Protein AF-A0A6A5XRQ9-F1 (afdb_monomer_lite)

pLDDT: mean 77.77, std 22.12, range [27.17, 98.38]

Foldseek 3Di:
DDDDDDDDDDDDDDDDDDDDDPDDDDDDADDDPPVPQQDFDDLVQLVSHDQCLPPQLLLCQLLVHFWSLLLLLQLLFLLQLVLLLLLLVLVDPQPRSLLSVCCSVPVVLQPDPDQLCVSQPDDPVCPCSSVSSNNSLSNSLVCLVVLDDDPVSRVVSQVSSCVRLVDRADDHDSVPRDRTPLDPPVVLVHDPSSSSSSSSSSSSNVVVCSDPVNVCCCRNPVHSNDTDGRDLVSNRPSRHDPVVVVVVVCVVVPPPPPPPPVVPPPPDQAWAKAKEFEPCVDPDPQSVVLVVVLCVVDVPDDFQDRIDIDIDDLPDDLVNVLVSVCVNRVCVVSQKDFPWKWKWFAPDPDDIDIDTSVPDDPVVVSVVRVVLVVVVVVDPSNDHRPGIYMYTDMGHNPPDPPVVVVVVVVVVVVVVVVVVVVVVVVVVVVVVVVVPVDDDDDDDDDDDDDDDDDDDDDPPVVVVVVPPDDDPDDD

Secondary structure (DSSP, 8-state):
--PPPPPPPPP----PPP---------------------PPPTT-GGGS---TT-HHHHHHHTT-SBHHHHHHHHTSHHHHHHHHHHHHTTS---HHHHHHHHHH-GGGG---S-HHHHS---TT-TTHHHHHHHHHHHHHHHHHHT---HHHHHHHHHHHHHHHS--PPP--TTS-PPP-----GGGT--THHHHHHHHHHHHHHHHHTSTTTHHHHHSTTTTT---BPPGGGS-GGGS-HHHHHHHHHHHH------TTGGGTSTT---EEEEEEE-TT-SSHHHHHHHHHHHHH-TT--PPPSEEEEEE-TT--HHHHHHHHHHHTTTTTTTEEEEEEEEEE--SSS--EEEETTTS-HHHHHHHHHHHHHTTTTS-TTSPPTTEEEEEEEEE--TTS-HHHHHHHHHHHHHHHHHHHHHHHHHHHHHHHTTSSS------------------SSSSTTTTTTTSS------

Radius of gyration: 33.44 Å; chains: 1; bounding box: 84×93×95 Å

Organism: NCBI:txid1450172

Structure (mmCIF, N/CA/C/O backbone):
data_AF-A0A6A5XRQ9-F1
#
_entry.id   AF-A0A6A5XRQ9-F1
#
loop_
_atom_site.group_PDB
_atom_site.id
_atom_site.type_symbol
_atom_site.label_atom_id
_atom_site.label_alt_id
_atom_site.label_comp_id
_atom_site.label_asym_id
_atom_site.label_entity_id
_atom_site.label_seq_id
_atom_site.pdbx_PDB_ins_code
_atom_site.Cartn_x
_atom_site.Cartn_y
_atom_site.Cartn_z
_atom_site.occupancy
_atom_site.B_iso_or_equiv
_atom_site.auth_seq_id
_atom_site.auth_comp_id
_atom_site.auth_asym_id
_atom_site.auth_atom_id
_atom_site.pdbx_PDB_model_num
ATOM 1 N N . MET A 1 1 ? 46.506 67.596 14.618 1.00 42.47 1 MET A N 1
ATOM 2 C CA . MET A 1 1 ? 45.574 67.681 13.477 1.00 42.47 1 MET A CA 1
ATOM 3 C C . MET A 1 1 ? 45.526 66.289 12.892 1.00 42.47 1 MET A C 1
ATOM 5 O O . MET A 1 1 ? 46.523 65.845 12.345 1.00 42.47 1 MET A O 1
ATOM 9 N N . SER A 1 2 ? 44.463 65.559 13.210 1.00 35.94 2 SER A N 1
ATOM 10 C CA . SER A 1 2 ? 44.377 64.108 13.050 1.00 35.94 2 SER A CA 1
ATOM 11 C C . SER A 1 2 ? 43.435 63.807 11.891 1.00 35.94 2 SER A C 1
ATOM 13 O O . SER A 1 2 ? 42.276 64.221 11.928 1.00 35.94 2 SER A O 1
ATOM 15 N N . ASP A 1 3 ? 43.950 63.127 10.872 1.00 43.59 3 ASP A N 1
ATOM 16 C CA . ASP A 1 3 ? 43.214 62.737 9.673 1.00 43.59 3 ASP A CA 1
ATOM 17 C C . ASP A 1 3 ? 42.146 61.680 9.980 1.00 43.59 3 ASP A C 1
ATOM 19 O O . ASP A 1 3 ? 42.419 60.639 10.579 1.00 43.59 3 ASP A O 1
ATOM 23 N N . VAL A 1 4 ? 40.918 61.949 9.535 1.00 41.81 4 VAL A N 1
ATOM 24 C CA . VAL A 1 4 ? 39.781 61.021 9.583 1.00 41.81 4 VAL A CA 1
ATOM 25 C C . VAL A 1 4 ? 39.607 60.395 8.194 1.00 41.81 4 VAL A C 1
ATOM 27 O O . VAL A 1 4 ? 39.404 61.136 7.227 1.00 41.81 4 VAL A O 1
ATOM 30 N N . PRO A 1 5 ? 39.628 59.058 8.045 1.00 46.72 5 PRO A N 1
ATOM 31 C CA . PRO A 1 5 ? 39.372 58.429 6.759 1.00 46.72 5 PRO A CA 1
ATOM 32 C C . PRO A 1 5 ? 37.865 58.295 6.493 1.00 46.72 5 PRO A C 1
ATOM 34 O O . PRO A 1 5 ? 37.084 57.863 7.341 1.00 46.72 5 PRO A O 1
ATOM 37 N N . LYS A 1 6 ? 37.464 58.669 5.272 1.00 48.53 6 LYS A N 1
ATOM 38 C CA . LYS A 1 6 ? 36.098 58.560 4.738 1.00 48.53 6 LYS A CA 1
ATOM 39 C C . LYS A 1 6 ? 35.690 57.093 4.563 1.00 48.53 6 LYS A C 1
ATOM 41 O O . LYS A 1 6 ? 36.365 56.332 3.875 1.00 48.53 6 LYS A O 1
ATOM 46 N N . ILE A 1 7 ? 34.538 56.739 5.127 1.00 43.59 7 ILE A N 1
ATOM 47 C CA . ILE A 1 7 ? 33.865 55.450 4.941 1.00 43.59 7 ILE A CA 1
ATOM 48 C C . ILE A 1 7 ? 33.249 55.405 3.535 1.00 43.59 7 ILE A C 1
ATOM 50 O O . ILE A 1 7 ? 32.460 56.274 3.161 1.00 43.59 7 ILE A O 1
ATOM 54 N N . GLY A 1 8 ? 33.636 54.391 2.758 1.00 39.22 8 GLY A N 1
ATOM 55 C CA . GLY A 1 8 ? 33.107 54.103 1.428 1.00 39.22 8 GLY A CA 1
ATOM 56 C C . GLY A 1 8 ? 31.692 53.524 1.473 1.00 39.22 8 GLY A C 1
ATOM 57 O O . GLY A 1 8 ? 31.364 52.676 2.301 1.00 39.22 8 GLY A O 1
ATOM 58 N N . SER A 1 9 ? 30.854 53.996 0.559 1.00 39.06 9 SER A N 1
ATOM 59 C CA . SER A 1 9 ? 29.478 53.567 0.328 1.00 39.06 9 SER A CA 1
ATOM 60 C C . SER A 1 9 ? 29.414 52.188 -0.343 1.00 39.06 9 SER A C 1
ATOM 62 O O . SER A 1 9 ? 30.026 51.950 -1.382 1.00 39.06 9 SER A O 1
ATOM 64 N N . ALA A 1 10 ? 28.633 51.278 0.245 1.00 41.25 10 ALA A N 1
ATOM 65 C CA . ALA A 1 10 ? 28.360 49.947 -0.295 1.00 41.25 10 ALA A CA 1
ATOM 66 C C . ALA A 1 10 ? 27.362 49.984 -1.479 1.00 41.25 10 ALA A C 1
ATOM 68 O O . ALA A 1 10 ? 26.458 50.828 -1.502 1.00 41.25 10 ALA A O 1
ATOM 69 N N . PRO A 1 11 ? 27.477 49.061 -2.456 1.00 43.91 11 PRO A N 1
ATOM 70 C CA . PRO A 1 11 ? 26.611 49.021 -3.629 1.00 43.91 11 PRO A CA 1
ATOM 71 C C . PRO A 1 11 ? 25.235 48.415 -3.308 1.00 43.91 11 PRO A C 1
ATOM 73 O O . PRO A 1 11 ? 25.117 47.384 -2.647 1.00 43.91 11 PRO A O 1
ATOM 76 N N . LYS A 1 12 ? 24.180 49.053 -3.828 1.00 40.50 12 LYS A N 1
ATOM 77 C CA . LYS A 1 12 ? 22.786 48.597 -3.737 1.00 40.50 12 LYS A CA 1
ATOM 78 C C . LYS A 1 12 ? 22.589 47.317 -4.555 1.00 40.50 12 LYS A C 1
ATOM 80 O O . LYS A 1 12 ? 22.586 47.357 -5.783 1.00 40.50 12 LYS A O 1
ATOM 85 N N . THR A 1 13 ? 22.375 46.193 -3.880 1.00 36.72 13 THR A N 1
ATOM 86 C CA . THR A 1 13 ? 21.915 44.943 -4.491 1.00 36.72 13 THR A CA 1
ATOM 87 C C . THR A 1 13 ? 20.394 44.976 -4.657 1.00 36.72 13 THR A C 1
ATOM 89 O O . THR A 1 13 ? 19.628 45.109 -3.705 1.00 36.72 13 THR A O 1
ATOM 92 N N . SER A 1 14 ? 19.936 44.887 -5.904 1.00 39.47 14 SER A N 1
ATOM 93 C CA . SER A 1 14 ? 18.520 44.796 -6.260 1.00 39.47 14 SER A CA 1
ATOM 94 C C . SER A 1 14 ? 17.961 43.415 -5.895 1.00 39.47 14 SER A C 1
ATOM 96 O O . SER A 1 14 ? 18.248 42.422 -6.567 1.00 39.47 14 SER A O 1
ATOM 98 N N . LEU A 1 15 ? 17.144 43.357 -4.843 1.00 36.16 15 LEU A N 1
ATOM 99 C CA . LEU A 1 15 ? 16.343 42.193 -4.460 1.00 36.16 15 LEU A CA 1
ATOM 100 C C . LEU A 1 15 ? 15.283 41.891 -5.536 1.00 36.16 15 LEU A C 1
ATOM 102 O O . LEU A 1 15 ? 14.291 42.608 -5.673 1.00 36.16 15 LEU A O 1
ATOM 106 N N . LYS A 1 16 ? 15.472 40.800 -6.289 1.00 41.97 16 LYS A N 1
ATOM 107 C CA . LYS A 1 16 ? 14.403 40.177 -7.084 1.00 41.97 16 LYS A CA 1
ATOM 108 C C . LYS A 1 16 ? 13.450 39.445 -6.136 1.00 41.97 16 LYS A C 1
ATOM 110 O O . LYS A 1 16 ? 13.867 38.542 -5.415 1.00 41.97 16 LYS A O 1
ATOM 115 N N . LYS A 1 17 ? 12.173 39.836 -6.150 1.00 40.28 17 LYS A N 1
ATOM 116 C CA . LYS A 1 17 ? 11.088 39.168 -5.416 1.00 40.28 17 LYS A CA 1
ATOM 117 C C . LYS A 1 17 ? 10.942 37.706 -5.877 1.00 40.28 17 LYS A C 1
ATOM 119 O O . LYS A 1 17 ? 10.917 37.470 -7.087 1.00 40.28 17 LYS A O 1
ATOM 124 N N . PRO A 1 18 ? 10.796 36.735 -4.960 1.00 37.00 18 PRO A N 1
ATOM 125 C CA . PRO A 1 18 ? 10.461 35.367 -5.326 1.00 37.00 18 PRO A CA 1
ATOM 126 C C . PRO A 1 18 ? 8.989 35.278 -5.755 1.00 37.00 18 PRO A C 1
ATOM 128 O O . PRO A 1 18 ? 8.082 35.692 -5.036 1.00 37.00 18 PRO A O 1
ATOM 131 N N . SER A 1 19 ? 8.768 34.733 -6.950 1.00 38.75 19 SER A N 1
ATOM 132 C CA . SER A 1 19 ? 7.456 34.362 -7.484 1.00 38.75 19 SER A CA 1
ATOM 133 C C . SER A 1 19 ? 6.917 33.155 -6.711 1.00 38.75 19 SER A C 1
ATOM 135 O O . SER A 1 19 ? 7.352 32.025 -6.940 1.00 38.75 19 SER A O 1
ATOM 137 N N . SER A 1 20 ? 5.959 33.378 -5.814 1.00 35.69 20 SER A N 1
ATOM 138 C CA . SER A 1 20 ? 5.212 32.330 -5.117 1.00 35.69 20 SER A CA 1
ATOM 139 C C . SER A 1 20 ? 4.281 31.593 -6.089 1.00 35.69 20 SER A C 1
ATOM 141 O O . SER A 1 20 ? 3.151 32.001 -6.346 1.00 35.69 20 SER A O 1
ATOM 143 N N . ARG A 1 21 ? 4.744 30.464 -6.637 1.00 35.47 21 ARG A N 1
ATOM 144 C CA . ARG A 1 21 ? 3.846 29.467 -7.236 1.00 35.47 21 ARG A CA 1
ATOM 145 C C . ARG A 1 21 ? 3.102 28.762 -6.105 1.00 35.47 21 ARG A C 1
ATOM 147 O O . ARG A 1 21 ? 3.669 27.917 -5.419 1.00 35.47 21 ARG A O 1
ATOM 154 N N . VAL A 1 22 ? 1.836 29.128 -5.926 1.00 38.59 22 VAL A N 1
ATOM 155 C CA . VAL A 1 22 ? 0.862 28.398 -5.110 1.00 38.59 22 VAL A CA 1
ATOM 156 C C . VAL A 1 22 ? 0.732 26.988 -5.691 1.00 38.59 22 VAL A C 1
ATOM 158 O O . VAL A 1 22 ? 0.231 26.797 -6.800 1.00 38.59 22 VAL A O 1
ATOM 161 N N . GLY A 1 23 ? 1.275 26.004 -4.978 1.00 34.31 23 GLY A N 1
ATOM 162 C CA . GLY A 1 23 ? 1.161 24.596 -5.333 1.00 34.31 23 GLY A CA 1
ATOM 163 C C . GLY A 1 23 ? -0.264 24.117 -5.090 1.00 34.31 23 GLY A C 1
ATOM 164 O O . GLY A 1 23 ? -0.748 24.171 -3.963 1.00 34.31 23 GLY A O 1
ATOM 165 N N . LYS A 1 24 ? -0.930 23.640 -6.147 1.00 35.22 24 LYS A N 1
ATOM 166 C CA . LYS A 1 24 ? -2.190 22.898 -6.042 1.00 35.22 24 LYS A CA 1
ATOM 167 C C . LYS A 1 24 ? -1.938 21.641 -5.207 1.00 35.22 24 LYS A C 1
ATOM 169 O O . LYS A 1 24 ? -1.249 20.723 -5.656 1.00 35.22 24 LYS A O 1
ATOM 174 N N . SER A 1 25 ? -2.453 21.643 -3.982 1.00 32.06 25 SER A N 1
ATOM 175 C CA . SER A 1 25 ? -2.486 20.472 -3.111 1.00 32.06 25 SER A CA 1
ATOM 176 C C . SER A 1 25 ? -3.339 19.405 -3.795 1.00 32.06 25 SER A C 1
ATOM 178 O O . SER A 1 25 ? -4.489 19.660 -4.137 1.00 32.06 25 SER A O 1
ATOM 180 N N . ARG A 1 26 ? -2.751 18.242 -4.087 1.00 32.84 26 ARG A N 1
ATOM 181 C CA . ARG A 1 26 ? -3.475 17.107 -4.668 1.00 32.84 26 ARG A CA 1
ATOM 182 C C . ARG A 1 26 ? -4.362 16.503 -3.586 1.00 32.84 26 ARG A C 1
ATOM 184 O O . ARG A 1 26 ? -3.850 15.975 -2.601 1.00 32.84 26 ARG A O 1
ATOM 191 N N . GLU A 1 27 ? -5.667 16.599 -3.792 1.00 35.06 27 GLU A N 1
ATOM 192 C CA . GLU A 1 27 ? -6.693 15.993 -2.953 1.00 35.06 27 GLU A CA 1
ATOM 193 C C . GLU A 1 27 ? -6.503 14.476 -2.875 1.00 35.06 27 GLU A C 1
ATOM 195 O O . GLU A 1 27 ? -6.320 13.777 -3.874 1.00 35.06 27 GLU A O 1
ATOM 200 N N . ALA A 1 28 ? -6.496 13.970 -1.645 1.00 33.81 28 ALA A N 1
ATOM 201 C CA . ALA A 1 28 ? -6.431 12.551 -1.361 1.00 33.81 28 ALA A CA 1
ATOM 202 C C . ALA A 1 28 ? -7.822 11.939 -1.582 1.00 33.81 28 ALA A C 1
ATOM 204 O O . ALA A 1 28 ? -8.757 12.226 -0.839 1.00 33.81 28 ALA A O 1
ATOM 205 N N . HIS A 1 29 ? -7.948 11.092 -2.605 1.00 33.28 29 HIS A N 1
ATOM 206 C CA . HIS A 1 29 ? -9.162 10.330 -2.894 1.00 33.28 29 HIS A CA 1
ATOM 207 C C . HIS A 1 29 ? -9.636 9.521 -1.672 1.00 33.28 29 HIS A C 1
ATOM 209 O O . HIS A 1 29 ? -8.905 8.679 -1.141 1.00 33.28 29 HIS A O 1
ATOM 215 N N . LYS A 1 30 ? -10.877 9.772 -1.244 1.00 37.03 30 LYS A N 1
ATOM 216 C CA . LYS A 1 30 ? -11.530 9.171 -0.076 1.00 37.03 30 LYS A CA 1
ATOM 217 C C . LYS A 1 30 ? -12.263 7.894 -0.507 1.00 37.03 30 LYS A C 1
ATOM 219 O O . LYS A 1 30 ? -13.379 7.927 -0.999 1.00 37.03 30 LYS A O 1
ATOM 224 N N . VAL A 1 31 ? -11.598 6.750 -0.367 1.00 36.81 31 VAL A N 1
ATOM 225 C CA . VAL A 1 31 ? -12.152 5.420 -0.682 1.00 36.81 31 VAL A CA 1
ATOM 226 C C . VAL A 1 31 ? -13.135 4.991 0.420 1.00 36.81 31 VAL A C 1
ATOM 228 O O . VAL A 1 31 ? -12.818 5.102 1.603 1.00 36.81 31 VAL A O 1
ATOM 231 N N . SER A 1 32 ? -14.326 4.500 0.053 1.00 34.88 32 SER A N 1
ATOM 232 C CA . SER A 1 32 ? -15.322 3.965 0.995 1.00 34.88 32 SER A CA 1
ATOM 233 C C . SER A 1 32 ? -14.763 2.769 1.780 1.00 34.88 32 SER A C 1
ATOM 235 O O . SER A 1 32 ? -14.381 1.768 1.173 1.00 34.88 32 SER A O 1
ATOM 237 N N . ASN A 1 33 ? -14.783 2.817 3.114 1.00 40.09 33 ASN A N 1
ATOM 238 C CA . ASN A 1 33 ? -14.380 1.700 3.976 1.00 40.09 33 ASN A CA 1
ATOM 239 C C . ASN A 1 33 ? -15.551 0.737 4.255 1.00 40.09 33 ASN A C 1
ATOM 241 O O . ASN A 1 33 ? -15.779 0.344 5.396 1.00 40.09 33 ASN A O 1
ATOM 245 N N . LYS A 1 34 ? -16.232 0.223 3.215 1.00 46.59 34 LYS A N 1
ATOM 246 C CA . LYS A 1 34 ? -16.588 -1.201 3.335 1.00 46.59 34 LYS A CA 1
ATOM 247 C C . LYS A 1 34 ? -15.242 -1.886 3.505 1.00 46.59 34 LYS A C 1
ATOM 249 O O . LYS A 1 34 ? -14.364 -1.665 2.673 1.00 46.59 34 LYS A O 1
ATOM 254 N N . LYS A 1 35 ? -15.029 -2.627 4.596 1.00 56.34 35 LYS A N 1
ATOM 255 C CA . LYS A 1 35 ? -13.823 -3.446 4.747 1.00 56.34 35 LYS A CA 1
ATOM 256 C C . LYS A 1 35 ? -13.911 -4.508 3.656 1.00 56.34 35 LYS A C 1
ATOM 258 O O . LYS A 1 35 ? -14.476 -5.573 3.878 1.00 56.34 35 LYS A O 1
ATOM 263 N N . ILE A 1 36 ? -13.485 -4.140 2.443 1.00 67.44 36 ILE A N 1
ATOM 264 C CA . ILE A 1 36 ? -13.487 -4.997 1.268 1.00 67.44 36 ILE A CA 1
ATOM 265 C C . ILE A 1 36 ? -12.700 -6.203 1.728 1.00 67.44 36 ILE A C 1
ATOM 267 O O . ILE A 1 36 ? -11.517 -6.082 2.057 1.00 67.44 36 ILE A O 1
ATOM 271 N N . GLN A 1 37 ? -13.395 -7.332 1.863 1.00 78.88 37 GLN A N 1
ATOM 272 C CA . GLN A 1 37 ? -12.727 -8.568 2.201 1.00 78.88 37 GLN A CA 1
ATOM 273 C C . GLN A 1 37 ? -11.665 -8.757 1.133 1.00 78.88 37 GLN A C 1
ATOM 275 O O . GLN A 1 37 ? -11.972 -8.812 -0.058 1.00 78.88 37 GLN A O 1
ATOM 280 N N . LEU A 1 38 ? -10.406 -8.747 1.558 1.00 87.62 38 LEU A N 1
ATOM 281 C CA . LEU A 1 38 ? -9.310 -8.984 0.647 1.00 87.62 38 LEU A CA 1
ATOM 282 C C . LEU A 1 38 ? -9.538 -10.394 0.096 1.00 87.62 38 LEU A C 1
ATOM 284 O O . LEU A 1 38 ? -9.545 -11.363 0.861 1.00 87.62 38 LEU A O 1
ATOM 288 N N . THR A 1 39 ? -9.699 -10.497 -1.219 1.00 92.56 39 THR A N 1
ATOM 289 C CA . THR A 1 39 ? -9.723 -11.756 -1.964 1.00 92.56 39 THR A CA 1
ATOM 290 C C . THR A 1 39 ? -8.470 -11.864 -2.824 1.00 92.56 39 THR A C 1
ATOM 292 O O . THR A 1 39 ? -7.862 -10.850 -3.178 1.00 92.56 39 THR A O 1
ATOM 295 N N . LYS A 1 40 ? -8.099 -13.093 -3.194 1.00 94.44 40 LYS A N 1
ATOM 296 C CA . LYS A 1 40 ? -7.085 -13.311 -4.229 1.00 94.44 40 LYS A CA 1
ATOM 297 C C . LYS A 1 40 ? -7.510 -12.641 -5.538 1.00 94.44 40 LYS A C 1
ATOM 299 O O . LYS A 1 40 ? -8.707 -12.496 -5.804 1.00 94.44 40 LYS A O 1
ATOM 304 N N . GLY A 1 41 ? -6.534 -12.221 -6.330 1.00 95.31 41 GLY A N 1
ATOM 305 C CA . GLY A 1 41 ? -6.756 -11.619 -7.633 1.00 95.31 41 GLY A CA 1
ATOM 306 C C . GLY A 1 41 ? -7.311 -12.624 -8.641 1.00 95.31 41 GLY A C 1
ATOM 307 O O . GLY A 1 41 ? -6.894 -13.779 -8.696 1.00 95.31 41 GLY A O 1
ATOM 308 N N . ASP A 1 42 ? -8.243 -12.159 -9.462 1.00 96.50 42 ASP A N 1
ATOM 309 C CA . ASP A 1 42 ? -8.679 -12.824 -10.684 1.00 96.50 42 ASP A CA 1
ATOM 310 C C . ASP A 1 42 ? -7.661 -12.517 -11.803 1.00 96.50 42 ASP A C 1
ATOM 312 O O . ASP A 1 42 ? -7.516 -11.347 -12.184 1.00 96.50 42 ASP A O 1
ATOM 316 N N . PRO A 1 43 ? -6.962 -13.525 -12.361 1.00 96.31 43 PRO A N 1
ATOM 317 C CA . PRO A 1 43 ? -5.972 -13.310 -13.415 1.00 96.31 43 PRO A CA 1
ATOM 318 C C . PRO A 1 43 ? -6.573 -12.703 -14.692 1.00 96.31 43 PRO A C 1
ATOM 320 O O . PRO A 1 43 ? -5.886 -11.985 -15.420 1.00 96.31 43 PRO A O 1
ATOM 323 N N . GLN A 1 44 ? -7.869 -12.891 -14.957 1.00 97.06 44 GLN A N 1
ATOM 324 C CA . GLN A 1 44 ? -8.538 -12.257 -16.098 1.00 97.06 44 GLN A CA 1
ATOM 325 C C . GLN A 1 44 ? -8.800 -10.764 -15.857 1.00 97.06 44 GLN A C 1
ATOM 327 O O . GLN A 1 44 ? -8.869 -9.976 -16.803 1.00 97.06 44 GLN A O 1
ATOM 332 N N . LYS A 1 45 ? -8.861 -10.340 -14.590 1.00 96.31 45 LYS A N 1
ATOM 333 C CA . LYS A 1 45 ? -9.130 -8.961 -14.173 1.00 96.31 45 LYS A CA 1
ATOM 334 C C . LYS A 1 45 ? -7.997 -8.451 -13.289 1.00 96.31 45 LYS A C 1
ATOM 336 O O . LYS A 1 45 ? -8.137 -8.377 -12.072 1.00 96.31 45 LYS A O 1
ATOM 341 N N . THR A 1 46 ? -6.898 -7.994 -13.889 1.00 96.12 46 THR A N 1
ATOM 342 C CA . THR A 1 46 ? -5.699 -7.479 -13.181 1.00 96.12 46 THR A CA 1
ATOM 343 C C . THR A 1 46 ? -5.992 -6.379 -12.150 1.00 96.12 46 THR A C 1
ATOM 345 O O . THR A 1 46 ? -5.240 -6.191 -11.189 1.00 96.12 46 THR A O 1
ATOM 348 N N . ARG A 1 47 ? -7.115 -5.666 -12.300 1.00 95.44 47 ARG A N 1
ATOM 349 C CA . ARG A 1 47 ? -7.596 -4.662 -11.343 1.00 95.44 47 ARG A CA 1
ATOM 350 C C . ARG A 1 47 ? -8.073 -5.226 -10.003 1.00 95.44 47 ARG A C 1
ATOM 352 O O . ARG A 1 47 ? -8.044 -4.483 -9.024 1.00 95.44 47 ARG A O 1
ATOM 359 N N . SER A 1 48 ? -8.453 -6.502 -9.959 1.00 95.56 48 SER A N 1
ATOM 360 C CA . SER A 1 48 ? -8.916 -7.206 -8.753 1.00 95.56 48 SER A CA 1
ATOM 361 C C . SER A 1 48 ? -7.800 -7.485 -7.738 1.00 95.56 48 SER A C 1
ATOM 363 O O . SER A 1 48 ? -8.079 -7.700 -6.564 1.00 95.56 48 SER A O 1
ATOM 365 N N . PHE A 1 49 ? -6.530 -7.445 -8.156 1.00 96.38 49 PHE A N 1
ATOM 366 C CA . PHE A 1 49 ? -5.401 -7.733 -7.274 1.00 96.38 49 PHE A CA 1
ATOM 367 C C . PHE A 1 49 ? -5.244 -6.676 -6.172 1.00 96.38 49 PHE A C 1
ATOM 369 O O . PHE A 1 49 ? -5.175 -5.467 -6.439 1.00 96.38 49 PHE A O 1
ATOM 376 N N . VAL A 1 50 ? -5.042 -7.142 -4.938 1.00 95.38 50 VAL A N 1
ATOM 377 C CA . VAL A 1 50 ? -4.953 -6.316 -3.721 1.00 95.38 50 VAL A CA 1
ATOM 378 C C . VAL A 1 50 ? -3.814 -5.291 -3.744 1.00 95.38 50 VAL A C 1
ATOM 380 O O . VAL A 1 50 ? -2.715 -5.554 -4.249 1.00 95.38 50 VAL A O 1
ATOM 383 N N . LYS A 1 51 ? -4.072 -4.097 -3.198 1.00 95.19 51 LYS A N 1
ATOM 384 C CA . LYS A 1 51 ? -3.098 -3.005 -3.022 1.00 95.19 51 LYS A CA 1
ATOM 385 C C . LYS A 1 51 ? -2.827 -2.813 -1.533 1.00 95.19 51 LYS A C 1
ATOM 387 O O . LYS A 1 51 ? -3.682 -2.286 -0.835 1.00 95.19 51 LYS A O 1
ATOM 392 N N . LEU A 1 52 ? -1.654 -3.230 -1.073 1.00 95.38 52 LEU A N 1
ATOM 393 C CA . LEU A 1 52 ? -1.291 -3.255 0.347 1.00 95.38 52 LEU A CA 1
ATOM 394 C C . LEU A 1 52 ? -0.067 -2.377 0.655 1.00 95.38 52 LEU A C 1
ATOM 396 O O . LEU A 1 52 ? 0.456 -2.403 1.761 1.00 95.38 52 LEU A O 1
ATOM 400 N N . ASP A 1 53 ? 0.395 -1.560 -0.296 1.00 92.44 53 ASP A N 1
ATOM 401 C CA . ASP A 1 53 ? 1.627 -0.766 -0.180 1.00 92.44 53 ASP A CA 1
ATOM 402 C C . ASP A 1 53 ? 1.631 0.265 0.967 1.00 92.44 53 ASP A C 1
ATOM 404 O O . ASP A 1 53 ? 2.694 0.639 1.474 1.00 92.44 53 ASP A O 1
ATOM 408 N N . CYS A 1 54 ? 0.449 0.686 1.422 1.00 90.88 54 CYS A N 1
ATOM 409 C CA . CYS A 1 54 ? 0.290 1.617 2.540 1.00 90.88 54 CYS A CA 1
ATOM 410 C C . CYS A 1 54 ? 0.099 0.926 3.904 1.00 90.88 54 CYS A C 1
ATOM 412 O O . CYS A 1 54 ? 0.276 1.581 4.930 1.00 90.88 54 CYS A O 1
ATOM 414 N N . SER A 1 55 ? -0.222 -0.371 3.931 1.00 94.06 55 SER A N 1
ATOM 415 C CA . SER A 1 55 ? -0.605 -1.120 5.134 1.00 94.06 55 SER A CA 1
ATOM 416 C C . SER A 1 55 ? 0.486 -2.122 5.510 1.00 94.06 55 SER A C 1
ATOM 418 O O . SER A 1 55 ? 0.540 -3.233 4.986 1.00 94.06 55 SER A O 1
ATOM 420 N N . GLU A 1 56 ? 1.395 -1.727 6.409 1.00 95.75 56 GLU A N 1
ATOM 421 C CA . GLU A 1 56 ? 2.548 -2.563 6.788 1.00 95.75 56 GLU A CA 1
ATOM 422 C C . GLU A 1 56 ? 2.126 -3.922 7.340 1.00 95.75 56 GLU A C 1
ATOM 424 O O . GLU A 1 56 ? 2.696 -4.934 6.945 1.00 95.75 56 GLU A O 1
ATOM 429 N N . GLY A 1 57 ? 1.109 -3.964 8.203 1.00 96.50 57 GLY A N 1
ATOM 430 C CA . GLY A 1 57 ? 0.629 -5.212 8.792 1.00 96.50 57 GLY A CA 1
ATOM 431 C C . GLY A 1 57 ? 0.078 -6.190 7.751 1.00 96.50 57 GLY A C 1
ATOM 432 O O . GLY A 1 57 ? 0.440 -7.364 7.772 1.00 96.50 57 GLY A O 1
ATOM 433 N N . GLU A 1 58 ? -0.755 -5.711 6.822 1.00 96.44 58 GLU A N 1
ATOM 434 C CA . GLU A 1 58 ? -1.358 -6.546 5.774 1.00 96.44 58 GLU A CA 1
ATOM 435 C C . GLU A 1 58 ? -0.331 -6.975 4.725 1.00 96.44 58 GLU A C 1
ATOM 437 O O . GLU A 1 58 ? -0.325 -8.134 4.322 1.00 96.44 58 GLU A O 1
ATOM 442 N N . LEU A 1 59 ? 0.583 -6.087 4.312 1.00 97.75 59 LEU A N 1
ATOM 443 C CA . LEU A 1 59 ? 1.655 -6.450 3.381 1.00 97.75 59 LEU A CA 1
ATOM 444 C C . LEU A 1 59 ? 2.623 -7.467 3.998 1.00 97.75 59 LEU A C 1
ATOM 446 O O . LEU A 1 59 ? 3.033 -8.407 3.321 1.00 97.75 59 LEU A O 1
ATOM 450 N N . THR A 1 60 ? 2.958 -7.305 5.281 1.00 97.75 60 THR A N 1
ATOM 451 C CA . THR A 1 60 ? 3.783 -8.264 6.034 1.00 97.75 60 THR A CA 1
ATOM 452 C C . THR A 1 60 ? 3.124 -9.644 6.030 1.00 97.75 60 THR A C 1
ATOM 454 O O . THR A 1 60 ? 3.754 -10.627 5.640 1.00 97.75 60 THR A O 1
ATOM 457 N N . ALA A 1 61 ? 1.830 -9.704 6.365 1.00 96.75 61 ALA A N 1
ATOM 458 C CA . ALA A 1 61 ? 1.054 -10.940 6.353 1.00 96.75 61 ALA A CA 1
ATOM 459 C C . ALA A 1 61 ? 0.982 -11.571 4.953 1.00 96.75 61 ALA A C 1
ATOM 461 O O . ALA A 1 61 ? 1.168 -12.774 4.785 1.00 96.75 61 ALA A O 1
ATOM 462 N N . TYR A 1 62 ? 0.746 -10.746 3.933 1.00 97.12 62 TYR A N 1
ATOM 463 C CA . TYR A 1 62 ? 0.607 -11.170 2.542 1.00 97.12 62 TYR A CA 1
ATOM 464 C C . TYR A 1 62 ? 1.903 -11.751 1.949 1.00 97.12 62 TYR A C 1
ATOM 466 O O . TYR A 1 62 ? 1.848 -12.557 1.019 1.00 97.12 62 TYR A O 1
ATOM 474 N N . LEU A 1 63 ? 3.062 -11.387 2.506 1.00 97.38 63 LEU A N 1
ATOM 475 C CA . LEU A 1 63 ? 4.374 -11.961 2.176 1.00 97.38 63 LEU A CA 1
ATOM 476 C C . LEU A 1 63 ? 4.738 -13.196 3.020 1.00 97.38 63 LEU A C 1
ATOM 478 O O . LEU A 1 63 ? 5.777 -13.813 2.778 1.00 97.38 63 LEU A O 1
ATOM 482 N N . GLY A 1 64 ? 3.886 -13.574 3.979 1.00 96.38 64 GLY A N 1
ATOM 483 C CA . GLY A 1 64 ? 4.079 -14.731 4.855 1.00 96.38 64 GLY A CA 1
ATOM 484 C C . GLY A 1 64 ? 4.954 -14.466 6.082 1.00 96.38 64 GLY A C 1
ATOM 485 O O . GLY A 1 64 ? 5.421 -15.417 6.705 1.00 96.38 64 GLY A O 1
ATOM 486 N N . TYR A 1 65 ? 5.195 -13.201 6.430 1.00 97.31 65 TYR A N 1
ATOM 487 C CA . TYR A 1 65 ? 5.947 -12.831 7.627 1.00 97.31 65 TYR A CA 1
ATOM 488 C C . TYR A 1 65 ? 5.050 -12.731 8.861 1.00 97.31 65 TYR A C 1
ATOM 490 O O . TYR A 1 65 ? 3.848 -12.473 8.772 1.00 97.31 65 TYR A O 1
ATOM 498 N N . THR A 1 66 ? 5.663 -12.904 10.031 1.00 96.69 66 THR A N 1
ATOM 499 C CA . THR A 1 66 ? 4.987 -12.832 11.337 1.00 96.69 66 THR A CA 1
ATOM 500 C C . THR A 1 66 ? 5.131 -11.475 12.012 1.00 96.69 66 THR A C 1
ATOM 502 O O . THR A 1 66 ? 4.351 -11.149 12.905 1.00 96.69 66 THR A O 1
ATOM 505 N N . ASP A 1 67 ? 6.114 -10.678 11.594 1.00 97.00 67 ASP A N 1
ATOM 506 C CA . ASP A 1 67 ? 6.425 -9.379 12.180 1.00 97.00 67 ASP A CA 1
ATOM 507 C C . ASP A 1 67 ? 6.837 -8.353 11.118 1.00 97.00 67 ASP A C 1
ATOM 509 O O . ASP A 1 67 ? 7.386 -8.685 10.066 1.00 97.00 67 ASP A O 1
ATOM 513 N N . VAL A 1 68 ? 6.544 -7.082 11.392 1.00 97.06 68 VAL A N 1
ATOM 514 C CA . VAL A 1 68 ? 6.805 -5.974 10.459 1.00 97.06 68 VAL A CA 1
ATOM 515 C C . VAL A 1 68 ? 8.307 -5.701 10.279 1.00 97.06 68 VAL A C 1
ATOM 517 O O . VAL A 1 68 ? 8.711 -5.199 9.228 1.00 97.06 68 VAL A O 1
ATOM 520 N N . ALA A 1 69 ? 9.156 -6.052 11.249 1.00 96.75 69 ALA A N 1
ATOM 521 C CA . ALA A 1 69 ? 10.603 -5.865 11.130 1.00 96.75 69 ALA A CA 1
ATOM 522 C C . ALA A 1 69 ? 11.188 -6.745 10.007 1.00 96.75 69 ALA A C 1
ATOM 524 O O . ALA A 1 69 ? 12.004 -6.268 9.217 1.00 96.75 69 ALA A O 1
ATOM 525 N N . GLN A 1 70 ? 10.697 -7.980 9.839 1.00 97.25 70 GLN A N 1
ATOM 526 C CA . GLN A 1 70 ? 11.035 -8.847 8.702 1.00 97.25 70 GLN A CA 1
ATOM 527 C C . GLN A 1 70 ? 10.706 -8.185 7.358 1.00 97.25 70 GLN A C 1
ATOM 529 O O . GLN A 1 70 ? 11.557 -8.169 6.466 1.00 97.25 70 GLN A O 1
ATOM 534 N N . LEU A 1 71 ? 9.517 -7.579 7.220 1.00 97.62 71 LEU A N 1
ATOM 535 C CA . LEU A 1 71 ? 9.155 -6.819 6.018 1.00 97.62 71 LEU A CA 1
ATOM 536 C C . LEU A 1 71 ? 10.139 -5.671 5.778 1.00 97.62 71 LEU A C 1
ATOM 538 O O . LEU A 1 71 ? 10.613 -5.505 4.658 1.00 97.62 71 LEU A O 1
ATOM 542 N N . ARG A 1 72 ? 10.446 -4.868 6.802 1.00 97.50 72 ARG A N 1
ATOM 543 C CA . ARG A 1 72 ? 11.341 -3.704 6.679 1.00 97.50 72 ARG A CA 1
ATOM 544 C C . ARG A 1 72 ? 12.746 -4.112 6.242 1.00 97.50 72 ARG A C 1
ATOM 546 O O . ARG A 1 72 ? 13.266 -3.537 5.284 1.00 97.50 72 ARG A O 1
ATOM 553 N N . ASN A 1 73 ? 13.302 -5.139 6.880 1.00 96.25 73 ASN A N 1
ATOM 554 C CA . ASN A 1 73 ? 14.606 -5.706 6.542 1.00 96.25 73 ASN A CA 1
ATOM 555 C C . ASN A 1 73 ? 14.623 -6.259 5.118 1.00 96.25 73 ASN A C 1
ATOM 557 O O . ASN A 1 73 ? 15.531 -5.963 4.345 1.00 96.25 73 ASN A O 1
ATOM 561 N N . PHE A 1 74 ? 13.591 -7.006 4.729 1.00 97.50 74 PHE A N 1
ATOM 562 C CA . PHE A 1 74 ? 13.506 -7.544 3.379 1.00 97.50 74 PHE A CA 1
ATOM 563 C C . PHE A 1 74 ? 13.318 -6.464 2.314 1.00 97.50 74 PHE A C 1
ATOM 565 O O . PHE A 1 74 ? 13.988 -6.491 1.282 1.00 97.50 74 PHE A O 1
ATOM 572 N N . ALA A 1 75 ? 12.461 -5.479 2.566 1.00 97.56 75 ALA A N 1
ATOM 573 C CA . ALA A 1 75 ? 12.165 -4.410 1.623 1.00 97.56 75 ALA A CA 1
ATOM 574 C C . ALA A 1 75 ? 13.381 -3.511 1.342 1.00 97.56 75 ALA A C 1
ATOM 576 O O . ALA A 1 75 ? 13.519 -3.005 0.230 1.00 97.56 75 ALA A O 1
ATOM 577 N N . LEU A 1 76 ? 14.271 -3.329 2.323 1.00 97.06 76 LEU A N 1
ATOM 578 C CA . LEU A 1 76 ? 15.534 -2.608 2.145 1.00 97.06 76 LEU A CA 1
ATOM 579 C C . LEU A 1 76 ? 16.701 -3.513 1.741 1.00 97.06 76 LEU A C 1
ATOM 581 O O . LEU A 1 76 ? 17.813 -3.027 1.560 1.00 97.06 76 LEU A O 1
ATOM 585 N N . SER A 1 77 ? 16.464 -4.810 1.554 1.00 96.38 77 SER A N 1
ATOM 586 C CA . SER A 1 77 ? 17.499 -5.711 1.069 1.00 96.38 77 SER A CA 1
ATOM 587 C C . SER A 1 77 ? 17.799 -5.472 -0.418 1.00 96.38 77 SER A C 1
ATOM 589 O O . SER A 1 77 ? 16.958 -4.970 -1.181 1.00 96.38 77 SER A O 1
ATOM 591 N N . PRO A 1 78 ? 18.970 -5.910 -0.898 1.00 95.75 78 PRO A N 1
ATOM 592 C CA . PRO A 1 78 ? 19.331 -5.774 -2.306 1.00 95.75 78 PRO A CA 1
ATOM 593 C C . PRO A 1 78 ? 18.407 -6.520 -3.277 1.00 95.75 78 PRO A C 1
ATOM 595 O O . PRO A 1 78 ? 18.306 -6.125 -4.441 1.00 95.75 78 PRO A O 1
ATOM 598 N N . TYR A 1 79 ? 17.681 -7.539 -2.799 1.00 96.06 79 TYR A N 1
ATOM 599 C CA . TYR A 1 79 ? 16.656 -8.246 -3.572 1.00 96.06 79 TYR A CA 1
ATOM 600 C C . TYR A 1 79 ? 15.522 -7.337 -4.039 1.00 96.06 79 TYR A C 1
ATOM 602 O O . TYR A 1 79 ? 14.886 -7.635 -5.045 1.00 96.06 79 TYR A O 1
ATOM 610 N N . VAL A 1 80 ? 15.265 -6.241 -3.323 1.00 97.50 80 VAL A N 1
ATOM 611 C CA . VAL A 1 80 ? 14.214 -5.273 -3.646 1.00 97.50 80 VAL A CA 1
ATOM 612 C C . VAL A 1 80 ? 14.835 -3.988 -4.185 1.00 97.50 80 VAL A C 1
ATOM 614 O O . VAL A 1 80 ? 14.441 -3.506 -5.250 1.00 97.50 80 VAL A O 1
ATOM 617 N N . LEU A 1 81 ? 15.856 -3.458 -3.500 1.00 97.44 81 LEU A N 1
ATOM 618 C CA . LEU A 1 81 ? 16.446 -2.162 -3.835 1.00 97.44 81 LEU A CA 1
ATOM 619 C C . LEU A 1 81 ? 17.087 -2.126 -5.226 1.00 97.44 81 LEU A C 1
ATOM 621 O O . LEU A 1 81 ? 16.989 -1.104 -5.903 1.00 97.44 81 LEU A O 1
ATOM 625 N N . LYS A 1 82 ? 17.677 -3.232 -5.705 1.00 96.00 82 LYS A N 1
ATOM 626 C CA . LYS A 1 82 ? 18.258 -3.299 -7.058 1.00 96.00 82 LYS A CA 1
ATOM 627 C C . LYS A 1 82 ? 17.216 -2.960 -8.124 1.00 96.00 82 LYS A C 1
ATOM 629 O O . LYS A 1 82 ? 17.477 -2.170 -9.027 1.00 96.00 82 LYS A O 1
ATOM 634 N N . PHE A 1 83 ? 16.027 -3.539 -7.999 1.00 96.44 83 PHE A N 1
ATOM 635 C CA . PHE A 1 83 ? 14.941 -3.347 -8.957 1.00 96.44 83 PHE A CA 1
ATOM 636 C C . PHE A 1 83 ? 14.220 -2.024 -8.731 1.00 96.44 83 PHE A C 1
ATOM 638 O O . PHE A 1 83 ? 13.838 -1.368 -9.695 1.00 96.44 83 PHE A O 1
ATOM 645 N N . TYR A 1 84 ? 14.105 -1.578 -7.479 1.00 97.19 84 TYR A N 1
ATOM 646 C CA . TYR A 1 84 ? 13.590 -0.247 -7.179 1.00 97.19 84 TYR A CA 1
ATOM 647 C C . TYR A 1 84 ? 14.463 0.867 -7.782 1.00 97.19 84 TYR A C 1
ATOM 649 O O . TYR A 1 84 ? 13.928 1.818 -8.347 1.00 97.19 84 TYR A O 1
ATOM 657 N N . ASN A 1 85 ? 15.792 0.722 -7.760 1.00 96.44 85 ASN A N 1
ATOM 658 C CA . ASN A 1 85 ? 16.705 1.666 -8.408 1.00 96.44 85 ASN A CA 1
ATOM 659 C C . ASN A 1 85 ? 16.453 1.762 -9.922 1.00 96.44 85 ASN A C 1
ATOM 661 O O . ASN A 1 85 ? 16.463 2.865 -10.458 1.00 96.44 85 ASN A O 1
ATOM 665 N N . HIS A 1 86 ? 16.153 0.648 -10.606 1.00 93.38 86 HIS A N 1
ATOM 666 C CA . HIS A 1 86 ? 15.754 0.692 -12.021 1.00 93.38 86 HIS A CA 1
ATOM 667 C C . HIS A 1 86 ? 14.459 1.489 -12.233 1.00 93.38 86 HIS A C 1
ATOM 669 O O . HIS A 1 86 ? 14.356 2.232 -13.203 1.00 93.38 86 HIS A O 1
ATOM 675 N N . LEU A 1 87 ? 13.485 1.371 -11.323 1.00 92.19 87 LEU A N 1
ATOM 676 C CA . LEU A 1 87 ? 12.235 2.135 -11.408 1.00 92.19 87 LEU A CA 1
ATOM 677 C C . LEU A 1 87 ? 12.441 3.637 -11.193 1.00 92.19 87 LEU A C 1
ATOM 679 O O . LEU A 1 87 ? 11.734 4.438 -11.799 1.00 92.19 87 LEU A O 1
ATOM 683 N N . LEU A 1 88 ? 13.377 4.022 -10.322 1.00 93.06 88 LEU A N 1
ATOM 684 C CA . LEU A 1 88 ? 13.715 5.428 -10.097 1.00 93.06 88 LEU A CA 1
ATOM 685 C C . LEU A 1 88 ? 14.358 6.071 -11.329 1.00 93.06 88 LEU A C 1
ATOM 687 O O . LEU A 1 88 ? 14.105 7.242 -11.588 1.00 93.06 88 LEU A O 1
ATOM 691 N N . GLU A 1 89 ? 15.143 5.314 -12.102 1.00 89.69 89 GLU A N 1
ATOM 692 C CA . GLU A 1 89 ? 15.748 5.802 -13.353 1.00 89.69 89 GLU A CA 1
ATOM 693 C C . GLU A 1 89 ? 14.696 6.184 -14.411 1.00 89.69 89 GLU A C 1
ATOM 695 O O . GLU A 1 89 ? 14.969 7.031 -15.258 1.00 89.69 89 GLU A O 1
ATOM 700 N N . ASP A 1 90 ? 13.492 5.604 -14.350 1.00 87.12 90 ASP A N 1
ATOM 701 C CA . ASP A 1 90 ? 12.397 5.893 -15.284 1.00 87.12 90 ASP A CA 1
ATOM 702 C C . ASP A 1 90 ? 11.580 7.154 -14.929 1.00 87.12 90 ASP A C 1
ATOM 704 O O . ASP A 1 90 ? 10.829 7.638 -15.777 1.00 87.12 90 ASP A O 1
ATOM 708 N N . ASP A 1 91 ? 11.693 7.664 -13.694 1.00 87.69 91 ASP A N 1
ATOM 709 C CA . ASP A 1 91 ? 10.922 8.801 -13.148 1.00 87.69 91 ASP A CA 1
ATOM 710 C C . ASP A 1 91 ? 9.394 8.725 -13.405 1.00 87.69 91 ASP A C 1
ATOM 712 O O . ASP A 1 91 ? 8.702 9.724 -13.606 1.00 87.69 91 ASP A O 1
ATOM 716 N N . ASP A 1 92 ? 8.827 7.512 -13.416 1.00 90.38 92 ASP A N 1
ATOM 717 C CA . ASP A 1 92 ? 7.402 7.273 -13.698 1.00 90.38 92 ASP A CA 1
ATOM 718 C C . ASP A 1 92 ? 6.739 6.504 -12.541 1.00 90.38 92 ASP A C 1
ATOM 720 O O . ASP A 1 92 ? 7.385 5.694 -11.861 1.00 90.38 92 ASP A O 1
ATOM 724 N N . PRO A 1 93 ? 5.456 6.763 -12.224 1.00 90.44 93 PRO A N 1
ATOM 725 C CA . PRO A 1 93 ? 4.689 5.925 -11.304 1.00 90.44 93 PRO A CA 1
ATOM 726 C C . PRO A 1 93 ? 4.684 4.450 -11.729 1.00 90.44 93 PRO A C 1
ATOM 728 O O . PRO A 1 93 ? 4.626 4.116 -12.909 1.00 90.44 93 PRO A O 1
ATOM 731 N N . LEU A 1 94 ? 4.713 3.537 -10.753 1.00 91.56 94 LEU A N 1
ATOM 732 C CA . LEU A 1 94 ? 4.598 2.109 -11.049 1.00 91.56 94 LEU A CA 1
ATOM 733 C C . LEU A 1 94 ? 3.180 1.798 -11.545 1.00 91.56 94 LEU A C 1
ATOM 735 O O . LEU A 1 94 ? 2.209 1.899 -10.788 1.00 91.56 94 LEU A O 1
ATOM 739 N N . ARG A 1 95 ? 3.056 1.382 -12.806 1.00 94.19 95 ARG A N 1
ATOM 740 C CA . ARG A 1 95 ? 1.773 1.147 -13.481 1.00 94.19 95 ARG A CA 1
ATOM 741 C C . ARG A 1 95 ? 1.269 -0.267 -13.216 1.00 94.19 95 ARG A C 1
ATOM 743 O O . ARG A 1 95 ? 1.147 -1.072 -14.132 1.00 94.19 95 ARG A O 1
ATOM 750 N N . LYS A 1 96 ? 0.979 -0.565 -11.943 1.00 95.81 96 LYS A N 1
ATOM 751 C CA . LYS A 1 96 ? 0.631 -1.907 -11.430 1.00 95.81 96 LYS A CA 1
ATOM 752 C C . LYS A 1 96 ? -0.204 -2.751 -12.405 1.00 95.81 96 LYS A C 1
ATOM 754 O O . LYS A 1 96 ? 0.175 -3.874 -12.705 1.00 95.81 96 LYS A O 1
ATOM 759 N N . TYR A 1 97 ? -1.342 -2.230 -12.859 1.00 96.38 97 TYR A N 1
ATOM 760 C CA . TYR A 1 97 ? -2.291 -3.013 -13.652 1.00 96.38 97 TYR A CA 1
ATOM 761 C C . TYR A 1 97 ? -1.770 -3.317 -15.057 1.00 96.38 97 TYR A C 1
ATOM 763 O O . TYR A 1 97 ? -1.812 -4.468 -15.465 1.00 96.38 97 TYR A O 1
ATOM 771 N N . GLN A 1 98 ? -1.171 -2.328 -15.725 1.00 97.12 98 GLN A N 1
ATOM 772 C CA . GLN A 1 98 ? -0.528 -2.516 -17.031 1.00 97.12 98 GLN A CA 1
ATOM 773 C C . GLN A 1 98 ? 0.647 -3.495 -16.943 1.00 97.12 98 GLN A C 1
ATOM 775 O O . GLN A 1 98 ? 0.847 -4.316 -17.830 1.00 97.12 98 GLN A O 1
ATOM 780 N N . VAL A 1 99 ? 1.419 -3.438 -15.854 1.00 98.00 99 VAL A N 1
ATOM 781 C CA . VAL A 1 99 ? 2.510 -4.386 -15.604 1.00 98.00 99 VAL A CA 1
ATOM 782 C C . VAL A 1 99 ? 1.978 -5.815 -15.468 1.00 98.00 99 VAL A C 1
ATOM 784 O O . VAL A 1 99 ? 2.526 -6.726 -16.082 1.00 98.00 99 VAL A O 1
ATOM 787 N N . LEU A 1 100 ? 0.906 -6.017 -14.695 1.00 98.25 100 LEU A N 1
ATOM 788 C CA . LEU A 1 100 ? 0.277 -7.331 -14.540 1.00 98.25 100 LEU A CA 1
ATOM 789 C C . LEU A 1 100 ? -0.338 -7.839 -15.854 1.00 98.25 100 LEU A C 1
ATOM 791 O O . LEU A 1 100 ? -0.193 -9.017 -16.161 1.00 98.25 100 LEU A O 1
ATOM 795 N N . GLU A 1 101 ? -0.966 -6.963 -16.644 1.00 98.12 101 GLU A N 1
ATOM 796 C CA . GLU A 1 101 ? -1.506 -7.296 -17.974 1.00 98.12 101 GLU A CA 1
ATOM 797 C C . GLU A 1 101 ? -0.395 -7.773 -18.910 1.00 98.12 101 GLU A C 1
ATOM 799 O O . GLU A 1 101 ? -0.506 -8.839 -19.505 1.00 98.12 101 GLU A O 1
ATOM 804 N N . LEU A 1 102 ? 0.728 -7.051 -18.968 1.00 98.19 102 LEU A N 1
ATOM 805 C CA . LEU A 1 102 ? 1.879 -7.454 -19.774 1.00 98.19 102 LEU A CA 1
ATOM 806 C C . LEU A 1 102 ? 2.439 -8.813 -19.340 1.00 98.19 102 LEU A C 1
ATOM 808 O O . LEU A 1 102 ? 2.712 -9.658 -20.191 1.00 98.19 102 LEU A O 1
ATOM 812 N N . LEU A 1 103 ? 2.597 -9.038 -18.034 1.00 98.06 103 LEU A N 1
ATOM 813 C CA . LEU A 1 103 ? 3.118 -10.301 -17.501 1.00 98.06 103 LEU A CA 1
ATOM 814 C C . LEU A 1 103 ? 2.182 -11.483 -17.779 1.00 98.06 103 LEU A C 1
ATOM 816 O O . LEU A 1 103 ? 2.669 -12.583 -18.026 1.00 98.06 103 LEU A O 1
ATOM 820 N N . ARG A 1 104 ? 0.865 -11.250 -17.783 1.00 97.81 104 ARG A N 1
ATOM 821 C CA . ARG A 1 104 ? -0.153 -12.244 -18.144 1.00 97.81 104 ARG A CA 1
ATOM 822 C C . ARG A 1 104 ? -0.157 -12.548 -19.639 1.00 97.81 104 ARG A C 1
ATOM 824 O O . ARG A 1 104 ? -0.120 -13.707 -20.032 1.00 97.81 104 ARG A O 1
ATOM 831 N N . ASP A 1 105 ? -0.216 -11.503 -20.459 1.00 98.00 105 ASP A N 1
ATOM 832 C CA . ASP A 1 105 ? -0.479 -11.624 -21.894 1.00 98.00 105 ASP A CA 1
ATOM 833 C C . ASP A 1 105 ? 0.791 -11.983 -22.676 1.00 98.00 105 ASP A C 1
ATOM 835 O O . ASP A 1 105 ? 0.719 -12.523 -23.780 1.00 98.00 105 ASP A O 1
ATOM 839 N N . ARG A 1 106 ? 1.974 -11.655 -22.134 1.00 97.50 106 ARG A N 1
ATOM 840 C CA . ARG A 1 106 ? 3.269 -11.812 -22.817 1.00 97.50 106 ARG A CA 1
ATOM 841 C C . ARG A 1 106 ? 4.396 -12.310 -21.894 1.00 97.50 106 ARG A C 1
ATOM 843 O O . ARG A 1 106 ? 5.486 -11.732 -21.916 1.00 97.50 106 ARG A O 1
ATOM 850 N N . PRO A 1 107 ? 4.214 -13.397 -21.121 1.00 96.31 107 PRO A N 1
ATOM 851 C CA . PRO A 1 107 ? 5.204 -13.858 -20.140 1.00 96.31 107 PRO A CA 1
ATOM 852 C C . PRO A 1 107 ? 6.581 -14.155 -20.759 1.00 96.31 107 PRO A C 1
ATOM 854 O O . PRO A 1 107 ? 7.611 -13.872 -20.147 1.00 96.31 107 PRO A O 1
ATOM 857 N N . GLY A 1 108 ? 6.616 -14.651 -22.004 1.00 96.81 108 GLY A N 1
ATOM 858 C CA . GLY A 1 108 ? 7.854 -14.979 -22.721 1.00 96.81 108 GLY A CA 1
ATOM 859 C C . GLY A 1 108 ? 8.792 -13.788 -22.958 1.00 96.81 108 GLY A C 1
ATOM 860 O O . GLY A 1 108 ? 10.006 -13.979 -22.997 1.00 96.81 108 GLY A O 1
ATOM 861 N N . LEU A 1 109 ? 8.261 -12.559 -23.037 1.00 96.75 109 LEU A N 1
ATOM 862 C CA . LEU A 1 109 ? 9.064 -11.342 -23.232 1.00 96.75 109 LEU A CA 1
ATOM 863 C C . LEU A 1 109 ? 9.884 -10.956 -21.994 1.00 96.75 109 LEU A C 1
ATOM 865 O O . LEU A 1 109 ? 10.835 -10.184 -22.101 1.00 96.75 109 LEU A O 1
ATOM 869 N N . PHE A 1 110 ? 9.521 -11.473 -20.818 1.00 97.38 110 PHE A N 1
ATOM 870 C CA . PHE A 1 110 ? 10.071 -11.031 -19.536 1.00 97.38 110 PHE A CA 1
ATOM 871 C C . PHE A 1 110 ? 11.018 -12.053 -18.896 1.00 97.38 110 PHE A C 1
ATOM 873 O O . PHE A 1 110 ? 11.248 -12.026 -17.686 1.00 97.38 110 PHE A O 1
ATOM 880 N N . THR A 1 111 ? 11.578 -12.958 -19.700 1.00 96.88 111 THR A N 1
ATOM 881 C CA . THR A 1 111 ? 12.445 -14.064 -19.257 1.00 96.88 111 THR A CA 1
ATOM 882 C C . THR A 1 111 ? 13.934 -13.711 -19.219 1.00 96.88 111 THR A C 1
ATOM 884 O O . THR A 1 111 ? 14.678 -14.351 -18.484 1.00 96.88 111 THR A O 1
ATOM 887 N N . THR A 1 112 ? 14.364 -12.672 -19.942 1.00 96.50 112 THR A N 1
ATOM 888 C CA . THR A 1 112 ? 15.773 -12.243 -20.004 1.00 96.50 112 THR A CA 1
ATOM 889 C C . THR A 1 112 ? 16.285 -11.634 -18.692 1.00 96.50 112 THR A C 1
ATOM 891 O O . THR A 1 112 ? 15.533 -11.001 -17.941 1.00 96.50 112 THR A O 1
ATOM 894 N N . ASP A 1 113 ? 17.586 -11.787 -18.438 1.00 94.50 113 ASP A N 1
ATOM 895 C CA . ASP A 1 113 ? 18.315 -11.172 -17.321 1.00 94.50 113 ASP A CA 1
ATOM 896 C C . ASP A 1 113 ? 19.062 -9.882 -17.723 1.00 94.50 113 ASP A C 1
ATOM 898 O O . ASP A 1 113 ? 19.715 -9.251 -16.889 1.00 94.50 113 ASP A O 1
ATOM 902 N N . ASP A 1 114 ? 18.935 -9.448 -18.983 1.00 95.44 114 ASP A N 1
ATOM 903 C CA . ASP A 1 114 ? 19.462 -8.163 -19.450 1.00 95.44 114 ASP A CA 1
ATOM 904 C C . ASP A 1 114 ? 18.840 -6.970 -18.707 1.00 95.44 114 ASP A C 1
ATOM 906 O O . ASP A 1 114 ? 17.691 -7.002 -18.254 1.00 95.44 114 ASP A O 1
ATOM 910 N N . LYS A 1 115 ? 19.584 -5.856 -18.628 1.00 93.81 115 LYS A N 1
ATOM 911 C CA . LYS A 1 115 ? 19.078 -4.621 -18.009 1.00 93.81 115 LYS A CA 1
ATOM 912 C C . LYS A 1 115 ? 17.787 -4.164 -18.722 1.00 93.81 115 LYS A C 1
ATOM 914 O O . LYS A 1 115 ? 17.804 -4.030 -19.949 1.00 93.81 115 LYS A O 1
ATOM 919 N N . PRO A 1 116 ? 16.704 -3.818 -17.996 1.00 95.19 116 PRO A N 1
ATOM 920 C CA . PRO A 1 116 ? 15.441 -3.396 -18.606 1.00 95.19 116 PRO A CA 1
ATOM 921 C C . PRO A 1 116 ? 15.568 -2.247 -19.610 1.00 95.19 116 PRO A C 1
ATOM 923 O O . PRO A 1 116 ? 14.940 -2.275 -20.664 1.00 95.19 116 PRO A O 1
ATOM 926 N N . SER A 1 117 ? 16.438 -1.274 -19.330 1.00 94.19 117 SER A N 1
ATOM 927 C CA . SER A 1 117 ? 16.719 -0.144 -20.225 1.00 94.19 117 SER A CA 1
ATOM 928 C C . SER A 1 117 ? 17.435 -0.530 -21.523 1.00 94.19 117 SER A C 1
ATOM 930 O O . SER A 1 117 ? 17.440 0.259 -22.459 1.00 94.19 117 SER A O 1
ATOM 932 N N . ARG A 1 118 ? 18.068 -1.708 -21.582 1.00 94.56 118 ARG A N 1
ATOM 933 C CA . ARG A 1 118 ? 18.710 -2.239 -22.792 1.00 94.56 118 ARG A CA 1
ATOM 934 C C . ARG A 1 118 ? 17.701 -2.980 -23.666 1.00 94.56 118 ARG A C 1
ATOM 936 O O . ARG A 1 118 ? 17.696 -2.782 -24.873 1.00 94.56 118 ARG A O 1
ATOM 943 N N . VAL A 1 119 ? 16.857 -3.809 -23.049 1.00 95.94 119 VAL A N 1
ATOM 944 C CA . VAL A 1 119 ? 15.831 -4.606 -23.747 1.00 95.94 119 VAL A CA 1
ATOM 945 C C . VAL A 1 119 ? 14.720 -3.709 -24.287 1.00 95.94 119 VAL A C 1
ATOM 947 O O . VAL A 1 119 ? 14.290 -3.858 -25.426 1.00 95.94 119 VAL A O 1
ATOM 950 N N . PHE A 1 120 ? 14.283 -2.747 -23.475 1.00 94.94 120 PHE A N 1
ATOM 951 C CA . PHE A 1 120 ? 13.221 -1.806 -23.808 1.00 94.94 120 PHE A CA 1
ATOM 952 C C . PHE A 1 120 ? 13.759 -0.370 -23.693 1.00 94.94 120 PHE A C 1
ATOM 954 O O . PHE A 1 120 ? 13.539 0.297 -22.671 1.00 94.94 120 PHE A O 1
ATOM 961 N N . PRO A 1 121 ? 14.515 0.108 -24.701 1.00 92.44 121 PRO A N 1
ATOM 962 C CA . PRO A 1 121 ? 15.191 1.400 -24.653 1.00 92.44 121 PRO A CA 1
ATOM 963 C C . PRO A 1 121 ? 14.220 2.567 -24.476 1.00 92.44 121 PRO A C 1
ATOM 965 O O . PRO A 1 121 ? 13.030 2.487 -24.793 1.00 92.44 121 PRO A O 1
ATOM 968 N N . PHE A 1 122 ? 14.729 3.668 -23.920 1.00 84.88 122 PHE A N 1
ATOM 969 C CA . PHE A 1 122 ? 13.939 4.881 -23.751 1.00 84.88 122 PHE A CA 1
ATOM 970 C C . PHE A 1 122 ? 13.529 5.437 -25.119 1.00 84.88 122 PHE A C 1
ATOM 972 O O . PHE A 1 122 ? 14.357 5.592 -26.012 1.00 84.88 122 PHE A O 1
ATOM 979 N N . GLN A 1 123 ? 12.240 5.728 -25.261 1.00 84.06 123 GLN A N 1
ATOM 980 C CA . GLN A 1 123 ? 11.651 6.416 -26.404 1.00 84.06 123 GLN A CA 1
ATOM 981 C C . GLN A 1 123 ? 10.914 7.642 -25.859 1.00 84.06 123 GLN A C 1
ATOM 983 O O . GLN A 1 123 ? 10.380 7.585 -24.747 1.00 84.06 123 GLN A O 1
ATOM 988 N N . GLU A 1 124 ? 10.900 8.746 -26.612 1.00 78.00 124 GLU A N 1
ATOM 989 C CA . GLU A 1 124 ? 10.287 10.018 -26.181 1.00 78.00 124 GLU A CA 1
ATOM 990 C C . GLU A 1 124 ? 8.815 9.856 -25.773 1.00 78.00 124 GLU A C 1
ATOM 992 O O . GLU A 1 124 ? 8.339 10.511 -24.849 1.00 78.00 124 GLU A O 1
ATOM 997 N N . ASP A 1 125 ? 8.115 8.916 -26.404 1.00 78.06 125 ASP A N 1
ATOM 998 C CA . ASP A 1 125 ? 6.705 8.609 -26.167 1.00 78.06 125 ASP A CA 1
ATOM 999 C C . ASP A 1 125 ? 6.432 7.753 -24.918 1.00 78.06 125 ASP A C 1
ATOM 1001 O O . ASP A 1 125 ? 5.278 7.427 -24.633 1.00 78.06 125 ASP A O 1
ATOM 1005 N N . LYS A 1 126 ? 7.471 7.371 -24.160 1.00 84.19 126 LYS A N 1
ATOM 1006 C CA . LYS A 1 126 ? 7.363 6.572 -22.928 1.00 84.19 126 LYS A CA 1
ATOM 1007 C C . LYS A 1 126 ? 6.630 5.226 -23.099 1.00 84.19 126 LYS A C 1
ATOM 1009 O O . LYS A 1 126 ? 6.258 4.608 -22.096 1.00 84.19 126 LYS A O 1
ATOM 1014 N N . LYS A 1 127 ? 6.464 4.709 -24.326 1.00 84.88 127 LYS A N 1
ATOM 1015 C CA . LYS A 1 127 ? 5.706 3.465 -24.598 1.00 84.88 127 LYS A CA 1
ATOM 1016 C C . LYS A 1 127 ? 6.262 2.239 -23.871 1.00 84.88 127 LYS A C 1
ATOM 1018 O O . LYS A 1 127 ? 5.526 1.324 -23.501 1.00 84.88 127 LYS A O 1
ATOM 1023 N N . HIS A 1 128 ? 7.566 2.240 -23.620 1.00 92.81 128 HIS A N 1
ATOM 1024 C CA . HIS A 1 128 ? 8.290 1.112 -23.038 1.00 92.81 128 HIS A CA 1
ATOM 1025 C C . HIS A 1 128 ? 8.384 1.112 -21.514 1.00 92.81 128 HIS A C 1
ATOM 1027 O O . HIS A 1 128 ? 8.910 0.155 -20.950 1.00 92.81 128 HIS A O 1
ATOM 1033 N N . ILE A 1 129 ? 7.852 2.126 -20.823 1.00 94.38 129 ILE A N 1
ATOM 1034 C CA . ILE A 1 129 ? 7.949 2.200 -19.356 1.00 94.38 129 ILE A CA 1
ATOM 1035 C C . ILE A 1 129 ? 7.293 0.980 -18.702 1.00 94.38 129 ILE A C 1
ATOM 1037 O O . ILE A 1 129 ? 7.933 0.291 -17.914 1.00 94.38 129 ILE A O 1
ATOM 1041 N N . ALA A 1 130 ? 6.054 0.642 -19.071 1.00 95.50 130 ALA A N 1
ATOM 1042 C CA . ALA A 1 130 ? 5.369 -0.518 -18.495 1.00 95.50 130 ALA A CA 1
ATOM 1043 C C . ALA A 1 130 ? 6.113 -1.842 -18.778 1.00 95.50 130 ALA A C 1
ATOM 1045 O O . ALA A 1 130 ? 6.173 -2.705 -17.905 1.00 95.50 130 ALA A O 1
ATOM 1046 N N . HIS A 1 131 ? 6.752 -1.975 -19.948 1.00 96.88 131 HIS A N 1
ATOM 1047 C CA . HIS A 1 131 ? 7.571 -3.142 -20.298 1.00 96.88 131 HIS A CA 1
ATOM 1048 C C . HIS A 1 131 ? 8.836 -3.239 -19.435 1.00 96.88 131 HIS A C 1
ATOM 1050 O O . HIS A 1 131 ? 9.159 -4.318 -18.938 1.00 96.88 131 HIS A O 1
ATOM 1056 N N . ARG A 1 132 ? 9.525 -2.117 -19.181 1.00 96.56 132 ARG A N 1
ATOM 1057 C CA . ARG A 1 132 ? 10.673 -2.075 -18.258 1.00 96.56 132 ARG A CA 1
ATOM 1058 C C . ARG A 1 132 ? 10.279 -2.412 -16.827 1.00 96.56 132 ARG A C 1
ATOM 1060 O O . ARG A 1 132 ? 10.985 -3.172 -16.159 1.00 96.56 132 ARG A O 1
ATOM 1067 N N . GLN A 1 133 ? 9.144 -1.886 -16.369 1.00 96.94 133 GLN A N 1
ATOM 1068 C CA . GLN A 1 133 ? 8.590 -2.175 -15.047 1.00 96.94 133 GLN A CA 1
ATOM 1069 C C . GLN A 1 133 ? 8.203 -3.659 -14.915 1.00 96.94 133 GLN A C 1
ATOM 1071 O O . GLN A 1 133 ? 8.521 -4.287 -13.903 1.00 96.94 133 GLN A O 1
ATOM 1076 N N . ALA A 1 134 ? 7.593 -4.247 -15.950 1.00 97.88 134 ALA A N 1
ATOM 1077 C CA . ALA A 1 134 ? 7.268 -5.671 -16.010 1.00 97.88 134 ALA A CA 1
ATOM 1078 C C . ALA A 1 134 ? 8.515 -6.559 -16.004 1.00 97.88 134 ALA A C 1
ATOM 1080 O O . ALA A 1 134 ? 8.606 -7.463 -15.173 1.00 97.88 134 ALA A O 1
ATOM 1081 N N . LEU A 1 135 ? 9.516 -6.253 -16.833 1.00 97.94 135 LEU A N 1
ATOM 1082 C CA . LEU A 1 135 ? 10.779 -6.990 -16.849 1.00 97.94 135 LEU A CA 1
ATOM 1083 C C . LEU A 1 135 ? 11.498 -6.915 -15.495 1.00 97.94 135 LEU A C 1
ATOM 1085 O O . LEU A 1 135 ? 11.908 -7.944 -14.965 1.00 97.94 135 LEU A O 1
ATOM 1089 N N . SER A 1 136 ? 11.581 -5.722 -14.896 1.00 97.44 136 SER A N 1
ATOM 1090 C CA . SER A 1 136 ? 12.183 -5.529 -13.567 1.00 97.44 136 SER A CA 1
ATOM 1091 C C . SER A 1 136 ? 11.462 -6.345 -12.494 1.00 97.44 136 SER A C 1
ATOM 1093 O O . SER A 1 136 ? 12.104 -6.991 -11.670 1.00 97.44 136 SER A O 1
ATOM 1095 N N . THR A 1 137 ? 10.127 -6.354 -12.522 1.00 97.94 137 THR A N 1
ATOM 1096 C CA . THR A 1 137 ? 9.303 -7.135 -11.587 1.00 97.94 137 THR A CA 1
ATOM 1097 C C . THR A 1 137 ? 9.530 -8.637 -11.778 1.00 97.94 137 THR A C 1
ATOM 1099 O O . THR A 1 137 ? 9.698 -9.366 -10.801 1.00 97.94 137 THR A O 1
ATOM 1102 N N . ALA A 1 138 ? 9.592 -9.115 -13.024 1.00 98.12 138 ALA A N 1
ATOM 1103 C CA . ALA A 1 138 ? 9.838 -10.523 -13.317 1.00 98.12 138 ALA A CA 1
ATOM 1104 C C . ALA A 1 138 ? 11.233 -10.977 -12.864 1.00 98.12 138 ALA A C 1
ATOM 1106 O O . ALA A 1 138 ? 11.369 -12.029 -12.236 1.00 98.12 138 ALA A O 1
ATOM 1107 N N . GLN A 1 139 ? 12.256 -10.160 -13.125 1.00 97.31 139 GLN A N 1
ATOM 1108 C CA . GLN A 1 139 ? 13.622 -10.400 -12.661 1.00 97.31 139 GLN A CA 1
ATOM 1109 C C . GLN A 1 139 ? 13.710 -10.404 -11.130 1.00 97.31 139 GLN A C 1
ATOM 1111 O O . GLN A 1 139 ? 14.386 -11.262 -10.566 1.00 97.31 139 GLN A O 1
ATOM 1116 N N . MET A 1 140 ? 12.988 -9.505 -10.453 1.00 97.50 140 MET A N 1
ATOM 1117 C CA . MET A 1 140 ? 12.903 -9.469 -8.991 1.00 97.50 140 MET A CA 1
ATOM 1118 C C . MET A 1 140 ? 12.340 -10.772 -8.424 1.00 97.50 140 MET A C 1
ATOM 1120 O O . MET A 1 140 ? 12.952 -11.374 -7.543 1.00 97.50 140 MET A O 1
ATOM 1124 N N . VAL A 1 141 ? 11.215 -11.254 -8.962 1.00 97.75 141 VAL A N 1
ATOM 1125 C CA . VAL A 1 141 ? 10.614 -12.526 -8.530 1.00 97.75 141 VAL A CA 1
ATOM 1126 C C . VAL A 1 141 ? 11.587 -13.693 -8.724 1.00 97.75 141 VAL A C 1
ATOM 1128 O O . VAL A 1 141 ? 11.735 -14.515 -7.819 1.00 97.75 141 VAL A O 1
ATOM 1131 N N . ARG A 1 142 ? 12.287 -13.766 -9.867 1.00 96.69 142 ARG A N 1
ATOM 1132 C CA . ARG A 1 142 ? 13.295 -14.814 -10.112 1.00 96.69 142 ARG A CA 1
ATOM 1133 C C . ARG A 1 142 ? 14.473 -14.724 -9.144 1.00 96.69 142 ARG A C 1
ATOM 1135 O O . ARG A 1 142 ? 14.868 -15.747 -8.593 1.00 96.69 142 ARG A O 1
ATOM 1142 N N . ALA A 1 143 ? 15.001 -13.524 -8.907 1.00 95.31 143 ALA A N 1
ATOM 1143 C CA . ALA A 1 143 ? 16.116 -13.308 -7.989 1.00 95.31 143 ALA A CA 1
ATOM 1144 C C . ALA A 1 143 ? 15.763 -13.732 -6.555 1.00 95.31 143 ALA A C 1
ATOM 1146 O O . ALA A 1 143 ? 16.544 -14.429 -5.914 1.00 95.31 143 ALA A O 1
ATOM 1147 N N . ILE A 1 144 ? 14.563 -13.379 -6.081 1.00 96.19 144 ILE A N 1
ATOM 1148 C CA . ILE A 1 144 ? 14.078 -13.760 -4.747 1.00 96.19 144 ILE A CA 1
ATOM 1149 C C . ILE A 1 144 ? 13.904 -15.276 -4.637 1.00 96.19 144 ILE A C 1
ATOM 1151 O O . ILE A 1 144 ? 14.327 -15.863 -3.649 1.00 96.19 144 ILE A O 1
ATOM 1155 N N . ARG A 1 145 ? 13.328 -15.923 -5.659 1.00 96.06 145 ARG A N 1
ATOM 1156 C CA . ARG A 1 145 ? 13.165 -17.388 -5.686 1.00 96.06 145 ARG A CA 1
ATOM 1157 C C . ARG A 1 145 ? 14.498 -18.131 -5.715 1.00 96.06 145 ARG A C 1
ATOM 1159 O O . ARG A 1 145 ? 14.596 -19.201 -5.128 1.00 96.06 145 ARG A O 1
ATOM 1166 N N . LYS A 1 146 ? 15.497 -17.583 -6.410 1.00 94.81 146 LYS A N 1
ATOM 1167 C CA . LYS A 1 146 ? 16.840 -18.163 -6.476 1.00 94.81 146 LYS A CA 1
ATOM 1168 C C . LYS A 1 146 ? 17.569 -18.051 -5.135 1.00 94.81 146 LYS A C 1
ATOM 1170 O O . LYS A 1 146 ? 18.327 -18.945 -4.800 1.00 94.81 146 LYS A O 1
ATOM 1175 N N . GLY A 1 147 ? 17.330 -16.975 -4.381 1.00 92.12 147 GLY A N 1
ATOM 1176 C CA . GLY A 1 147 ? 17.943 -16.763 -3.068 1.00 92.12 147 GLY A CA 1
ATOM 1177 C C . GLY A 1 147 ? 19.450 -16.493 -3.107 1.00 92.12 147 GLY A C 1
ATOM 1178 O O . GLY A 1 147 ? 20.099 -16.524 -2.065 1.00 92.12 147 GLY A O 1
ATOM 1179 N N . ASP A 1 148 ? 19.993 -16.191 -4.289 1.00 80.12 148 ASP A N 1
ATOM 1180 C CA . ASP A 1 148 ? 21.411 -15.906 -4.472 1.00 80.12 148 ASP A CA 1
ATOM 1181 C C . ASP A 1 148 ? 21.637 -14.403 -4.640 1.00 80.12 148 ASP A C 1
ATOM 1183 O O . ASP A 1 148 ? 21.149 -13.780 -5.591 1.00 80.12 148 ASP A O 1
ATOM 1187 N N . PHE A 1 149 ? 22.442 -13.825 -3.750 1.00 78.94 149 PHE A N 1
ATOM 1188 C CA . PHE A 1 149 ? 22.904 -12.447 -3.871 1.00 78.94 149 PHE A CA 1
ATOM 1189 C C . PHE A 1 149 ? 24.342 -12.314 -3.381 1.00 78.94 149 PHE A C 1
ATOM 1191 O O . PHE A 1 149 ? 24.682 -12.775 -2.294 1.00 78.94 149 PHE A O 1
ATOM 1198 N N . SER A 1 150 ? 25.204 -11.668 -4.168 1.00 79.38 150 SER A N 1
ATOM 1199 C CA . SER A 1 150 ? 26.594 -11.456 -3.762 1.00 79.38 150 SER A CA 1
ATOM 1200 C C . SER A 1 150 ? 26.743 -10.192 -2.910 1.00 79.38 150 SER A C 1
ATOM 1202 O O . SER A 1 150 ? 26.075 -9.181 -3.144 1.00 79.38 150 SER A O 1
ATOM 1204 N N . GLN A 1 151 ? 27.669 -10.226 -1.946 1.00 76.88 151 GLN A N 1
ATOM 1205 C CA . GLN A 1 151 ? 27.971 -9.091 -1.060 1.00 76.88 151 GLN A CA 1
ATOM 1206 C C . GLN A 1 151 ? 28.384 -7.824 -1.829 1.00 76.88 151 GLN A C 1
ATOM 1208 O O . GLN A 1 151 ? 27.992 -6.717 -1.471 1.00 76.88 151 GLN A O 1
ATOM 1213 N N . ALA A 1 152 ? 29.095 -7.974 -2.951 1.00 80.94 152 ALA A N 1
ATOM 1214 C CA . ALA A 1 152 ? 29.462 -6.847 -3.811 1.00 80.94 152 ALA A CA 1
ATOM 1215 C C . ALA A 1 152 ? 28.233 -6.100 -4.371 1.00 80.94 152 ALA A C 1
ATOM 1217 O O . ALA A 1 152 ? 28.252 -4.874 -4.526 1.00 80.94 152 ALA A O 1
ATOM 1218 N N . ILE A 1 153 ? 27.136 -6.816 -4.642 1.00 85.06 153 ILE A N 1
ATOM 1219 C CA . ILE A 1 153 ? 25.901 -6.197 -5.136 1.00 85.06 153 ILE A CA 1
ATOM 1220 C C . ILE A 1 153 ? 25.164 -5.482 -3.991 1.00 85.06 153 ILE A C 1
ATOM 1222 O O . ILE A 1 153 ? 24.496 -4.482 -4.245 1.00 85.06 153 ILE A O 1
ATOM 1226 N N . VAL A 1 154 ? 25.321 -5.915 -2.731 1.00 86.56 154 VAL A N 1
ATOM 1227 C CA . VAL A 1 154 ? 24.710 -5.255 -1.559 1.00 86.56 154 VAL A CA 1
ATOM 1228 C C . VAL A 1 154 ? 25.164 -3.798 -1.473 1.00 86.56 154 VAL A C 1
ATOM 1230 O O . VAL A 1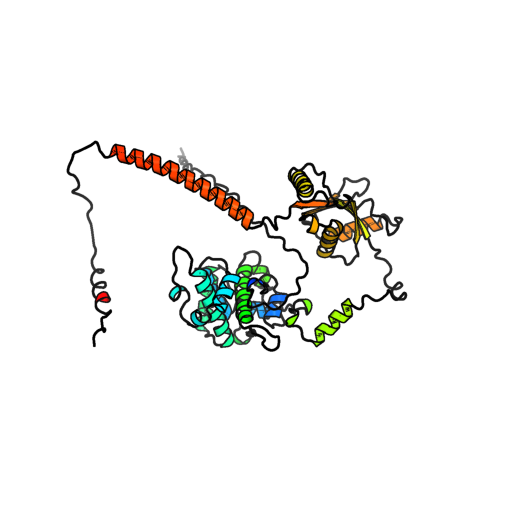 154 ? 24.340 -2.883 -1.547 1.00 86.56 154 VAL A O 1
ATOM 1233 N N . GLN A 1 155 ? 26.480 -3.581 -1.394 1.00 88.50 155 GLN A N 1
ATOM 1234 C CA . GLN A 1 155 ? 27.047 -2.249 -1.193 1.00 88.50 155 GLN A CA 1
ATOM 1235 C C . GLN A 1 155 ? 26.730 -1.317 -2.366 1.00 88.50 155 GLN A C 1
ATOM 1237 O O . GLN A 1 155 ? 26.277 -0.193 -2.164 1.00 88.50 155 GLN A O 1
ATOM 1242 N N . THR A 1 156 ? 26.908 -1.800 -3.598 1.00 94.12 156 THR A N 1
ATOM 1243 C CA . THR A 1 156 ? 26.622 -1.012 -4.808 1.00 94.12 156 THR A CA 1
ATOM 1244 C C . THR A 1 156 ? 25.142 -0.638 -4.909 1.00 94.12 156 THR A C 1
ATOM 1246 O O . THR A 1 156 ? 24.817 0.500 -5.248 1.00 94.12 156 THR A O 1
ATOM 1249 N N . THR A 1 157 ? 24.238 -1.552 -4.547 1.00 94.88 157 THR A N 1
ATOM 1250 C CA . THR A 1 157 ? 22.791 -1.300 -4.550 1.00 94.88 157 THR A CA 1
ATOM 1251 C C . THR A 1 157 ? 22.390 -0.260 -3.506 1.00 94.88 157 THR A C 1
ATOM 1253 O O . THR A 1 157 ? 21.615 0.645 -3.823 1.00 94.88 157 THR A O 1
ATOM 1256 N N . HIS A 1 158 ? 22.924 -0.356 -2.284 1.00 95.25 158 HIS A N 1
ATOM 1257 C CA . HIS A 1 158 ? 22.635 0.594 -1.206 1.00 95.25 158 HIS A CA 1
ATOM 1258 C C . HIS A 1 158 ? 23.184 1.987 -1.521 1.00 95.25 158 HIS A C 1
ATOM 1260 O O . HIS A 1 158 ? 22.452 2.966 -1.396 1.00 95.25 158 HIS A O 1
ATOM 1266 N N . SER A 1 159 ? 24.431 2.084 -1.997 1.00 95.81 159 SER A N 1
ATOM 1267 C CA . SER A 1 159 ? 25.024 3.365 -2.400 1.00 95.81 159 SER A CA 1
ATOM 1268 C C . SER A 1 159 ? 24.230 4.027 -3.523 1.00 95.81 159 SER A C 1
ATOM 1270 O O . SER A 1 159 ? 23.952 5.222 -3.455 1.00 95.81 159 SER A O 1
ATOM 1272 N N . ARG A 1 160 ? 23.792 3.251 -4.524 1.00 96.69 160 ARG A N 1
ATOM 1273 C CA . ARG A 1 160 ? 22.949 3.771 -5.606 1.00 96.69 160 ARG A CA 1
ATOM 1274 C C . ARG A 1 160 ? 21.583 4.238 -5.100 1.00 96.69 160 ARG A C 1
ATOM 1276 O O . ARG A 1 160 ? 21.098 5.280 -5.529 1.00 96.69 160 ARG A O 1
ATOM 1283 N N . PHE A 1 161 ? 20.972 3.502 -4.173 1.00 97.31 161 PHE A N 1
ATOM 1284 C CA . PHE A 1 161 ? 19.709 3.909 -3.557 1.00 97.31 161 PHE A CA 1
ATOM 1285 C C . PHE A 1 161 ? 19.854 5.226 -2.782 1.00 97.31 161 PHE A C 1
ATOM 1287 O O . PHE A 1 161 ? 19.022 6.123 -2.932 1.00 97.31 161 PHE A O 1
ATOM 1294 N N . GLU A 1 162 ? 20.917 5.370 -1.989 1.00 97.56 162 GLU A N 1
ATOM 1295 C CA . GLU A 1 162 ? 21.204 6.591 -1.232 1.00 97.56 162 GLU A CA 1
ATOM 1296 C C . GLU A 1 162 ? 21.473 7.783 -2.156 1.00 97.56 162 GLU A C 1
ATOM 1298 O O . GLU A 1 162 ? 20.953 8.876 -1.926 1.00 97.56 162 GLU A O 1
ATOM 1303 N N . GLU A 1 163 ? 22.199 7.570 -3.254 1.00 97.25 163 GLU A N 1
ATOM 1304 C CA . GLU A 1 163 ? 22.431 8.589 -4.277 1.00 97.25 163 GLU A CA 1
ATOM 1305 C C . GLU A 1 163 ? 21.112 9.115 -4.867 1.00 97.25 163 GLU A C 1
ATOM 1307 O O . GLU A 1 163 ? 20.923 10.335 -4.948 1.00 97.25 163 GLU A O 1
ATOM 1312 N N . LEU A 1 164 ? 20.202 8.209 -5.243 1.00 96.19 164 LEU A N 1
ATOM 1313 C CA . LEU A 1 164 ? 18.942 8.542 -5.912 1.00 96.19 164 LEU A CA 1
ATOM 1314 C C . LEU A 1 164 ? 17.894 9.131 -4.958 1.00 96.19 164 LEU A C 1
ATOM 1316 O O . LEU A 1 164 ? 17.162 10.042 -5.335 1.00 96.19 164 LEU A O 1
ATOM 1320 N N . THR A 1 165 ? 17.812 8.632 -3.723 1.00 96.56 165 THR A N 1
ATOM 1321 C CA . THR A 1 165 ? 16.733 8.989 -2.780 1.00 96.56 165 THR A CA 1
ATOM 1322 C C . THR A 1 165 ? 17.160 9.958 -1.683 1.00 96.56 165 THR A C 1
ATOM 1324 O O . THR A 1 165 ? 16.307 10.507 -0.985 1.00 96.56 165 THR A O 1
ATOM 1327 N N . LYS A 1 166 ? 18.471 10.160 -1.498 1.00 97.44 166 LYS A N 1
ATOM 1328 C CA . LYS A 1 166 ? 19.066 10.864 -0.347 1.00 97.44 166 LYS A CA 1
ATOM 1329 C C . LYS A 1 166 ? 18.692 10.227 0.998 1.00 97.44 166 LYS A C 1
ATOM 1331 O O . LYS A 1 166 ? 18.658 10.899 2.029 1.00 97.44 166 LYS A O 1
ATOM 1336 N N . ARG A 1 167 ? 18.382 8.926 0.990 1.00 96.88 167 ARG A N 1
ATOM 1337 C CA . ARG A 1 167 ? 18.065 8.122 2.172 1.00 96.88 167 ARG A CA 1
ATOM 1338 C C . ARG A 1 167 ? 19.117 7.045 2.349 1.00 96.88 167 ARG A C 1
ATOM 1340 O O . ARG A 1 167 ? 19.341 6.255 1.441 1.00 96.88 167 ARG A O 1
ATOM 1347 N N . ARG A 1 168 ? 19.718 6.986 3.533 1.00 96.06 168 ARG A N 1
ATOM 1348 C CA . ARG A 1 168 ? 20.664 5.933 3.895 1.00 96.06 168 ARG A CA 1
ATOM 1349 C C . ARG A 1 168 ? 19.903 4.743 4.486 1.00 96.06 168 ARG A C 1
ATOM 1351 O O . ARG A 1 168 ? 19.313 4.917 5.555 1.00 96.06 168 ARG A O 1
ATOM 1358 N N . PRO A 1 169 ? 19.882 3.565 3.833 1.00 95.12 169 PRO A N 1
ATOM 1359 C CA . PRO A 1 169 ? 19.289 2.371 4.426 1.00 95.12 169 PRO A CA 1
ATOM 1360 C C . PRO A 1 169 ? 19.998 2.015 5.746 1.00 95.12 169 PRO A C 1
ATOM 1362 O O . PRO A 1 169 ? 21.221 2.180 5.829 1.00 95.12 169 PRO A O 1
ATOM 1365 N N . PRO A 1 170 ? 19.274 1.522 6.768 1.00 93.69 170 PRO A N 1
ATOM 1366 C CA . PRO A 1 170 ? 19.898 0.945 7.947 1.00 93.69 170 PRO A CA 1
ATOM 1367 C C . PRO A 1 170 ? 20.735 -0.284 7.546 1.00 93.69 170 PRO A C 1
ATOM 1369 O O . PRO A 1 170 ? 20.493 -0.888 6.494 1.00 93.69 170 PRO A O 1
ATOM 1372 N N . PRO A 1 171 ? 21.752 -0.646 8.343 1.00 90.62 171 PRO A N 1
ATOM 1373 C CA . PRO A 1 171 ? 22.544 -1.841 8.085 1.00 90.62 171 PRO A CA 1
ATOM 1374 C C . PRO A 1 171 ? 21.663 -3.090 8.214 1.00 90.62 171 PRO A C 1
ATOM 1376 O O . PRO A 1 171 ? 20.951 -3.252 9.199 1.00 90.62 171 PRO A O 1
ATOM 1379 N N . ILE A 1 172 ? 21.727 -3.979 7.222 1.00 90.38 172 ILE A N 1
ATOM 1380 C CA . ILE A 1 172 ? 20.956 -5.228 7.197 1.00 90.38 172 ILE A CA 1
ATOM 1381 C C . ILE A 1 172 ? 21.931 -6.389 7.314 1.00 90.38 172 ILE A C 1
ATOM 1383 O O . ILE A 1 172 ? 22.865 -6.499 6.515 1.00 90.38 172 ILE A O 1
ATOM 1387 N N . ASN A 1 173 ? 21.696 -7.278 8.278 1.00 90.69 173 ASN A N 1
ATOM 1388 C CA . ASN A 1 173 ? 22.415 -8.541 8.332 1.00 90.69 173 ASN A CA 1
ATOM 1389 C C . ASN A 1 173 ? 21.823 -9.513 7.303 1.00 90.69 173 ASN A C 1
ATOM 1391 O O . ASN A 1 173 ? 20.725 -10.037 7.483 1.00 90.69 173 ASN A O 1
ATOM 1395 N N . MET A 1 174 ? 22.560 -9.765 6.221 1.00 89.88 174 MET A N 1
ATOM 1396 C CA . MET A 1 174 ? 22.121 -10.679 5.163 1.00 89.88 174 MET A CA 1
ATOM 1397 C C . MET A 1 174 ? 21.993 -12.132 5.642 1.00 89.88 174 MET A C 1
ATOM 1399 O O . MET A 1 174 ? 21.239 -12.884 5.035 1.00 89.88 174 MET A O 1
ATOM 1403 N N . ALA A 1 175 ? 22.694 -12.523 6.714 1.00 90.69 175 ALA A N 1
ATOM 1404 C CA . ALA A 1 175 ? 22.599 -13.871 7.278 1.00 90.69 175 ALA A CA 1
ATOM 1405 C C . ALA A 1 175 ? 21.257 -14.114 7.992 1.00 90.69 175 ALA A C 1
ATOM 1407 O O . ALA A 1 175 ? 20.740 -15.228 7.969 1.00 90.69 175 ALA A O 1
ATOM 1408 N N . ASP A 1 176 ? 20.667 -13.058 8.559 1.00 90.69 176 ASP A N 1
ATOM 1409 C CA . ASP A 1 176 ? 19.385 -13.117 9.275 1.00 90.69 176 ASP A CA 1
ATOM 1410 C C . ASP A 1 176 ? 18.189 -12.846 8.346 1.00 90.69 176 ASP A C 1
ATOM 1412 O O . ASP A 1 176 ? 17.026 -12.880 8.764 1.00 90.69 176 ASP A O 1
ATOM 1416 N N . LEU A 1 177 ? 18.459 -12.546 7.072 1.00 94.19 177 LEU A N 1
ATOM 1417 C CA . LEU A 1 177 ? 17.442 -12.143 6.119 1.00 94.19 177 LEU A CA 1
ATOM 1418 C C . LEU A 1 177 ? 16.564 -13.333 5.721 1.00 94.19 177 LEU A C 1
ATOM 1420 O O . LEU A 1 177 ? 16.969 -14.218 4.970 1.00 94.19 177 LEU A O 1
ATOM 1424 N N . ARG A 1 178 ? 15.306 -13.311 6.161 1.00 95.56 178 ARG A N 1
ATOM 1425 C CA . ARG A 1 178 ? 14.300 -14.290 5.739 1.00 95.56 178 ARG A CA 1
ATOM 1426 C C . ARG A 1 178 ? 13.684 -13.880 4.409 1.00 95.56 178 ARG A C 1
ATOM 1428 O O . ARG A 1 178 ? 13.042 -12.834 4.322 1.00 95.56 178 ARG A O 1
ATOM 1435 N N . LEU A 1 179 ? 13.834 -14.711 3.382 1.00 96.56 179 LEU A N 1
ATOM 1436 C CA . LEU A 1 179 ? 13.181 -14.495 2.089 1.00 96.56 179 LEU A CA 1
ATOM 1437 C C . LEU A 1 179 ? 11.681 -14.829 2.185 1.00 96.56 179 LEU A C 1
ATOM 1439 O O . LEU A 1 179 ? 11.324 -15.826 2.817 1.00 96.56 179 LEU A O 1
ATOM 1443 N N . PRO A 1 180 ? 10.790 -14.029 1.575 1.00 96.06 180 PRO A N 1
ATOM 1444 C CA . PRO A 1 180 ? 9.359 -14.281 1.626 1.00 96.06 180 PRO A CA 1
ATOM 1445 C C . PRO A 1 180 ? 8.967 -15.380 0.643 1.00 96.06 180 PRO A C 1
ATOM 1447 O O . PRO A 1 180 ? 9.608 -15.592 -0.391 1.00 96.06 180 PRO A O 1
ATOM 1450 N N . THR A 1 181 ? 7.819 -16.004 0.894 1.00 90.75 181 THR A N 1
ATOM 1451 C CA . THR A 1 181 ? 7.185 -16.858 -0.113 1.00 90.75 181 THR A CA 1
ATOM 1452 C C . THR A 1 181 ? 6.327 -15.987 -1.022 1.00 90.75 181 THR A C 1
ATOM 1454 O O . THR A 1 181 ? 5.184 -15.672 -0.705 1.00 90.75 181 THR A O 1
ATOM 1457 N N . LEU A 1 182 ? 6.862 -15.596 -2.181 1.00 94.19 182 LEU A N 1
ATOM 1458 C CA . LEU A 1 182 ? 6.095 -14.804 -3.155 1.00 94.19 182 LEU A CA 1
ATOM 1459 C C . LEU A 1 182 ? 4.954 -15.601 -3.811 1.00 94.19 182 LEU A C 1
ATOM 1461 O O . LEU A 1 182 ? 4.080 -15.025 -4.445 1.00 94.19 182 LEU A O 1
ATOM 1465 N N . GLY A 1 183 ? 4.927 -16.923 -3.664 1.00 90.62 183 GLY A N 1
ATOM 1466 C CA . GLY A 1 183 ? 3.925 -17.767 -4.302 1.00 90.62 183 GLY A CA 1
ATOM 1467 C C . GLY A 1 183 ? 4.208 -18.022 -5.796 1.00 90.62 183 GLY A C 1
ATOM 1468 O O . GLY A 1 183 ? 5.356 -17.871 -6.237 1.00 90.62 183 GLY A O 1
ATOM 1469 N N . PRO A 1 184 ? 3.193 -18.439 -6.573 1.00 94.31 184 PRO A N 1
ATOM 1470 C CA . PRO A 1 184 ? 1.810 -18.595 -6.125 1.00 94.31 184 PRO A CA 1
ATOM 1471 C C . PRO A 1 184 ? 1.660 -19.671 -5.053 1.00 94.31 184 PRO A C 1
ATOM 1473 O O . PRO A 1 184 ? 2.312 -20.719 -5.090 1.00 94.31 184 PRO A O 1
ATOM 1476 N N . LEU A 1 185 ? 0.771 -19.431 -4.099 1.00 95.50 185 LEU A N 1
ATOM 1477 C CA . LEU A 1 185 ? 0.359 -20.433 -3.127 1.00 95.50 185 LEU A CA 1
ATOM 1478 C C . LEU A 1 185 ? -0.676 -21.354 -3.786 1.00 95.50 185 LEU A C 1
ATOM 1480 O O . LEU A 1 185 ? -1.875 -21.233 -3.552 1.00 95.50 185 LEU A O 1
ATOM 1484 N N . LYS A 1 186 ? -0.211 -22.287 -4.632 1.00 95.62 186 LYS A N 1
ATOM 1485 C CA . LYS A 1 186 ? -1.083 -23.178 -5.428 1.00 95.62 186 LYS A CA 1
ATOM 1486 C C . LYS A 1 186 ? -2.105 -23.944 -4.580 1.00 95.62 186 LYS A C 1
ATOM 1488 O O . LYS A 1 186 ? -3.234 -24.134 -5.013 1.00 95.62 186 LYS A O 1
ATOM 1493 N N . LYS A 1 187 ? -1.739 -24.319 -3.347 1.00 95.56 187 LYS A N 1
ATOM 1494 C CA . LYS A 1 187 ? -2.645 -24.977 -2.385 1.00 95.56 187 LYS A CA 1
ATOM 1495 C C . LYS A 1 187 ? -3.845 -24.107 -1.978 1.00 95.56 187 LYS A C 1
ATOM 1497 O O . LYS A 1 187 ? -4.867 -24.649 -1.592 1.00 95.56 187 LYS A O 1
ATOM 1502 N N . LEU A 1 188 ? -3.728 -22.783 -2.090 1.00 95.25 188 LEU A N 1
ATOM 1503 C CA . LEU A 1 188 ? -4.792 -21.802 -1.833 1.00 95.25 188 LEU A CA 1
ATOM 1504 C C . LEU A 1 188 ? -5.489 -21.347 -3.136 1.00 95.25 188 LEU A C 1
ATOM 1506 O O . LEU A 1 188 ? -6.300 -20.415 -3.157 1.00 95.25 188 LEU A O 1
ATOM 1510 N N . GLY A 1 189 ? -5.157 -21.993 -4.259 1.00 96.00 189 GLY A N 1
ATOM 1511 C CA . GLY A 1 189 ? -5.673 -21.677 -5.586 1.00 96.00 189 GLY A CA 1
ATOM 1512 C C . GLY A 1 189 ? -5.245 -20.301 -6.100 1.00 96.00 189 GLY A C 1
ATOM 1513 O O . GLY A 1 189 ? -6.049 -19.640 -6.755 1.00 96.00 189 GLY A O 1
ATOM 1514 N N . GLU A 1 190 ? -4.049 -19.832 -5.744 1.00 96.88 190 GLU A N 1
ATOM 1515 C CA . GLU A 1 190 ? -3.458 -18.628 -6.337 1.00 96.88 190 GLU A CA 1
ATOM 1516 C C . GLU A 1 190 ? -2.928 -18.889 -7.752 1.00 96.88 190 GLU A C 1
ATOM 1518 O O . GLU A 1 190 ? -2.383 -19.959 -8.029 1.00 96.88 190 GLU A O 1
ATOM 1523 N N . ASP A 1 191 ? -3.040 -17.875 -8.610 1.00 97.31 191 ASP A N 1
ATOM 1524 C CA . ASP A 1 191 ? -2.435 -17.829 -9.944 1.00 97.31 191 ASP A CA 1
ATOM 1525 C C . ASP A 1 191 ? -0.998 -17.277 -9.895 1.00 97.31 191 ASP A C 1
ATOM 1527 O O . ASP A 1 191 ? -0.652 -16.525 -8.979 1.00 97.31 191 ASP A O 1
ATOM 1531 N N . ASP A 1 192 ? -0.162 -17.602 -10.890 1.00 96.69 192 ASP A N 1
ATOM 1532 C CA . ASP A 1 192 ? 1.229 -17.130 -10.998 1.00 96.69 192 ASP A CA 1
ATOM 1533 C C . ASP A 1 192 ? 1.364 -15.597 -10.894 1.00 96.69 192 ASP A C 1
ATOM 1535 O O . ASP A 1 192 ? 2.369 -15.100 -10.367 1.00 96.69 192 ASP A O 1
ATOM 1539 N N . LEU A 1 193 ? 0.341 -14.838 -11.313 1.00 97.94 193 LEU A N 1
ATOM 1540 C CA . LEU A 1 193 ? 0.308 -13.378 -11.190 1.00 97.94 193 LEU A CA 1
ATOM 1541 C C . LEU A 1 193 ? 0.385 -12.858 -9.748 1.00 97.94 193 LEU A C 1
ATOM 1543 O O . LEU A 1 193 ? 0.850 -11.734 -9.534 1.00 97.94 193 LEU A O 1
ATOM 1547 N N . GLU A 1 194 ? 0.005 -13.655 -8.748 1.00 97.94 194 GLU A N 1
ATOM 1548 C CA . GLU A 1 194 ? 0.099 -13.262 -7.336 1.00 97.94 194 GLU A CA 1
ATOM 1549 C C . GLU A 1 194 ? 1.550 -13.015 -6.898 1.00 97.94 194 GLU A C 1
ATOM 1551 O O . GLU A 1 194 ? 1.826 -12.091 -6.126 1.00 97.94 194 GLU A O 1
ATOM 1556 N N . ALA A 1 195 ? 2.512 -13.760 -7.456 1.00 98.19 195 ALA A N 1
ATOM 1557 C CA . ALA A 1 195 ? 3.929 -13.541 -7.169 1.00 98.19 195 ALA A CA 1
ATOM 1558 C C . ALA A 1 195 ? 4.419 -12.180 -7.662 1.00 98.19 195 ALA A C 1
ATOM 1560 O O . ALA A 1 195 ? 5.140 -11.472 -6.949 1.00 98.19 195 ALA A O 1
ATOM 1561 N N . TYR A 1 196 ? 3.976 -11.777 -8.851 1.00 98.38 196 TYR A N 1
ATOM 1562 C CA . TYR A 1 196 ? 4.274 -10.454 -9.381 1.00 98.38 196 TYR A CA 1
ATOM 1563 C C . TYR A 1 196 ? 3.526 -9.365 -8.605 1.00 98.38 196 TYR A C 1
ATOM 1565 O O . TYR A 1 196 ? 4.112 -8.324 -8.313 1.00 98.38 196 TYR A O 1
ATOM 1573 N N . ASN A 1 197 ? 2.277 -9.601 -8.186 1.00 98.31 197 ASN A N 1
ATOM 1574 C CA . ASN A 1 197 ? 1.529 -8.645 -7.369 1.00 98.31 197 ASN A CA 1
ATOM 1575 C C . ASN A 1 197 ? 2.207 -8.378 -6.013 1.00 98.31 197 ASN A C 1
ATOM 1577 O O . ASN A 1 197 ? 2.314 -7.218 -5.602 1.00 98.31 197 ASN A O 1
ATOM 1581 N N . ARG A 1 198 ? 2.721 -9.411 -5.333 1.00 98.19 198 ARG A N 1
ATOM 1582 C CA . ARG A 1 198 ? 3.521 -9.254 -4.103 1.00 98.19 198 ARG A CA 1
ATOM 1583 C C . ARG A 1 198 ? 4.779 -8.417 -4.340 1.00 98.19 198 ARG A C 1
ATOM 1585 O O . ARG A 1 198 ? 5.022 -7.464 -3.599 1.00 98.19 198 ARG A O 1
ATOM 1592 N N . ALA A 1 199 ? 5.531 -8.704 -5.404 1.00 98.38 199 ALA A N 1
ATOM 1593 C CA . ALA A 1 199 ? 6.723 -7.933 -5.771 1.00 98.38 199 ALA A CA 1
ATOM 1594 C C . ALA A 1 199 ? 6.401 -6.457 -6.087 1.00 98.38 199 ALA A C 1
ATOM 1596 O O . ALA A 1 199 ? 7.082 -5.550 -5.612 1.00 98.38 199 ALA A O 1
ATOM 1597 N N . ILE A 1 200 ? 5.313 -6.189 -6.813 1.00 98.38 200 ILE A N 1
ATOM 1598 C CA . ILE A 1 200 ? 4.837 -4.828 -7.108 1.00 98.38 200 ILE A CA 1
ATOM 1599 C C . ILE A 1 200 ? 4.460 -4.080 -5.824 1.00 98.38 200 ILE A C 1
ATOM 1601 O O . ILE A 1 200 ? 4.805 -2.906 -5.678 1.00 98.38 200 ILE A O 1
ATOM 1605 N N . ASN A 1 201 ? 3.759 -4.728 -4.886 1.00 98.19 201 ASN A N 1
ATOM 1606 C CA . ASN A 1 201 ? 3.413 -4.105 -3.607 1.00 98.19 201 ASN A CA 1
ATOM 1607 C C . ASN A 1 201 ? 4.665 -3.772 -2.778 1.00 98.19 201 ASN A C 1
ATOM 1609 O O . ASN A 1 201 ? 4.706 -2.695 -2.191 1.00 98.19 201 ASN A O 1
ATOM 1613 N N . LEU A 1 202 ? 5.708 -4.611 -2.802 1.00 98.06 202 LEU A N 1
ATOM 1614 C CA . LEU A 1 202 ? 7.012 -4.299 -2.194 1.00 98.06 202 LEU A CA 1
ATOM 1615 C C . LEU A 1 202 ? 7.675 -3.062 -2.822 1.00 98.06 202 LEU A C 1
ATOM 1617 O O . LEU A 1 202 ? 8.131 -2.167 -2.110 1.00 98.06 202 LEU A O 1
ATOM 1621 N N . LEU A 1 203 ? 7.689 -2.969 -4.153 1.00 98.19 203 LEU A N 1
ATOM 1622 C CA . LEU A 1 203 ? 8.267 -1.823 -4.867 1.00 98.19 203 LEU A CA 1
ATOM 1623 C C . LEU A 1 203 ? 7.511 -0.520 -4.554 1.00 98.19 203 LEU A C 1
ATOM 1625 O O . LEU A 1 203 ? 8.121 0.528 -4.328 1.00 98.19 203 LEU A O 1
ATOM 1629 N N . ARG A 1 204 ? 6.174 -0.576 -4.480 1.00 97.50 204 ARG A N 1
ATOM 1630 C CA . ARG A 1 204 ? 5.341 0.569 -4.070 1.00 97.50 204 ARG A CA 1
ATOM 1631 C C . ARG A 1 204 ? 5.514 0.916 -2.599 1.00 97.50 204 ARG A C 1
ATOM 1633 O O . ARG A 1 204 ? 5.551 2.098 -2.271 1.00 97.50 204 ARG A O 1
ATOM 1640 N N . TYR A 1 205 ? 5.663 -0.087 -1.740 1.00 98.00 205 TYR A N 1
ATOM 1641 C CA . TYR A 1 205 ? 5.938 0.098 -0.322 1.00 98.00 205 TYR A CA 1
ATOM 1642 C C . TYR A 1 205 ? 7.231 0.893 -0.116 1.00 98.00 205 TYR A C 1
ATOM 1644 O O . TYR A 1 205 ? 7.220 1.881 0.620 1.00 98.00 205 TYR A O 1
ATOM 1652 N N . ILE A 1 206 ? 8.316 0.548 -0.820 1.00 97.88 206 ILE A N 1
ATOM 1653 C CA . ILE A 1 206 ? 9.554 1.337 -0.780 1.00 97.88 206 ILE A CA 1
ATOM 1654 C C . ILE A 1 206 ? 9.326 2.746 -1.321 1.00 97.88 206 ILE A C 1
ATOM 1656 O O . ILE A 1 206 ? 9.674 3.708 -0.635 1.00 97.88 206 ILE A O 1
ATOM 1660 N N . ARG A 1 207 ? 8.652 2.896 -2.469 1.00 96.38 207 ARG A N 1
ATOM 1661 C CA . ARG A 1 207 ? 8.318 4.220 -3.019 1.00 96.38 207 ARG A CA 1
ATOM 1662 C C . ARG A 1 207 ? 7.621 5.115 -2.005 1.00 96.38 207 ARG A C 1
ATOM 1664 O O . ARG A 1 207 ? 8.081 6.223 -1.743 1.00 96.38 207 ARG A O 1
ATOM 1671 N N . TYR A 1 208 ? 6.548 4.622 -1.400 1.00 95.75 208 TYR A N 1
ATOM 1672 C CA . TYR A 1 208 ? 5.802 5.357 -0.386 1.00 95.75 208 TYR A CA 1
ATOM 1673 C C . TYR A 1 208 ? 6.657 5.653 0.855 1.00 95.75 208 TYR A C 1
ATOM 1675 O O . TYR A 1 208 ? 6.568 6.740 1.426 1.00 95.75 208 TYR A O 1
ATOM 1683 N N . SER A 1 209 ? 7.530 4.723 1.244 1.00 96.88 209 SER A N 1
ATOM 1684 C CA . SER A 1 209 ? 8.385 4.877 2.424 1.00 96.88 209 SER A CA 1
ATOM 1685 C C . SER A 1 209 ? 9.523 5.881 2.238 1.00 96.88 209 SER A C 1
ATOM 1687 O O . SER A 1 209 ? 10.012 6.409 3.231 1.00 96.88 209 SER A O 1
ATOM 1689 N N . THR A 1 210 ? 9.934 6.185 1.002 1.00 96.25 210 THR A N 1
ATOM 1690 C CA . THR A 1 210 ? 10.974 7.202 0.738 1.00 96.25 210 THR A CA 1
ATOM 1691 C C . THR A 1 210 ? 10.515 8.643 0.991 1.00 96.25 210 THR A C 1
ATOM 1693 O O . THR A 1 210 ? 11.350 9.546 1.075 1.00 96.25 210 THR A O 1
ATOM 1696 N N . ASN A 1 211 ? 9.210 8.867 1.184 1.00 95.00 211 ASN A N 1
ATOM 1697 C CA . ASN A 1 211 ? 8.659 10.171 1.547 1.00 95.00 211 ASN A CA 1
ATOM 1698 C C . ASN A 1 211 ? 9.255 10.710 2.858 1.00 95.00 211 ASN A C 1
ATOM 1700 O O . ASN A 1 211 ? 9.401 9.979 3.838 1.00 95.00 211 ASN A O 1
ATOM 1704 N N . ASN A 1 212 ? 9.511 12.024 2.914 1.00 94.44 212 ASN A N 1
ATOM 1705 C CA . ASN A 1 212 ? 10.200 12.672 4.039 1.00 94.44 212 ASN A CA 1
ATOM 1706 C C . ASN A 1 212 ? 9.534 12.456 5.402 1.00 94.44 212 ASN A C 1
ATOM 1708 O O . ASN A 1 212 ? 10.228 12.324 6.405 1.00 94.44 212 ASN A O 1
ATOM 1712 N N . SER A 1 213 ? 8.204 12.415 5.440 1.00 95.00 213 SER A N 1
ATOM 1713 C CA . SER A 1 213 ? 7.424 12.210 6.663 1.00 95.00 213 SER A CA 1
ATOM 1714 C C . SER A 1 213 ? 7.248 10.736 7.041 1.00 95.00 213 SER A C 1
ATOM 1716 O O . SER A 1 213 ? 6.923 10.440 8.190 1.00 95.00 213 SER A O 1
ATOM 1718 N N . VAL A 1 214 ? 7.438 9.814 6.091 1.00 95.44 214 VAL A N 1
ATOM 1719 C CA . VAL A 1 214 ? 7.216 8.371 6.279 1.00 95.44 214 VAL A CA 1
ATOM 1720 C C . VAL A 1 214 ? 8.522 7.665 6.624 1.00 95.44 214 VAL A C 1
ATOM 1722 O O . VAL A 1 214 ? 8.530 6.805 7.503 1.00 95.44 214 VAL A O 1
ATOM 1725 N N . TRP A 1 215 ? 9.632 8.067 5.997 1.00 97.19 215 TRP A N 1
ATOM 1726 C CA . TRP A 1 215 ? 10.940 7.448 6.203 1.00 97.19 215 TRP A CA 1
ATOM 1727 C C . TRP A 1 215 ? 11.334 7.367 7.687 1.00 97.19 215 TRP A C 1
ATOM 1729 O O . TRP A 1 215 ? 11.605 6.261 8.146 1.00 97.19 215 TRP A O 1
ATOM 1739 N N . PRO A 1 216 ? 11.294 8.452 8.493 1.00 96.06 216 PRO A N 1
ATOM 1740 C CA . PRO A 1 216 ? 11.666 8.370 9.910 1.00 96.06 216 PRO A CA 1
ATOM 1741 C C . PRO A 1 216 ? 10.717 7.492 10.741 1.00 96.06 216 PRO A C 1
ATOM 1743 O O . PRO A 1 216 ? 11.135 6.886 11.726 1.00 96.06 216 PRO A O 1
ATOM 1746 N N . LYS A 1 217 ? 9.442 7.387 10.340 1.00 95.06 217 LYS A N 1
ATOM 1747 C CA . LYS A 1 217 ? 8.440 6.566 11.038 1.00 95.06 217 LYS A CA 1
ATOM 1748 C C . LYS A 1 217 ? 8.672 5.070 10.832 1.00 95.06 217 LYS A C 1
ATOM 1750 O O . LYS A 1 217 ? 8.431 4.294 11.746 1.00 95.06 217 LYS A O 1
ATOM 1755 N N . ARG A 1 218 ? 9.134 4.669 9.643 1.00 95.12 218 ARG A N 1
ATOM 1756 C CA . ARG A 1 218 ? 9.370 3.255 9.297 1.00 95.12 218 ARG A CA 1
ATOM 1757 C C . ARG A 1 218 ? 10.809 2.817 9.513 1.00 95.12 218 ARG A C 1
ATOM 1759 O O . ARG A 1 218 ? 11.039 1.736 10.032 1.00 95.12 218 ARG A O 1
ATOM 1766 N N . PHE A 1 219 ? 11.757 3.658 9.115 1.00 96.06 219 PHE A N 1
ATOM 1767 C CA . PHE A 1 219 ? 13.183 3.341 9.038 1.00 96.06 219 PHE A CA 1
ATOM 1768 C C . PHE A 1 219 ? 14.059 4.272 9.890 1.00 96.06 219 PHE A C 1
ATOM 1770 O O . PHE A 1 219 ? 15.275 4.314 9.720 1.00 96.06 219 PHE A O 1
ATOM 1777 N N . GLY A 1 220 ? 13.456 5.056 10.791 1.00 93.19 220 GLY A N 1
ATOM 1778 C CA . GLY A 1 220 ? 14.204 5.782 11.816 1.00 93.19 220 GLY A CA 1
ATOM 1779 C C . GLY A 1 220 ? 14.911 4.817 12.769 1.00 93.19 220 GLY A C 1
ATOM 1780 O O . GLY A 1 220 ? 14.483 3.674 12.929 1.00 93.19 220 GLY A O 1
ATOM 1781 N N . SER A 1 221 ? 15.971 5.291 13.426 1.00 89.44 221 SER A N 1
ATOM 1782 C CA . SER A 1 221 ? 16.836 4.483 14.301 1.00 89.44 221 SER A CA 1
ATOM 1783 C C . SER A 1 221 ? 16.097 3.737 15.414 1.00 89.44 221 SER A C 1
ATOM 1785 O O . SER A 1 221 ? 16.565 2.689 15.826 1.00 89.44 221 SER A O 1
ATOM 1787 N N . GLN A 1 222 ? 14.956 4.258 15.873 1.00 88.19 222 GLN A N 1
ATOM 1788 C CA . GLN A 1 222 ? 14.131 3.659 16.930 1.00 88.19 222 GLN A CA 1
ATOM 1789 C C . GLN A 1 222 ? 12.995 2.767 16.413 1.00 88.19 222 GLN A C 1
ATOM 1791 O O . GLN A 1 222 ? 12.232 2.249 17.218 1.00 88.19 222 GLN A O 1
ATOM 1796 N N . ASN A 1 223 ? 12.794 2.687 15.094 1.00 89.62 223 ASN A N 1
ATOM 1797 C CA . ASN A 1 223 ? 11.596 2.078 14.517 1.00 89.62 223 ASN A CA 1
ATOM 1798 C C . ASN A 1 223 ? 11.884 0.890 13.608 1.00 89.62 223 ASN A C 1
ATOM 1800 O O . ASN A 1 223 ? 11.063 -0.018 13.542 1.00 89.62 223 ASN A O 1
ATOM 1804 N N . TRP A 1 224 ? 12.992 0.898 12.869 1.00 90.56 224 TRP A N 1
ATOM 1805 C CA . TRP A 1 224 ? 13.204 -0.041 11.763 1.00 90.56 224 TRP A CA 1
ATOM 1806 C C . TRP A 1 224 ? 13.214 -1.520 12.185 1.00 90.56 224 TRP A C 1
ATOM 1808 O O . TRP A 1 224 ? 12.721 -2.360 11.435 1.00 90.56 224 TRP A O 1
ATOM 1818 N N . ASP A 1 225 ? 13.690 -1.805 13.394 1.00 90.62 225 ASP A N 1
ATOM 1819 C CA . ASP A 1 225 ? 13.810 -3.120 14.023 1.00 90.62 225 ASP A CA 1
ATOM 1820 C C . ASP A 1 225 ? 12.674 -3.441 15.013 1.00 90.62 225 ASP A C 1
ATOM 1822 O O . ASP A 1 225 ? 12.642 -4.533 15.581 1.00 90.62 225 ASP A O 1
ATOM 1826 N N . ASN A 1 226 ? 11.697 -2.541 15.185 1.00 91.62 226 ASN A N 1
ATOM 1827 C CA . ASN A 1 226 ? 10.562 -2.780 16.075 1.00 91.62 226 ASN A CA 1
ATOM 1828 C C . ASN A 1 226 ? 9.720 -3.964 15.586 1.00 91.62 226 ASN A C 1
ATOM 1830 O O . ASN A 1 226 ? 9.006 -3.880 14.579 1.00 91.62 226 ASN A O 1
ATOM 1834 N N . ALA A 1 227 ? 9.760 -5.056 16.350 1.00 92.12 227 ALA A N 1
ATOM 1835 C CA . ALA A 1 227 ? 8.988 -6.264 16.102 1.00 92.12 227 ALA A CA 1
ATOM 1836 C C . ALA A 1 227 ? 7.501 -6.037 16.422 1.00 92.12 227 ALA A C 1
ATOM 1838 O O . ALA A 1 227 ? 7.019 -6.308 17.519 1.00 92.12 227 ALA A O 1
ATOM 1839 N N . ILE A 1 228 ? 6.755 -5.516 15.446 1.00 95.12 228 ILE A N 1
ATOM 1840 C CA . ILE A 1 228 ? 5.294 -5.424 15.523 1.00 95.12 228 ILE A CA 1
ATOM 1841 C C . ILE A 1 228 ? 4.709 -6.720 14.964 1.00 95.12 228 ILE A C 1
ATOM 1843 O O . ILE A 1 228 ? 4.771 -6.954 13.755 1.00 95.12 228 ILE A O 1
ATOM 1847 N N . THR A 1 229 ? 4.127 -7.547 15.831 1.00 97.19 229 THR A N 1
ATOM 1848 C CA . THR A 1 229 ? 3.487 -8.808 15.438 1.00 97.19 229 THR A CA 1
ATOM 1849 C C . THR A 1 229 ? 2.282 -8.565 14.530 1.00 97.19 229 THR A C 1
ATOM 1851 O O . THR A 1 229 ? 1.430 -7.707 14.787 1.00 97.19 229 THR A O 1
ATOM 1854 N N . VAL A 1 230 ? 2.184 -9.354 13.463 1.00 95.69 230 VAL A N 1
ATOM 1855 C CA . VAL A 1 230 ? 1.044 -9.353 12.546 1.00 95.69 230 VAL A CA 1
ATOM 1856 C C . VAL A 1 230 ? -0.196 -9.889 13.261 1.00 95.69 230 VAL A C 1
ATOM 1858 O O . VAL A 1 230 ? -0.224 -11.023 13.732 1.00 95.69 230 VAL A O 1
ATOM 1861 N N . LYS A 1 231 ? -1.254 -9.075 13.318 1.00 93.75 231 LYS A N 1
ATOM 1862 C CA . LYS A 1 231 ? -2.558 -9.490 13.847 1.00 93.75 231 LYS A CA 1
ATOM 1863 C C . LYS A 1 231 ? -3.256 -10.457 12.878 1.00 93.75 231 LYS A C 1
ATOM 1865 O O . LYS A 1 231 ? -3.157 -10.242 11.668 1.00 93.75 231 LYS A O 1
ATOM 1870 N N . PRO A 1 232 ? -4.057 -11.426 13.363 1.00 93.31 232 PRO A N 1
ATOM 1871 C CA . PRO A 1 232 ? -4.846 -12.313 12.499 1.00 93.31 232 PRO A CA 1
ATOM 1872 C C . PRO A 1 232 ? -5.726 -11.559 11.492 1.00 93.31 232 PRO A C 1
ATOM 1874 O O . PRO A 1 232 ? -5.835 -11.948 10.332 1.00 93.31 232 PRO A O 1
ATOM 1877 N N . SER A 1 233 ? -6.265 -10.404 11.899 1.00 91.00 233 SER A N 1
ATOM 1878 C CA . SER A 1 233 ? -7.085 -9.537 11.050 1.00 91.00 233 SER A CA 1
ATOM 1879 C C . SER A 1 233 ? -6.353 -8.956 9.836 1.00 91.00 233 SER A C 1
ATOM 1881 O O . SER A 1 233 ? -7.021 -8.513 8.905 1.00 91.00 233 SER A O 1
ATOM 1883 N N . HIS A 1 234 ? -5.016 -8.912 9.851 1.00 94.00 234 HIS A N 1
ATOM 1884 C CA . HIS A 1 234 ? -4.196 -8.455 8.724 1.00 94.00 234 HIS A CA 1
ATOM 1885 C C . HIS A 1 234 ? -3.950 -9.558 7.688 1.00 94.00 234 HIS A C 1
ATOM 1887 O O . HIS A 1 234 ? -3.560 -9.260 6.561 1.00 94.00 234 HIS A O 1
ATOM 1893 N N . ILE A 1 235 ? -4.141 -10.828 8.060 1.00 94.62 235 ILE A N 1
ATOM 1894 C CA . ILE A 1 235 ? -3.939 -11.953 7.151 1.00 94.62 235 ILE A CA 1
ATOM 1895 C C . ILE A 1 235 ? -5.094 -11.946 6.142 1.00 94.62 235 ILE A C 1
ATOM 1897 O O . ILE A 1 235 ? -6.260 -11.963 6.567 1.00 94.62 235 ILE A O 1
ATOM 1901 N N . PRO A 1 236 ? -4.814 -11.911 4.824 1.00 93.88 236 PRO A N 1
ATOM 1902 C CA . PRO A 1 236 ? -5.868 -11.938 3.821 1.00 93.88 236 PRO A CA 1
ATOM 1903 C C . PRO A 1 236 ? -6.726 -13.199 3.952 1.00 93.88 236 PRO A C 1
ATOM 1905 O O . PRO A 1 236 ? -6.204 -14.264 4.278 1.00 93.88 236 PRO A O 1
ATOM 1908 N N . VAL A 1 237 ? -8.038 -13.090 3.713 1.00 92.44 237 VAL A N 1
ATOM 1909 C CA . VAL A 1 237 ? -9.017 -14.133 4.086 1.00 92.44 237 VAL A CA 1
ATOM 1910 C C . VAL A 1 237 ? -8.658 -15.500 3.497 1.00 92.44 237 VAL A C 1
ATOM 1912 O O . VAL A 1 237 ? -8.676 -16.495 4.211 1.00 92.44 237 VAL A O 1
ATOM 1915 N N . TRP A 1 238 ? -8.236 -15.547 2.230 1.00 94.50 238 TRP A N 1
ATOM 1916 C CA . TRP A 1 238 ? -7.862 -16.793 1.545 1.00 94.50 238 TRP A CA 1
ATOM 1917 C C . TRP A 1 238 ? -6.521 -17.393 2.001 1.00 94.50 238 TRP A C 1
ATOM 1919 O O . TRP A 1 238 ? -6.207 -18.520 1.630 1.00 94.50 238 TRP A O 1
ATOM 1929 N N . MET A 1 239 ? -5.716 -16.645 2.764 1.00 95.06 239 MET A N 1
ATOM 1930 C CA . MET A 1 239 ? -4.444 -17.097 3.341 1.00 95.06 239 MET A CA 1
ATOM 1931 C C . MET A 1 239 ? -4.571 -17.517 4.808 1.00 95.06 239 MET A C 1
ATOM 1933 O O . MET A 1 239 ? -3.595 -17.990 5.391 1.00 95.06 239 MET A O 1
ATOM 1937 N N . ARG A 1 240 ? -5.744 -17.337 5.428 1.00 93.19 240 ARG A N 1
ATOM 1938 C CA . ARG A 1 240 ? -5.959 -17.732 6.821 1.00 93.19 240 ARG A CA 1
ATOM 1939 C C . ARG A 1 240 ? -5.989 -19.260 6.934 1.00 93.19 240 ARG A C 1
ATOM 1941 O O . ARG A 1 240 ? -6.610 -19.915 6.098 1.00 93.19 240 ARG A O 1
ATOM 1948 N N . PRO A 1 241 ? -5.368 -19.848 7.970 1.00 88.75 241 PRO A N 1
ATOM 1949 C CA . PRO A 1 241 ? -5.560 -21.259 8.280 1.00 88.75 241 PRO A CA 1
ATOM 1950 C C . PRO A 1 241 ? -7.048 -21.551 8.515 1.00 88.75 241 PRO A C 1
ATOM 1952 O O . PRO A 1 241 ? -7.708 -20.789 9.220 1.00 88.75 241 PRO A O 1
ATOM 1955 N N . GLU A 1 242 ? -7.565 -22.675 8.014 1.00 83.19 242 GLU A N 1
ATOM 1956 C CA . GLU A 1 242 ? -8.979 -23.072 8.183 1.00 83.19 242 GLU A CA 1
ATOM 1957 C C . GLU A 1 242 ? -9.429 -23.047 9.656 1.00 83.19 242 GLU A C 1
ATOM 1959 O O . GLU A 1 242 ? -10.534 -22.608 9.976 1.00 83.19 242 GLU A O 1
ATOM 1964 N N . LYS A 1 243 ? -8.522 -23.412 10.574 1.00 77.25 243 LYS A N 1
ATOM 1965 C CA . LYS A 1 243 ? -8.758 -23.384 12.027 1.00 77.25 243 LYS A CA 1
ATOM 1966 C C . LYS A 1 243 ? -9.072 -21.987 12.584 1.00 77.25 243 LYS A C 1
ATOM 1968 O O . LYS A 1 243 ? -9.739 -21.904 13.606 1.00 77.25 243 LYS A O 1
ATOM 1973 N N . MET A 1 244 ? -8.609 -20.908 11.945 1.00 73.06 244 MET A N 1
ATOM 1974 C CA . MET A 1 244 ? -8.904 -19.529 12.370 1.00 73.06 244 MET A CA 1
ATOM 1975 C C . MET A 1 244 ? -10.272 -19.038 11.884 1.00 73.06 244 MET A C 1
ATOM 1977 O O . MET A 1 244 ? -10.886 -18.199 12.538 1.00 73.06 244 MET A O 1
ATOM 1981 N N . VAL A 1 245 ? -10.765 -19.554 10.754 1.00 63.72 245 VAL A N 1
ATOM 1982 C CA . VAL A 1 245 ? -12.025 -19.089 10.145 1.00 63.72 245 VAL A CA 1
ATOM 1983 C C . VAL A 1 245 ? -13.230 -19.495 11.000 1.00 63.72 245 VAL A C 1
ATOM 1985 O O . VAL A 1 245 ? -14.187 -18.734 11.131 1.00 63.72 245 VAL A O 1
ATOM 1988 N N . SER A 1 246 ? -13.149 -20.658 11.653 1.00 61.56 246 SER A N 1
ATOM 1989 C CA . SER A 1 246 ? -14.219 -21.161 12.524 1.00 61.56 246 SER A CA 1
ATOM 1990 C C . SER A 1 246 ? -14.434 -20.262 13.748 1.00 61.56 246 SER A C 1
ATOM 1992 O O . SER A 1 246 ? -15.574 -19.977 14.102 1.00 61.56 246 SER A O 1
ATOM 1994 N N . SER A 1 247 ? -13.357 -19.739 14.346 1.00 58.72 247 SER A N 1
ATOM 1995 C CA . SER A 1 247 ? -13.423 -18.894 15.545 1.00 58.72 247 SER A CA 1
ATOM 1996 C C . SER A 1 247 ? -14.023 -17.511 15.262 1.00 58.72 247 SER A C 1
ATOM 1998 O O . SER A 1 247 ? -14.815 -17.019 16.055 1.00 58.72 247 SER A O 1
ATOM 2000 N N . GLU A 1 248 ? -13.691 -16.884 14.128 1.00 57.38 248 GLU A N 1
ATOM 2001 C CA . GLU A 1 248 ? -14.261 -15.574 13.759 1.00 57.38 248 GLU A CA 1
ATOM 2002 C C . GLU A 1 248 ? -15.729 -15.676 13.324 1.00 57.38 248 GLU A C 1
ATOM 2004 O O . GLU A 1 248 ? -16.516 -14.783 13.628 1.00 57.38 248 GLU A O 1
ATOM 2009 N N . SER A 1 249 ? -16.118 -16.763 12.645 1.00 55.53 249 SER A N 1
ATOM 2010 C CA . SER A 1 249 ? -17.528 -16.990 12.296 1.00 55.53 249 SER A CA 1
ATOM 2011 C C . SER A 1 249 ? -18.392 -17.295 13.523 1.00 55.53 249 SER A C 1
ATOM 2013 O O . SER A 1 249 ? -19.543 -16.870 13.569 1.00 55.53 249 SER A O 1
ATOM 2015 N N . ALA A 1 250 ? -17.823 -17.948 14.544 1.00 53.75 250 ALA A N 1
ATOM 2016 C CA . ALA A 1 250 ? -18.488 -18.140 15.828 1.00 53.75 250 ALA A CA 1
ATOM 2017 C C . ALA A 1 250 ? -18.718 -16.797 16.536 1.00 53.75 250 ALA A C 1
ATOM 2019 O O . ALA A 1 250 ? -19.820 -16.551 16.992 1.00 53.75 250 ALA A O 1
ATOM 2020 N N . PHE A 1 251 ? -17.748 -15.877 16.516 1.00 51.72 251 PHE A N 1
ATOM 2021 C CA . PHE A 1 251 ? -17.901 -14.540 17.111 1.00 51.72 251 PHE A CA 1
ATOM 2022 C C . PHE A 1 251 ? -18.929 -13.632 16.413 1.00 51.72 251 PHE A C 1
ATOM 2024 O O . PHE A 1 251 ? -19.429 -12.700 17.032 1.00 51.72 251 PHE A O 1
ATOM 2031 N N . LEU A 1 252 ? -19.217 -13.851 15.125 1.00 50.47 252 LEU A N 1
ATOM 2032 C CA . LEU A 1 252 ? -20.223 -13.070 14.389 1.00 50.47 252 LEU A CA 1
ATOM 2033 C C . LEU A 1 252 ? -21.628 -13.677 14.459 1.00 50.47 252 LEU A C 1
ATOM 2035 O O . LEU A 1 252 ? -22.601 -12.948 14.288 1.00 50.47 252 LEU A O 1
ATOM 2039 N N . ASN A 1 253 ? -21.730 -14.983 14.711 1.00 45.94 253 ASN A N 1
ATOM 2040 C CA . ASN A 1 253 ? -23.006 -15.671 14.914 1.00 45.94 253 ASN A CA 1
ATOM 2041 C C . ASN A 1 253 ? -23.393 -15.776 16.397 1.00 45.94 253 ASN A C 1
ATOM 2043 O O . ASN A 1 253 ? -24.556 -16.017 16.692 1.00 45.94 253 ASN A O 1
ATOM 2047 N N . ASP A 1 254 ? -22.450 -15.543 17.309 1.00 39.38 254 ASP A N 1
ATOM 2048 C CA . ASP A 1 254 ? -22.672 -15.347 18.743 1.00 39.38 254 ASP A CA 1
ATOM 2049 C C . ASP A 1 254 ? -22.896 -13.856 19.050 1.00 39.38 254 ASP A C 1
ATOM 2051 O O . ASP A 1 254 ? -22.327 -13.268 19.968 1.00 39.38 254 ASP A O 1
ATOM 2055 N N . VAL A 1 255 ? -23.749 -13.211 18.247 1.00 45.03 255 VAL A N 1
ATOM 2056 C CA . VAL A 1 255 ? -24.579 -12.129 18.781 1.00 45.03 255 VAL A CA 1
ATOM 2057 C C . VAL A 1 255 ? -25.620 -12.846 19.625 1.00 45.03 255 VAL A C 1
ATOM 2059 O O . VAL A 1 255 ? -26.713 -13.151 19.150 1.00 45.03 255 VAL A O 1
ATOM 2062 N N . GLY A 1 256 ? -25.204 -13.228 20.832 1.00 40.91 256 GLY A N 1
ATOM 2063 C CA . GLY A 1 256 ? -26.065 -13.877 21.799 1.00 40.91 256 GLY 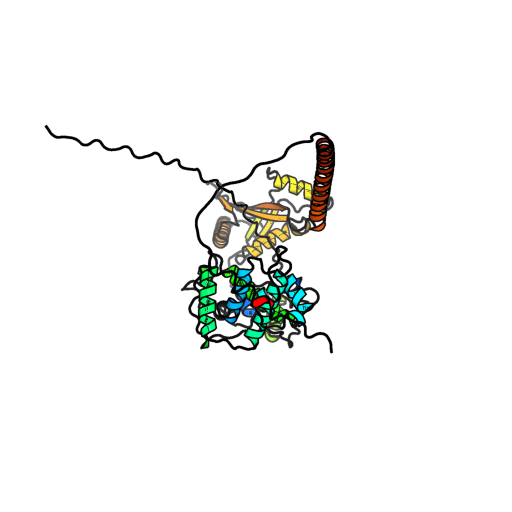A CA 1
ATOM 2064 C C . GLY A 1 256 ? -27.354 -13.080 21.939 1.00 40.91 256 GLY A C 1
ATOM 2065 O O . GLY A 1 256 ? -27.336 -11.847 22.034 1.00 40.91 256 GLY A O 1
ATOM 2066 N N . GLU A 1 257 ? -28.482 -13.790 21.954 1.00 41.94 257 GLU A N 1
ATOM 2067 C CA . GLU A 1 257 ? -29.634 -13.285 22.688 1.00 41.94 257 GLU A CA 1
ATOM 2068 C C . GLU A 1 257 ? -29.117 -12.822 24.055 1.00 41.94 257 GLU A C 1
ATOM 2070 O O . GLU A 1 257 ? -28.356 -13.567 24.679 1.00 41.94 257 GLU A O 1
ATOM 2075 N N . PRO A 1 258 ? -29.444 -11.595 24.491 1.00 40.53 258 PRO A N 1
ATOM 2076 C CA . PRO A 1 258 ? -28.919 -11.053 25.730 1.00 40.53 258 PRO A CA 1
ATOM 2077 C C . PRO A 1 258 ? -29.321 -11.990 26.868 1.00 40.53 258 PRO A C 1
ATOM 2079 O O . PRO A 1 258 ? -30.475 -12.024 27.296 1.00 40.53 258 PRO A O 1
ATOM 2082 N N . THR A 1 259 ? -28.373 -12.797 27.336 1.00 44.62 259 THR A N 1
ATOM 2083 C CA . THR A 1 259 ? -28.537 -13.573 28.554 1.00 44.62 259 THR A CA 1
ATOM 2084 C C . THR A 1 259 ? -28.615 -12.569 29.689 1.00 44.62 259 THR A C 1
ATOM 2086 O O . THR A 1 259 ? -27.663 -11.827 29.928 1.00 44.62 259 THR A O 1
ATOM 2089 N N . ALA A 1 260 ? -29.759 -12.546 30.373 1.00 54.78 260 ALA A N 1
ATOM 2090 C CA . ALA A 1 260 ? -30.141 -11.588 31.415 1.00 54.78 260 ALA A CA 1
ATOM 2091 C C . ALA A 1 260 ? -29.223 -11.565 32.663 1.00 54.78 260 ALA A C 1
ATOM 2093 O O . ALA A 1 260 ? -29.565 -10.956 33.672 1.00 54.78 260 ALA A O 1
ATOM 2094 N N . GLU A 1 261 ? -28.074 -12.239 32.619 1.00 51.34 261 GLU A N 1
ATOM 2095 C CA . GLU A 1 261 ? -27.153 -12.410 33.742 1.00 51.34 261 GLU A CA 1
ATOM 2096 C C . GLU A 1 261 ? -25.873 -11.561 33.623 1.00 51.34 261 GLU A C 1
ATOM 2098 O O . GLU A 1 261 ? -25.200 -11.363 34.632 1.00 51.34 261 GLU A O 1
ATOM 2103 N N . ASP A 1 262 ? -25.576 -10.959 32.460 1.00 45.81 262 ASP A N 1
ATOM 2104 C CA . ASP A 1 262 ? -24.414 -10.057 32.292 1.00 45.81 262 ASP A CA 1
ATOM 2105 C C . ASP A 1 262 ? -24.707 -8.573 32.628 1.00 45.81 262 ASP A C 1
ATOM 2107 O O . ASP A 1 262 ? -23.808 -7.728 32.620 1.00 45.81 262 ASP A O 1
ATOM 2111 N N . ASP A 1 263 ? -25.942 -8.248 33.024 1.00 46.72 263 ASP A N 1
ATOM 2112 C CA . ASP A 1 263 ? -26.389 -6.877 33.328 1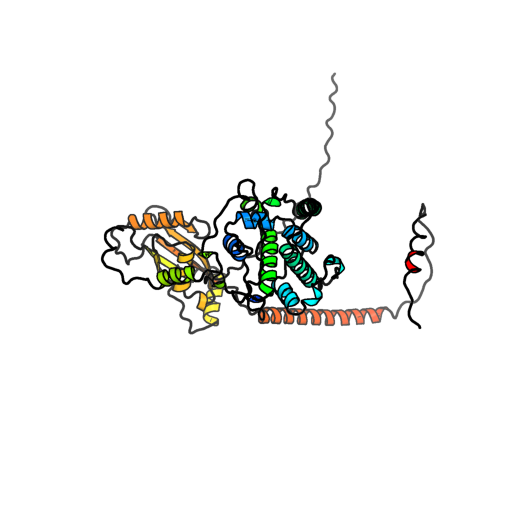.00 46.72 263 ASP A CA 1
ATOM 2113 C C . ASP A 1 263 ? -25.973 -6.346 34.717 1.00 46.72 263 ASP A C 1
ATOM 2115 O O . ASP A 1 263 ? -26.251 -5.191 35.046 1.00 46.72 263 ASP A O 1
ATOM 2119 N N . GLN A 1 264 ? -25.289 -7.132 35.560 1.00 50.31 264 GLN A N 1
ATOM 2120 C CA . GLN A 1 264 ? -24.997 -6.710 36.945 1.00 50.31 264 GLN A CA 1
ATOM 2121 C C . GLN A 1 264 ? -23.537 -6.355 37.262 1.00 50.31 264 GLN A C 1
ATOM 2123 O O . GLN A 1 264 ? -23.293 -5.720 38.288 1.00 50.31 264 GLN A O 1
ATOM 2128 N N . ALA A 1 265 ? -22.563 -6.667 36.401 1.00 48.41 265 ALA A N 1
ATOM 2129 C CA . ALA A 1 265 ? -21.147 -6.375 36.688 1.00 48.41 265 ALA A CA 1
ATOM 2130 C C . ALA A 1 265 ? -20.555 -5.207 35.870 1.00 48.41 265 ALA A C 1
ATOM 2132 O O . ALA A 1 265 ? -19.480 -4.705 36.201 1.00 48.41 265 ALA A O 1
ATOM 2133 N N . GLY A 1 266 ? -21.264 -4.733 34.840 1.00 46.34 266 GLY A N 1
ATOM 2134 C CA . GLY A 1 266 ? -20.864 -3.629 33.961 1.00 46.34 266 GLY A CA 1
ATOM 2135 C C . GLY A 1 266 ? -21.655 -2.340 34.187 1.00 46.34 266 GLY A C 1
ATOM 2136 O O . GLY A 1 266 ? -21.997 -1.653 33.229 1.00 46.34 266 GLY A O 1
ATOM 2137 N N . LEU A 1 267 ? -21.984 -2.009 35.437 1.00 45.03 267 LEU A N 1
ATOM 2138 C CA . LEU A 1 267 ? -22.654 -0.754 35.779 1.00 45.03 267 LEU A CA 1
ATOM 2139 C C . LEU A 1 267 ? -21.833 0.460 35.302 1.00 45.03 267 LEU A C 1
ATOM 2141 O O . LEU A 1 267 ? -20.804 0.809 35.878 1.00 45.03 267 LEU A O 1
ATOM 2145 N N . GLY A 1 268 ? -22.357 1.162 34.294 1.00 55.47 268 GLY A N 1
ATOM 2146 C CA . GLY A 1 268 ? -22.423 2.619 34.401 1.00 55.47 268 GLY A CA 1
ATOM 2147 C C . GLY A 1 268 ? -21.868 3.469 33.264 1.00 55.47 268 GLY A C 1
ATOM 2148 O O . GLY A 1 268 ? -21.714 4.670 33.468 1.00 55.47 268 GLY A O 1
ATOM 2149 N N . LYS A 1 269 ? -21.581 2.937 32.071 1.00 60.53 269 LYS A N 1
ATOM 2150 C CA . LYS A 1 269 ? -21.429 3.817 30.896 1.00 60.53 269 LYS A CA 1
ATOM 2151 C C . LYS A 1 269 ? -22.566 3.600 29.920 1.00 60.53 269 LYS A C 1
ATOM 2153 O O . LYS A 1 269 ? -22.435 2.900 28.926 1.00 60.53 269 LYS A O 1
ATOM 2158 N N . SER A 1 270 ? -23.672 4.241 30.267 1.00 71.69 270 SER A N 1
ATOM 2159 C CA . SER A 1 270 ? -24.881 4.386 29.474 1.00 71.69 270 SER A CA 1
ATOM 2160 C C . SER A 1 270 ? -24.559 4.773 28.031 1.00 71.69 270 SER A C 1
ATOM 2162 O O . SER A 1 270 ? -23.678 5.605 27.778 1.00 71.69 270 SER A O 1
ATOM 2164 N N . ARG A 1 271 ? -25.303 4.179 27.098 1.00 86.06 271 ARG A N 1
ATOM 2165 C CA . ARG A 1 271 ? -25.334 4.572 25.690 1.00 86.06 271 ARG A CA 1
ATOM 2166 C C . ARG A 1 271 ? -25.648 6.064 25.583 1.00 86.06 271 ARG A C 1
ATOM 2168 O O . ARG A 1 271 ? -26.533 6.570 26.268 1.00 86.06 271 ARG A O 1
ATOM 2175 N N . LEU A 1 272 ? -24.906 6.770 24.740 1.00 89.12 272 LEU A N 1
ATOM 2176 C CA . LEU A 1 272 ? -24.989 8.218 24.593 1.00 89.12 272 LEU A CA 1
ATOM 2177 C C . LEU A 1 272 ? -25.764 8.557 23.317 1.00 89.12 272 LEU A C 1
ATOM 2179 O O . LEU A 1 272 ? -25.379 8.120 22.235 1.00 89.12 272 LEU A O 1
ATOM 2183 N N . VAL A 1 273 ? -26.846 9.328 23.423 1.00 90.19 273 VAL A N 1
ATOM 2184 C CA . VAL A 1 273 ? -27.631 9.771 22.260 1.00 90.19 273 VAL A CA 1
ATOM 2185 C C . VAL A 1 273 ? -27.241 11.201 21.909 1.00 90.19 273 VAL A C 1
ATOM 2187 O O . VAL A 1 273 ? -27.461 12.130 22.687 1.00 90.19 273 VAL A O 1
ATOM 2190 N N . VAL A 1 274 ? -26.651 11.398 20.729 1.00 91.56 274 VAL A N 1
ATOM 2191 C CA . VAL A 1 274 ? -26.265 12.729 20.237 1.00 91.56 274 VAL A CA 1
ATOM 2192 C C . VAL A 1 274 ? -27.146 13.175 19.090 1.00 91.56 274 VAL A C 1
ATOM 2194 O O . VAL A 1 274 ? -27.484 12.407 18.187 1.00 91.56 274 VAL A O 1
ATOM 2197 N N . LYS A 1 275 ? -27.482 14.463 19.112 1.00 93.62 275 LYS A N 1
ATOM 2198 C CA . LYS A 1 275 ? -28.219 15.120 18.042 1.00 93.62 275 LYS A CA 1
ATOM 2199 C C . LYS A 1 275 ? -27.256 15.506 16.924 1.00 93.62 275 LYS A C 1
ATOM 2201 O O . LYS A 1 275 ? -26.322 16.277 17.135 1.00 93.62 275 LYS A O 1
ATOM 2206 N N . MET A 1 276 ? -27.503 14.983 15.730 1.00 93.94 276 MET A N 1
ATOM 2207 C CA . MET A 1 276 ? -26.802 15.348 14.503 1.00 93.94 276 MET A CA 1
ATOM 2208 C C . MET A 1 276 ? -27.728 16.213 13.653 1.00 93.94 276 MET A C 1
ATOM 2210 O O . MET A 1 276 ? -28.854 15.806 13.383 1.00 93.94 276 MET A O 1
ATOM 2214 N N . ILE A 1 277 ? -27.262 17.384 13.226 1.00 91.56 277 ILE A N 1
ATOM 2215 C CA . ILE A 1 277 ? -27.990 18.293 12.342 1.00 91.56 277 ILE A CA 1
ATOM 2216 C C . ILE A 1 277 ? -27.211 18.446 11.041 1.00 91.56 277 ILE A C 1
ATOM 2218 O O . ILE A 1 277 ? -26.111 19.003 11.022 1.00 91.56 277 ILE A O 1
ATOM 2222 N N . TRP A 1 278 ? -27.808 18.013 9.939 1.00 90.62 278 TRP A N 1
ATOM 2223 C CA . TRP A 1 278 ? -27.326 18.325 8.605 1.00 90.62 278 TRP A CA 1
ATOM 2224 C C . TRP A 1 278 ? -27.671 19.769 8.245 1.00 90.62 278 TRP A C 1
ATOM 2226 O O . TRP A 1 278 ? -28.836 20.143 8.099 1.00 90.62 278 TRP A O 1
ATOM 2236 N N . ARG A 1 279 ? -26.638 20.603 8.096 1.00 85.50 279 ARG A N 1
ATOM 2237 C CA . ARG A 1 279 ? -26.773 22.015 7.715 1.00 85.50 279 ARG A CA 1
ATOM 2238 C C . ARG A 1 279 ? -26.917 22.165 6.199 1.00 85.50 279 ARG A C 1
ATOM 2240 O O . ARG A 1 279 ? -26.096 22.795 5.552 1.00 85.50 279 ARG A O 1
ATOM 2247 N N . LEU A 1 280 ? -27.994 21.610 5.645 1.00 72.69 280 LEU A N 1
ATOM 2248 C CA . LEU A 1 280 ? -28.306 21.719 4.213 1.00 72.69 280 LEU A CA 1
ATOM 2249 C C . LEU A 1 280 ? -28.596 23.171 3.773 1.00 72.69 280 LEU A C 1
ATOM 2251 O O . LEU A 1 280 ? -28.482 23.509 2.602 1.00 72.69 280 LEU A O 1
ATOM 2255 N N . GLU A 1 281 ? -28.988 24.030 4.717 1.00 68.75 281 GLU A N 1
ATOM 2256 C CA . GLU A 1 281 ? -29.282 25.453 4.495 1.00 68.75 281 GLU A CA 1
ATOM 2257 C C . GLU A 1 281 ? -28.081 26.370 4.754 1.00 68.75 281 GLU A C 1
ATOM 2259 O O . GLU A 1 281 ? -28.245 27.587 4.856 1.00 68.75 281 GLU A O 1
ATOM 2264 N N . ALA A 1 282 ? -26.875 25.813 4.906 1.00 70.75 282 ALA A N 1
ATOM 2265 C CA . ALA A 1 282 ? -25.684 26.642 4.962 1.00 70.75 282 ALA A CA 1
ATOM 2266 C C . ALA A 1 282 ? -25.638 27.532 3.703 1.00 70.75 282 ALA A C 1
ATOM 2268 O O . ALA A 1 282 ? -25.878 27.077 2.586 1.00 70.75 282 ALA A O 1
ATOM 2269 N N . MET A 1 283 ? -25.423 28.838 3.898 1.00 59.03 283 MET A N 1
ATOM 2270 C CA . MET A 1 283 ? -25.483 29.833 2.817 1.00 59.03 283 MET A CA 1
ATOM 2271 C C . MET A 1 283 ? -24.271 29.784 1.877 1.00 59.03 283 MET A C 1
ATOM 2273 O O . MET A 1 283 ? -24.088 30.692 1.067 1.00 59.03 283 MET A O 1
ATOM 2277 N N . ASP A 1 284 ? -23.418 28.766 1.981 1.00 78.19 284 ASP A N 1
ATOM 2278 C CA . ASP A 1 284 ? -22.339 28.583 1.027 1.00 78.19 284 ASP A CA 1
ATOM 2279 C C . ASP A 1 284 ? -22.882 28.057 -0.309 1.00 78.19 284 ASP A C 1
ATOM 2281 O O . ASP A 1 284 ? -23.817 27.256 -0.383 1.00 78.19 284 ASP A O 1
ATOM 2285 N N . ALA A 1 285 ? -22.287 28.556 -1.391 1.00 79.38 285 ALA A N 1
ATOM 2286 C CA . ALA A 1 285 ? -22.710 28.241 -2.750 1.00 79.38 285 ALA A CA 1
ATOM 2287 C C . ALA A 1 285 ? -22.592 26.740 -3.075 1.00 79.38 285 ALA A C 1
ATOM 2289 O O . ALA A 1 285 ? -23.327 26.238 -3.921 1.00 79.38 285 ALA A O 1
ATOM 2290 N N . GLU A 1 286 ? -21.692 26.019 -2.402 1.00 76.44 286 GLU A N 1
ATOM 2291 C CA . GLU A 1 286 ? -21.441 24.596 -2.639 1.00 76.44 286 GLU A CA 1
ATOM 2292 C C . GLU A 1 286 ? -22.575 23.722 -2.085 1.00 76.44 286 GLU A C 1
ATOM 2294 O O . GLU A 1 286 ? -23.097 22.864 -2.799 1.00 76.44 286 GLU A O 1
ATOM 2299 N N . SER A 1 287 ? -23.038 23.998 -0.863 1.00 76.12 287 SER A N 1
ATOM 2300 C CA . SER A 1 287 ? -24.190 23.326 -0.248 1.00 76.12 287 SER A CA 1
ATOM 2301 C C . SER A 1 287 ? -25.486 23.575 -1.026 1.00 76.12 287 SER A C 1
ATOM 2303 O O . SER A 1 287 ? -26.293 22.657 -1.202 1.00 76.12 287 SER A O 1
ATOM 2305 N N . GLN A 1 288 ? -25.674 24.794 -1.546 1.00 79.75 288 GLN A N 1
ATOM 2306 C CA . GLN A 1 288 ? -26.817 25.128 -2.403 1.00 79.75 288 GLN A CA 1
ATOM 2307 C C . GLN A 1 288 ? -26.770 24.369 -3.733 1.00 79.75 288 GLN A C 1
ATOM 2309 O O . GLN A 1 288 ? -27.745 23.701 -4.080 1.00 79.75 288 GLN A O 1
ATOM 2314 N N . ALA A 1 289 ? -25.625 24.390 -4.421 1.00 83.81 289 ALA A N 1
ATOM 2315 C CA . ALA A 1 289 ? -25.437 23.664 -5.675 1.00 83.81 289 ALA A CA 1
ATOM 2316 C C . ALA A 1 289 ? -25.622 22.148 -5.493 1.00 83.81 289 ALA A C 1
ATOM 2318 O O . ALA A 1 289 ? -26.222 21.481 -6.334 1.00 83.81 289 ALA A O 1
ATOM 2319 N N . PHE A 1 290 ? -25.158 21.587 -4.373 1.00 83.56 290 PHE A N 1
ATOM 2320 C CA . PHE A 1 290 ? -25.351 20.169 -4.084 1.00 83.56 290 PHE A CA 1
ATOM 2321 C C . PHE A 1 290 ? -26.824 19.820 -3.829 1.00 83.56 290 PHE A C 1
ATOM 2323 O O . PHE A 1 290 ? -27.313 18.799 -4.313 1.00 83.56 290 PHE A O 1
ATOM 2330 N N . ARG A 1 291 ? -27.563 20.683 -3.124 1.00 83.56 291 ARG A N 1
ATOM 2331 C CA . ARG A 1 291 ? -29.005 20.509 -2.908 1.00 83.56 291 ARG A CA 1
ATOM 2332 C C . ARG A 1 291 ? -29.791 20.552 -4.217 1.00 83.56 291 ARG A C 1
ATOM 2334 O O . ARG A 1 291 ? -30.718 19.762 -4.385 1.00 83.56 291 ARG A O 1
ATOM 2341 N N . GLU A 1 292 ? -29.450 21.470 -5.117 1.00 86.00 292 GLU A N 1
ATOM 2342 C CA . GLU A 1 292 ? -30.036 21.533 -6.460 1.00 86.00 292 GLU A CA 1
ATOM 2343 C C . GLU A 1 292 ? -29.714 20.262 -7.248 1.00 86.00 292 GLU A C 1
ATOM 2345 O O . GLU A 1 292 ? -30.625 19.625 -7.769 1.00 86.00 292 GLU A O 1
ATOM 2350 N N . HIS A 1 293 ? -28.463 19.799 -7.199 1.00 84.81 293 HIS A N 1
ATOM 2351 C CA . HIS A 1 293 ? -28.050 18.564 -7.857 1.00 84.81 293 HIS A CA 1
ATOM 2352 C C . HIS A 1 293 ? -28.811 17.320 -7.368 1.00 84.81 293 HIS A C 1
ATOM 2354 O O . HIS A 1 293 ? -29.167 16.464 -8.175 1.00 84.81 293 HIS A O 1
ATOM 2360 N N . ILE A 1 294 ? -29.089 17.205 -6.063 1.00 84.19 294 ILE A N 1
ATOM 2361 C CA . ILE A 1 294 ? -29.881 16.081 -5.540 1.00 84.19 294 ILE A CA 1
ATOM 2362 C C . ILE A 1 294 ? -31.324 16.140 -6.058 1.00 84.19 294 ILE A C 1
ATOM 2364 O O . ILE A 1 294 ? -31.856 15.111 -6.463 1.00 84.19 294 ILE A O 1
ATOM 2368 N N . LYS A 1 295 ? -31.932 17.336 -6.110 1.00 84.69 295 LYS A N 1
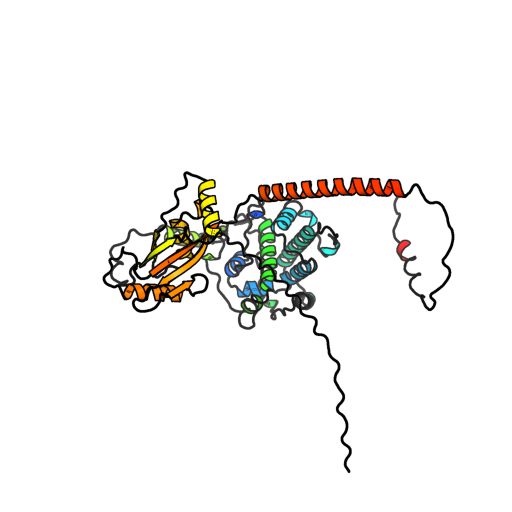ATOM 2369 C CA . LYS A 1 295 ? -33.278 17.519 -6.684 1.00 84.69 295 LYS A CA 1
ATOM 2370 C C . LYS A 1 295 ? -33.336 17.180 -8.175 1.00 84.69 295 LYS A C 1
ATOM 2372 O O . LYS A 1 295 ? -34.380 16.746 -8.647 1.00 84.69 295 LYS A O 1
ATOM 2377 N N . GLU A 1 296 ? -32.249 17.417 -8.907 1.00 86.19 296 GLU A N 1
ATOM 2378 C CA . GLU A 1 296 ? -32.147 17.120 -10.339 1.00 86.19 296 GLU A CA 1
ATOM 2379 C C . GLU A 1 296 ? -31.911 15.636 -10.634 1.00 86.19 296 GLU A C 1
ATOM 2381 O O . GLU A 1 296 ? -32.450 15.128 -11.614 1.00 86.19 296 GLU A O 1
ATOM 2386 N N . MET A 1 297 ? -31.101 14.940 -9.823 1.00 81.50 297 MET A N 1
ATOM 2387 C CA . MET A 1 297 ? -30.776 13.530 -10.074 1.00 81.50 297 MET A CA 1
ATOM 2388 C C . MET A 1 297 ? -31.983 12.611 -9.924 1.00 81.50 297 MET A C 1
ATOM 2390 O O . MET A 1 297 ? -32.116 11.673 -10.707 1.00 81.50 297 MET A O 1
ATOM 2394 N N . ASP A 1 298 ? -32.814 12.839 -8.908 1.00 80.38 298 ASP A N 1
ATOM 2395 C CA . ASP A 1 298 ? -33.983 12.005 -8.661 1.00 80.38 298 ASP A CA 1
ATOM 2396 C C . ASP A 1 298 ? -35.025 12.764 -7.814 1.00 80.38 298 ASP A C 1
ATOM 2398 O O . ASP A 1 298 ? -34.809 12.973 -6.614 1.00 80.38 298 ASP A O 1
ATOM 2402 N N . PRO A 1 299 ? -36.160 13.188 -8.404 1.00 79.62 299 PRO A N 1
ATOM 2403 C CA . PRO A 1 299 ? -37.222 13.856 -7.662 1.00 79.62 299 PRO A CA 1
ATOM 2404 C C . PRO A 1 299 ? -37.885 12.953 -6.609 1.00 79.62 299 PRO A C 1
ATOM 2406 O O . PRO A 1 299 ? -38.560 13.475 -5.719 1.00 79.62 299 PRO A O 1
ATOM 2409 N N . GLU A 1 300 ? -37.718 11.628 -6.702 1.00 81.25 300 GLU A N 1
ATOM 2410 C CA . GLU A 1 300 ? -38.299 10.653 -5.775 1.00 81.25 300 GLU A CA 1
ATOM 2411 C C . GLU A 1 300 ? -37.374 10.320 -4.594 1.00 81.25 300 GLU A C 1
ATOM 2413 O O . GLU A 1 300 ? -37.839 9.772 -3.590 1.00 81.25 300 GLU A O 1
ATOM 2418 N N . VAL A 1 301 ? -36.086 10.688 -4.647 1.00 78.31 301 VAL A N 1
ATOM 2419 C CA . VAL A 1 301 ? -35.162 10.473 -3.522 1.00 78.31 301 VAL A CA 1
ATOM 2420 C C . VAL A 1 301 ? -35.519 11.421 -2.379 1.00 78.31 301 VAL A C 1
ATOM 2422 O O . VAL A 1 301 ? -35.199 12.612 -2.372 1.00 78.31 301 VAL A O 1
ATOM 2425 N N . SER A 1 302 ? -36.183 10.872 -1.362 1.00 75.81 302 SER A N 1
ATOM 2426 C CA . SER A 1 302 ? -36.468 11.590 -0.127 1.00 75.81 302 SER A CA 1
ATOM 2427 C C . SER A 1 302 ? -35.164 11.873 0.613 1.00 75.81 302 SER A C 1
ATOM 2429 O O . SER A 1 302 ? -34.489 10.951 1.076 1.00 75.81 302 SER A O 1
ATOM 2431 N N . LEU A 1 303 ? -34.818 13.151 0.762 1.00 78.56 303 LEU A N 1
ATOM 2432 C CA . LEU A 1 303 ? -33.710 13.536 1.624 1.00 78.56 303 LEU A CA 1
ATOM 2433 C C . LEU A 1 303 ? -33.996 13.074 3.061 1.00 78.56 303 LEU A C 1
ATOM 2435 O O . LEU A 1 303 ? -35.096 13.325 3.566 1.00 78.56 303 LEU A O 1
ATOM 2439 N N . PRO A 1 304 ? -33.027 12.441 3.744 1.00 79.06 304 PRO A N 1
ATOM 2440 C CA . PRO A 1 304 ? -33.164 12.145 5.161 1.00 79.06 304 PRO A CA 1
ATOM 2441 C C . PRO A 1 304 ? -33.429 13.444 5.926 1.00 79.06 304 PRO A C 1
ATOM 2443 O O . PRO A 1 304 ? -32.958 14.520 5.544 1.00 79.06 304 PRO A O 1
ATOM 2446 N N . GLY A 1 305 ? -34.188 13.342 7.020 1.00 80.81 305 GLY A N 1
ATOM 2447 C CA . GLY A 1 305 ? -34.490 14.494 7.867 1.00 80.81 305 GLY A CA 1
ATOM 2448 C C . GLY A 1 305 ? -33.219 15.262 8.243 1.00 80.81 305 GLY A C 1
ATOM 2449 O O . GLY A 1 305 ? -32.171 14.662 8.487 1.00 80.81 305 GLY A O 1
ATOM 2450 N N . THR A 1 306 ? -33.312 16.593 8.316 1.00 85.12 306 THR A N 1
ATOM 2451 C CA . THR A 1 306 ? -32.178 17.478 8.653 1.00 85.12 306 THR A CA 1
ATOM 2452 C C . THR A 1 306 ? -31.626 17.237 10.054 1.00 85.12 306 THR A C 1
ATOM 2454 O O . THR A 1 306 ? -30.546 17.723 10.375 1.00 85.12 306 THR A O 1
ATOM 2457 N N . MET A 1 307 ? -32.347 16.493 10.891 1.00 91.00 307 MET A N 1
ATOM 2458 C CA . MET A 1 307 ? -31.939 16.097 12.226 1.00 91.00 307 MET A CA 1
ATOM 2459 C C . MET A 1 307 ? -32.072 14.583 12.379 1.00 91.00 307 MET A C 1
ATOM 2461 O O . MET A 1 307 ? -33.136 14.029 12.117 1.00 91.00 307 MET A O 1
ATOM 2465 N N . GLN A 1 308 ? -31.012 13.945 12.868 1.00 91.50 308 GLN A N 1
ATOM 2466 C CA . GLN A 1 308 ? -30.972 12.524 13.208 1.00 91.50 308 GLN A CA 1
ATOM 2467 C C . GLN A 1 308 ? -30.415 12.344 14.620 1.00 91.50 308 GLN A C 1
ATOM 2469 O O . GLN A 1 308 ? -29.597 13.147 15.083 1.00 91.50 308 GLN A O 1
ATOM 2474 N N . LEU A 1 309 ? -30.841 11.283 15.300 1.00 91.69 309 LEU A N 1
ATOM 2475 C CA . LEU A 1 309 ? -30.282 10.873 16.585 1.00 91.69 309 LEU A CA 1
ATOM 2476 C C . LEU A 1 309 ? -29.295 9.736 16.355 1.00 91.69 309 LEU A C 1
ATOM 2478 O O . LEU A 1 309 ? -29.629 8.727 15.739 1.00 91.69 309 LEU A O 1
ATOM 2482 N N . ILE A 1 310 ? -28.064 9.910 16.826 1.00 91.06 310 ILE A N 1
ATOM 2483 C CA . ILE A 1 310 ? -27.025 8.889 16.716 1.00 91.06 310 ILE A CA 1
ATOM 2484 C C . ILE A 1 310 ? -26.760 8.342 18.105 1.00 91.06 310 ILE A C 1
ATOM 2486 O O . ILE A 1 310 ? -26.391 9.079 19.018 1.00 91.06 310 ILE A O 1
ATOM 2490 N N . HIS A 1 311 ? -26.923 7.034 18.240 1.00 90.75 311 HIS A N 1
ATOM 2491 C CA . HIS A 1 311 ? -26.597 6.328 19.463 1.00 90.75 311 HIS A CA 1
ATOM 2492 C C . HIS A 1 311 ? -25.130 5.897 19.434 1.00 90.75 311 HIS A C 1
ATOM 2494 O O . HIS A 1 311 ? -24.669 5.281 18.471 1.00 90.75 311 HIS A O 1
ATOM 2500 N N . MET A 1 312 ? -24.401 6.217 20.495 1.00 91.56 312 MET A N 1
ATOM 2501 C CA . MET A 1 312 ? -22.974 5.973 20.627 1.00 91.56 312 MET A CA 1
ATOM 2502 C C . MET A 1 312 ? -22.681 5.132 21.862 1.00 91.56 312 MET A C 1
ATOM 2504 O O . MET A 1 312 ? -23.049 5.490 22.979 1.00 91.56 312 MET A O 1
ATOM 2508 N N . GLU A 1 313 ? -21.920 4.063 21.661 1.00 91.62 313 GLU A N 1
ATOM 2509 C CA . GLU A 1 313 ? -21.323 3.302 22.755 1.00 91.62 313 GLU A CA 1
ATOM 2510 C C . GLU A 1 313 ? -19.997 3.936 23.207 1.00 91.62 313 GLU A C 1
ATOM 2512 O O . GLU A 1 313 ? -19.297 4.539 22.382 1.00 91.62 313 GLU A O 1
ATOM 2517 N N . PRO A 1 314 ? -19.558 3.740 24.464 1.00 88.31 314 PRO A N 1
ATOM 2518 C CA . PRO A 1 314 ? -18.246 4.201 24.948 1.00 88.31 314 PRO A CA 1
ATOM 2519 C C . PRO A 1 314 ? -17.067 3.696 24.105 1.00 88.31 314 PRO A C 1
ATOM 2521 O O . PRO A 1 314 ? -16.055 4.387 23.911 1.00 88.31 314 PRO A O 1
ATOM 2524 N N . SER A 1 315 ? -17.221 2.492 23.555 1.00 90.94 315 SER A N 1
ATOM 2525 C CA . SER A 1 315 ? -16.260 1.828 22.678 1.00 90.94 315 SER A CA 1
ATOM 2526 C C . SER A 1 315 ? -16.258 2.368 21.244 1.00 90.94 315 SER A C 1
ATOM 2528 O O . SER A 1 315 ? -15.343 2.042 20.488 1.00 90.94 315 SER A O 1
ATOM 2530 N N . THR A 1 316 ? -17.210 3.234 20.869 1.00 92.12 316 THR A N 1
ATOM 2531 C CA . THR A 1 316 ? -17.329 3.763 19.503 1.00 92.12 316 THR A CA 1
ATOM 2532 C C . THR A 1 316 ? -16.039 4.470 19.090 1.00 92.12 316 THR A C 1
ATOM 2534 O O . THR A 1 316 ? -15.534 5.384 19.759 1.00 92.12 316 THR A O 1
ATOM 2537 N N . THR A 1 317 ? -15.480 4.024 17.971 1.00 94.31 317 THR A N 1
ATOM 2538 C CA . THR A 1 317 ? -14.326 4.637 17.305 1.00 94.31 317 THR A CA 1
ATOM 2539 C C . THR A 1 317 ? -14.774 5.759 16.366 1.00 94.31 317 THR A C 1
ATOM 2541 O O . THR A 1 317 ? -15.921 5.783 15.924 1.00 94.31 317 THR A O 1
ATOM 2544 N N . GLU A 1 318 ? -13.869 6.677 16.010 1.00 93.19 318 GLU A N 1
ATOM 2545 C CA . GLU A 1 318 ? -14.183 7.772 15.076 1.00 93.19 318 GLU A CA 1
ATOM 2546 C C . GLU A 1 318 ? -14.697 7.238 13.728 1.00 93.19 318 GLU A C 1
ATOM 2548 O O . GLU A 1 318 ? -15.634 7.779 13.143 1.00 93.19 318 GLU A O 1
ATOM 2553 N N . ALA A 1 319 ? -14.105 6.140 13.246 1.00 90.50 319 ALA A N 1
ATOM 2554 C CA . ALA A 1 319 ? -14.497 5.503 11.995 1.00 90.50 319 ALA A CA 1
ATOM 2555 C C . ALA A 1 319 ? -15.937 4.973 12.055 1.00 90.50 319 ALA A C 1
ATOM 2557 O O . ALA A 1 319 ? -16.729 5.299 11.175 1.00 90.50 319 ALA A O 1
ATOM 2558 N N . GLN A 1 320 ? -16.286 4.244 13.122 1.00 92.56 320 GLN A N 1
ATOM 2559 C CA . GLN A 1 320 ? -17.649 3.747 13.345 1.00 92.56 320 GLN A CA 1
ATOM 2560 C C . GLN A 1 320 ? -18.654 4.895 13.456 1.00 92.56 320 GLN A C 1
ATOM 2562 O O . GLN A 1 320 ? -19.717 4.836 12.848 1.00 92.56 320 GLN A O 1
ATOM 2567 N N . PHE A 1 321 ? -18.301 5.972 14.165 1.00 94.06 321 PHE A N 1
ATOM 2568 C CA . PHE A 1 321 ? -19.159 7.151 14.265 1.00 94.06 321 PHE A CA 1
ATOM 2569 C C . PHE A 1 321 ? -19.424 7.786 12.892 1.00 94.06 321 PHE A C 1
ATOM 2571 O O . PHE A 1 321 ? -20.570 8.065 12.545 1.00 94.06 321 PHE A O 1
ATOM 2578 N N . ARG A 1 322 ? -18.383 7.951 12.064 1.00 93.12 322 ARG A N 1
ATOM 2579 C CA . ARG A 1 322 ? -18.536 8.438 10.682 1.00 93.12 322 ARG A CA 1
ATOM 2580 C C . ARG A 1 322 ? -19.367 7.486 9.817 1.00 93.12 322 ARG A C 1
ATOM 2582 O O . ARG A 1 322 ? -20.095 7.960 8.949 1.00 93.12 322 ARG A O 1
ATOM 2589 N N . ASP A 1 323 ? -19.275 6.178 10.029 1.00 88.75 323 ASP A N 1
ATOM 2590 C CA . ASP A 1 323 ? -20.096 5.199 9.309 1.00 88.75 323 ASP A CA 1
ATOM 2591 C C . ASP A 1 323 ? -21.571 5.276 9.713 1.00 88.75 323 ASP A C 1
ATOM 2593 O O . ASP A 1 323 ? -22.430 5.271 8.831 1.00 88.75 323 ASP A O 1
ATOM 2597 N N . PHE A 1 324 ? -21.876 5.475 11.001 1.00 92.75 324 PHE A N 1
ATOM 2598 C CA . PHE A 1 324 ? -23.248 5.733 11.447 1.00 92.75 324 PHE A CA 1
ATOM 2599 C C . PHE A 1 324 ? -23.835 6.976 10.782 1.00 92.75 324 PHE A C 1
ATOM 2601 O O . PHE A 1 324 ? -24.974 6.940 10.327 1.00 92.75 324 PHE A O 1
ATOM 2608 N N . ILE A 1 325 ? -23.050 8.048 10.643 1.00 93.25 325 ILE A N 1
ATOM 2609 C CA . ILE A 1 325 ? -23.477 9.247 9.910 1.00 93.25 325 ILE A CA 1
ATOM 2610 C C . ILE A 1 325 ? -23.808 8.907 8.452 1.00 93.25 325 ILE A C 1
ATOM 2612 O O . ILE A 1 325 ? -24.867 9.287 7.960 1.00 93.25 325 ILE A O 1
ATOM 2616 N N . ARG A 1 326 ? -22.929 8.176 7.754 1.00 92.44 326 ARG A N 1
ATOM 2617 C CA . ARG A 1 326 ? -23.163 7.805 6.347 1.00 92.44 326 ARG A CA 1
ATOM 2618 C C . ARG A 1 326 ? -24.435 6.986 6.172 1.00 92.44 326 ARG A C 1
ATOM 2620 O O . ARG A 1 326 ? -25.161 7.220 5.211 1.00 92.44 326 ARG A O 1
ATOM 2627 N N . GLN A 1 327 ? -24.678 6.043 7.082 1.00 90.31 327 GLN A N 1
ATOM 2628 C CA . GLN A 1 327 ? -25.845 5.169 7.045 1.00 90.31 327 GLN A CA 1
ATOM 2629 C C . GLN A 1 327 ? -27.136 5.933 7.358 1.00 90.31 327 GLN A C 1
ATOM 2631 O O . GLN A 1 327 ? -28.094 5.815 6.606 1.00 90.31 327 GLN A O 1
ATOM 2636 N N . GLN A 1 328 ? -27.152 6.742 8.422 1.00 90.94 328 GLN A N 1
ATOM 2637 C CA . GLN A 1 328 ? -28.342 7.493 8.847 1.00 90.94 328 GLN A CA 1
ATOM 2638 C C . GLN A 1 328 ? -28.773 8.560 7.835 1.00 90.94 328 GLN A C 1
ATOM 2640 O O . GLN A 1 328 ? -29.954 8.868 7.721 1.00 90.94 328 GLN A O 1
ATOM 2645 N N . TYR A 1 329 ? -27.819 9.118 7.087 1.00 89.75 329 TYR A N 1
ATOM 2646 C CA . TYR A 1 329 ? -28.088 10.117 6.054 1.00 89.75 329 TYR A CA 1
ATOM 2647 C C . TYR A 1 329 ? -28.074 9.539 4.631 1.00 89.75 329 TYR A C 1
ATOM 2649 O O . TYR A 1 329 ? -27.927 10.304 3.679 1.00 89.75 329 TYR A O 1
ATOM 2657 N N . SER A 1 330 ? -28.173 8.211 4.475 1.00 90.44 330 SER A N 1
ATOM 2658 C CA . SER A 1 330 ? -28.184 7.523 3.173 1.00 90.44 330 SER A CA 1
ATOM 2659 C C . SER A 1 330 ? -27.158 8.072 2.172 1.00 90.44 330 SER A C 1
ATOM 2661 O O . SER A 1 330 ? -27.425 8.194 0.979 1.00 90.44 330 SER A O 1
ATOM 2663 N N . MET A 1 331 ? -25.954 8.428 2.639 1.00 90.00 331 MET A N 1
ATOM 2664 C CA . MET A 1 331 ? -25.016 9.241 1.849 1.00 90.00 331 MET A CA 1
ATOM 2665 C C . MET A 1 331 ? -24.601 8.581 0.535 1.00 90.00 331 MET A C 1
ATOM 2667 O O . MET A 1 331 ? -24.246 9.260 -0.423 1.00 90.00 331 MET A O 1
ATOM 2671 N N . GLN A 1 332 ? -24.652 7.251 0.484 1.00 85.25 332 GLN A N 1
ATOM 2672 C CA . GLN A 1 332 ? -24.369 6.495 -0.726 1.00 85.25 332 GLN A CA 1
ATOM 2673 C C . GLN A 1 332 ? -25.442 6.695 -1.808 1.00 85.25 332 GLN A C 1
ATOM 2675 O O . GLN A 1 332 ? -25.092 6.793 -2.981 1.00 85.25 332 GLN A O 1
ATOM 2680 N N . GLU A 1 333 ? -26.718 6.772 -1.428 1.00 86.06 333 GLU A N 1
ATOM 2681 C CA . GLU A 1 333 ? -27.845 6.955 -2.354 1.00 86.06 333 GLU A CA 1
ATOM 2682 C C . GLU A 1 333 ? -27.807 8.357 -2.965 1.00 86.06 333 GLU A C 1
ATOM 2684 O O . GLU A 1 333 ? -27.877 8.515 -4.180 1.00 86.06 333 GLU A O 1
ATOM 2689 N N . ILE A 1 334 ? -27.551 9.367 -2.130 1.00 86.88 334 ILE A N 1
ATOM 2690 C CA . ILE A 1 334 ? -27.437 10.770 -2.555 1.00 86.88 334 ILE A CA 1
ATOM 2691 C C . ILE A 1 334 ? -26.050 11.138 -3.114 1.00 86.88 334 ILE A C 1
ATOM 2693 O O . ILE A 1 334 ? -25.776 12.314 -3.346 1.00 86.88 334 ILE A O 1
ATOM 2697 N N . LYS A 1 335 ? -25.163 10.151 -3.320 1.00 87.62 335 LYS A N 1
ATOM 2698 C CA . LYS A 1 335 ? -23.783 10.327 -3.820 1.00 87.62 335 LYS A CA 1
ATOM 2699 C C . LYS A 1 335 ? -23.029 11.454 -3.107 1.00 87.62 335 LYS A C 1
ATOM 2701 O O . LYS A 1 335 ? -22.395 12.308 -3.728 1.00 87.62 335 LYS A O 1
ATOM 2706 N N . ALA A 1 336 ? -23.118 11.461 -1.787 1.00 88.00 336 ALA A N 1
ATOM 2707 C CA . ALA A 1 336 ? -22.580 12.504 -0.938 1.00 88.00 336 ALA A CA 1
ATOM 2708 C C . ALA A 1 336 ? -21.399 12.005 -0.105 1.00 88.00 336 ALA A C 1
ATOM 2710 O O . ALA A 1 336 ? -21.309 10.832 0.262 1.00 88.00 336 ALA A O 1
ATOM 2711 N N . GLU A 1 337 ? -20.502 12.917 0.253 1.00 89.50 337 GLU A N 1
ATOM 2712 C CA . GLU A 1 337 ? -19.416 12.656 1.189 1.00 89.50 337 GLU A CA 1
ATOM 2713 C C . GLU A 1 337 ? -19.491 13.592 2.387 1.00 89.50 337 GLU A C 1
ATOM 2715 O O . GLU A 1 337 ? -19.740 14.787 2.249 1.00 89.50 337 GLU A O 1
ATOM 2720 N N . ILE A 1 338 ? -19.184 13.055 3.572 1.00 90.44 338 ILE A N 1
ATOM 2721 C CA . ILE A 1 338 ? -18.907 13.877 4.753 1.00 90.44 338 ILE A CA 1
ATOM 2722 C C . ILE A 1 338 ? -17.709 14.765 4.420 1.00 90.44 338 ILE A C 1
ATOM 2724 O O . ILE A 1 338 ? -16.593 14.243 4.297 1.00 90.44 338 ILE A O 1
ATOM 2728 N N . ASP A 1 339 ? -17.930 16.069 4.318 1.00 86.94 339 ASP A N 1
ATOM 2729 C CA . ASP A 1 339 ? -16.859 17.047 4.184 1.00 86.94 339 ASP A CA 1
ATOM 2730 C C . ASP A 1 339 ? -16.204 17.241 5.557 1.00 86.94 339 ASP A C 1
ATOM 2732 O O . ASP A 1 339 ? -15.119 16.715 5.837 1.00 86.94 339 ASP A O 1
ATOM 2736 N N . HIS A 1 340 ? -16.955 17.837 6.485 1.00 88.62 340 HIS A N 1
ATOM 2737 C CA . HIS A 1 340 ? -16.545 18.007 7.869 1.00 88.62 340 HIS A CA 1
ATOM 2738 C C . HIS A 1 340 ? -17.709 17.824 8.853 1.00 88.62 340 HIS A C 1
ATOM 2740 O O . HIS A 1 340 ? -18.886 17.948 8.519 1.00 88.62 340 HIS A O 1
ATOM 2746 N N . VAL A 1 341 ? -17.353 17.478 10.091 1.00 91.00 341 VAL A N 1
ATOM 2747 C CA . VAL A 1 341 ? -18.286 17.310 11.210 1.00 91.00 341 VAL A CA 1
ATOM 2748 C C . VAL A 1 341 ? -17.793 18.191 12.345 1.00 91.00 341 VAL A C 1
ATOM 2750 O O . VAL A 1 341 ? -16.629 18.092 12.738 1.00 91.00 341 VAL A O 1
ATOM 2753 N N . CYS A 1 342 ? -18.664 19.054 12.854 1.00 93.25 342 CYS A N 1
ATOM 2754 C CA . CYS A 1 342 ? -18.345 19.990 13.922 1.00 93.25 342 CYS A CA 1
ATOM 2755 C C . CYS A 1 342 ? -19.227 19.707 15.136 1.00 93.25 342 CYS A C 1
ATOM 2757 O O . CYS A 1 342 ? -20.446 19.754 15.033 1.00 93.25 342 CYS A O 1
ATOM 2759 N N . LEU A 1 343 ? -18.631 19.410 16.283 1.00 93.62 343 LEU A N 1
ATOM 2760 C CA . LEU A 1 343 ? -19.334 19.327 17.554 1.00 93.62 343 LEU A CA 1
ATOM 2761 C C . LEU A 1 343 ? -19.464 20.731 18.140 1.00 93.62 343 LEU A C 1
ATOM 2763 O O . LEU A 1 343 ? -18.454 21.376 18.413 1.00 93.62 343 LEU A O 1
ATOM 2767 N N . ARG A 1 344 ? -20.694 21.180 18.377 1.00 93.00 344 ARG A N 1
ATOM 2768 C CA . ARG A 1 344 ? -20.987 22.329 19.226 1.00 93.00 344 ARG A CA 1
ATOM 2769 C C . ARG A 1 344 ? -21.389 21.840 20.606 1.00 93.00 344 ARG A C 1
ATOM 2771 O O . ARG A 1 344 ? -22.353 21.083 20.726 1.00 93.00 344 ARG A O 1
ATOM 2778 N N . VAL A 1 345 ? -20.679 22.314 21.619 1.00 90.44 345 VAL A N 1
ATOM 2779 C CA . VAL A 1 345 ? -21.034 22.111 23.021 1.00 90.44 345 VAL A CA 1
ATOM 2780 C C . VAL A 1 345 ? -21.483 23.445 23.597 1.00 90.44 345 VAL A C 1
ATOM 2782 O O . VAL A 1 345 ? -20.768 24.437 23.458 1.00 90.44 345 VAL A O 1
ATOM 2785 N N . ASP A 1 346 ? -22.663 23.455 24.208 1.00 87.25 346 ASP A N 1
ATOM 2786 C CA . ASP A 1 346 ? -23.203 24.584 24.962 1.00 87.25 346 ASP A CA 1
ATOM 2787 C C . ASP A 1 346 ? -22.882 24.376 26.454 1.00 87.25 346 ASP A C 1
ATOM 2789 O O . ASP A 1 346 ? -23.521 23.562 27.128 1.00 87.25 346 ASP A O 1
ATOM 2793 N N . PRO A 1 347 ? -21.845 25.037 26.989 1.00 79.19 347 PRO A N 1
ATOM 2794 C CA . PRO A 1 347 ? -21.490 24.937 28.400 1.00 79.19 347 PRO A CA 1
ATOM 2795 C C . PRO A 1 347 ? -22.418 25.744 29.335 1.00 79.19 347 PRO A C 1
ATOM 2797 O O . PRO A 1 347 ? -22.100 25.853 30.521 1.00 79.19 347 PRO A O 1
ATOM 2800 N N . GLY A 1 348 ? -23.514 26.339 28.848 1.00 83.06 348 GLY A N 1
ATOM 2801 C CA . GLY A 1 348 ? -24.415 27.189 29.627 1.00 83.06 348 GLY A CA 1
ATOM 2802 C C . GLY A 1 348 ? -23.990 28.660 29.596 1.00 83.06 348 GLY A C 1
ATOM 2803 O O . GLY A 1 348 ? -24.091 29.325 28.574 1.00 83.06 348 GLY A O 1
ATOM 2804 N N . GLU A 1 349 ? -23.500 29.207 30.713 1.00 77.75 349 GLU A N 1
ATOM 2805 C CA . GLU A 1 349 ? -23.170 30.646 30.832 1.00 77.75 349 GLU A CA 1
ATOM 2806 C C . GLU A 1 349 ? -21.953 31.106 30.001 1.00 77.75 349 GLU A C 1
ATOM 2808 O O . GLU A 1 349 ? -21.641 32.298 29.948 1.00 77.75 349 GLU A O 1
ATOM 2813 N N . LYS A 1 350 ? -21.226 30.180 29.366 1.00 78.56 350 LYS A N 1
ATOM 2814 C CA . LYS A 1 350 ? -20.044 30.488 28.546 1.00 78.56 350 LYS A CA 1
ATOM 2815 C C . LYS A 1 350 ? -20.388 30.431 27.060 1.00 78.56 350 LYS A C 1
ATOM 2817 O O . LYS A 1 350 ? -21.281 29.708 26.647 1.00 78.56 350 LYS A O 1
ATOM 2822 N N . SER A 1 351 ? -19.623 31.161 26.248 1.00 82.56 351 SER A N 1
ATOM 2823 C CA . SER A 1 351 ? -19.739 31.116 24.787 1.00 82.56 351 SER A CA 1
ATOM 2824 C C . SER A 1 351 ? -19.651 29.684 24.248 1.00 82.56 351 SER A C 1
ATOM 2826 O O . SER A 1 351 ? -18.767 28.936 24.680 1.00 82.56 351 SER A O 1
ATOM 2828 N N . ASP A 1 352 ? -20.499 29.367 23.263 1.00 85.56 352 ASP A N 1
ATOM 2829 C CA . ASP A 1 352 ? -20.496 28.106 22.511 1.00 85.56 352 ASP A CA 1
ATOM 2830 C C . ASP A 1 352 ? -19.070 27.672 22.135 1.00 85.56 352 ASP A C 1
ATOM 2832 O O . ASP A 1 352 ? -18.281 28.452 21.588 1.00 85.56 352 ASP A O 1
ATOM 2836 N N . GLN A 1 353 ? -18.750 26.405 22.397 1.00 88.69 353 GLN A N 1
ATOM 2837 C CA . GLN A 1 353 ? -17.471 25.807 22.022 1.00 88.69 353 GLN A CA 1
ATOM 2838 C C . GLN A 1 353 ? -17.653 24.912 20.800 1.00 88.69 353 GLN A C 1
ATOM 2840 O O . GLN A 1 353 ? -18.578 24.102 20.740 1.00 88.69 353 GLN A O 1
ATOM 2845 N N . PHE A 1 354 ? -16.755 25.053 19.825 1.00 90.69 354 PHE A N 1
ATOM 2846 C CA . PHE A 1 354 ? -16.798 24.315 18.566 1.00 90.69 354 PHE A CA 1
ATOM 2847 C C . PHE A 1 354 ? -15.555 23.449 18.409 1.00 90.69 354 PHE A C 1
ATOM 2849 O O . PHE A 1 354 ? -14.429 23.933 18.530 1.00 90.69 354 PHE A O 1
ATOM 2856 N N . TYR A 1 355 ? -15.766 22.181 18.076 1.00 92.38 355 TYR A N 1
ATOM 2857 C CA . TYR A 1 355 ? -14.699 21.216 17.860 1.00 92.38 355 TYR A CA 1
ATOM 2858 C C . TYR A 1 355 ? -14.874 20.514 16.520 1.00 92.38 355 TYR A C 1
ATOM 2860 O O . TYR A 1 355 ? -15.907 19.905 16.252 1.00 92.38 355 TYR A O 1
ATOM 2868 N N . SER A 1 356 ? -13.849 20.558 15.672 1.00 90.69 356 SER A N 1
ATOM 2869 C CA . SER A 1 356 ? -13.874 19.847 14.394 1.00 90.69 356 SER A CA 1
ATOM 2870 C C . SER A 1 356 ? -13.364 18.421 14.563 1.00 90.69 356 SER A C 1
ATOM 2872 O O . SER A 1 356 ? -12.242 18.196 15.021 1.00 90.69 356 SER A O 1
ATOM 2874 N N . LEU A 1 357 ? -14.166 17.450 14.121 1.00 89.19 357 LEU A N 1
ATOM 2875 C CA . LEU A 1 357 ? -13.833 16.025 14.169 1.00 89.19 357 LEU A CA 1
ATOM 2876 C C . LEU A 1 357 ? -12.551 15.691 13.390 1.00 89.19 357 LEU A C 1
ATOM 2878 O O . LEU A 1 357 ? -11.885 14.712 13.691 1.00 89.19 357 LEU A O 1
ATOM 2882 N N . SER A 1 358 ? -12.204 16.489 12.376 1.00 82.44 358 SER A N 1
ATOM 2883 C CA . SER A 1 358 ? -11.019 16.255 11.541 1.00 82.44 358 SER A CA 1
ATOM 2884 C C . SER A 1 358 ? -9.721 16.791 12.156 1.00 82.44 358 SER A C 1
ATOM 2886 O O . SER A 1 358 ? -8.644 16.372 11.740 1.00 82.44 358 SER A O 1
ATOM 2888 N N . SER A 1 359 ? -9.802 17.731 13.104 1.00 85.12 359 SER A N 1
ATOM 2889 C CA . SER A 1 359 ? -8.629 18.357 13.737 1.00 85.12 359 SER A CA 1
ATOM 2890 C C . SER A 1 359 ? -8.455 17.996 15.210 1.00 85.12 359 SER A C 1
ATOM 2892 O O . SER A 1 359 ? -7.353 18.122 15.737 1.00 85.12 359 SER A O 1
ATOM 2894 N N . SER A 1 360 ? -9.528 17.586 15.882 1.00 90.75 360 SER A N 1
ATOM 2895 C CA . SER A 1 360 ? -9.519 17.206 17.293 1.00 90.75 360 SER A CA 1
ATOM 2896 C C . SER A 1 360 ? -9.283 15.705 17.459 1.00 90.75 360 SER A C 1
ATOM 2898 O O . SER A 1 360 ? -9.691 14.901 16.623 1.00 90.75 360 SER A O 1
ATOM 2900 N N . ASN A 1 361 ? -8.637 15.308 18.556 1.00 92.81 361 ASN A N 1
ATOM 2901 C CA . ASN A 1 361 ? -8.492 13.898 18.901 1.00 92.81 361 ASN A CA 1
ATOM 2902 C C . ASN A 1 361 ? -9.858 13.325 19.317 1.00 92.81 361 ASN A C 1
ATOM 2904 O O . ASN A 1 361 ? -10.555 13.898 20.152 1.00 92.81 361 ASN A O 1
ATOM 2908 N N . TRP A 1 362 ? -10.242 12.181 18.746 1.00 93.44 362 TRP A N 1
ATOM 2909 C CA . TRP A 1 362 ? -11.516 11.529 19.051 1.00 93.44 362 TRP A CA 1
ATOM 2910 C C . TRP A 1 362 ? -11.674 11.144 20.527 1.00 93.44 362 TRP A C 1
ATOM 2912 O O . TRP A 1 362 ? -12.785 11.189 21.049 1.00 93.44 362 TRP A O 1
ATOM 2922 N N . ALA A 1 363 ? -10.587 10.767 21.208 1.00 91.88 363 ALA A N 1
ATOM 2923 C CA . ALA A 1 363 ? -10.633 10.436 22.631 1.00 91.88 363 ALA A CA 1
ATOM 2924 C C . ALA A 1 363 ? -11.083 11.644 23.468 1.00 91.88 363 ALA A C 1
ATOM 2926 O O . ALA A 1 363 ? -12.010 11.508 24.264 1.00 91.88 363 ALA A O 1
ATOM 2927 N N . ASP A 1 364 ? -10.513 12.820 23.196 1.00 92.62 364 ASP A N 1
ATOM 2928 C CA . ASP A 1 364 ? -10.841 14.076 23.877 1.00 92.62 364 ASP A CA 1
ATOM 2929 C C . ASP A 1 364 ? -12.300 14.480 23.611 1.00 92.62 364 ASP A C 1
ATOM 2931 O O . ASP A 1 364 ? -13.025 14.877 24.520 1.00 92.62 364 ASP A O 1
ATOM 2935 N N . LEU A 1 365 ? -12.775 14.320 22.368 1.00 92.56 365 LEU A N 1
ATOM 2936 C CA . LEU A 1 365 ? -14.172 14.596 22.014 1.00 92.56 365 LEU A CA 1
ATOM 2937 C C . LEU A 1 365 ? -15.150 13.675 22.745 1.00 92.56 365 LEU A C 1
ATOM 2939 O O . LEU A 1 365 ? -16.197 14.134 23.200 1.00 92.56 365 LEU A O 1
ATOM 2943 N N . LYS A 1 366 ? -14.817 12.386 22.881 1.00 93.12 366 LYS A N 1
ATOM 2944 C CA . LYS A 1 366 ? -15.619 11.466 23.693 1.00 93.12 366 LYS A CA 1
ATOM 2945 C C . LYS A 1 366 ? -15.614 11.895 25.153 1.00 93.12 366 LYS A C 1
ATOM 2947 O O . LYS A 1 366 ? -16.667 11.946 25.767 1.00 93.12 366 LYS A O 1
ATOM 2952 N N . GLU A 1 367 ? -14.473 12.258 25.714 1.00 91.38 367 GLU A N 1
ATOM 2953 C CA . GLU A 1 367 ? -14.441 12.735 27.095 1.00 91.38 367 GLU A CA 1
ATOM 2954 C C . GLU A 1 367 ? -15.355 13.956 27.300 1.00 91.38 367 GLU A C 1
ATOM 2956 O O . GLU A 1 367 ? -16.184 13.958 28.208 1.00 91.38 367 GLU A O 1
ATOM 2961 N N . ILE A 1 368 ? -15.308 14.935 26.391 1.00 91.38 368 ILE A N 1
ATOM 2962 C CA . ILE A 1 368 ? -16.186 16.115 26.416 1.00 91.38 368 ILE A CA 1
ATOM 2963 C C . ILE A 1 368 ? -17.670 15.720 26.362 1.00 91.38 368 ILE A C 1
ATOM 2965 O O . ILE A 1 368 ? -18.466 16.215 27.160 1.00 91.38 368 ILE A O 1
ATOM 2969 N N . LEU A 1 369 ? -18.053 14.817 25.453 1.00 90.62 369 LEU A N 1
ATOM 2970 C CA . LEU A 1 369 ? -19.439 14.354 25.313 1.00 90.62 369 LEU A CA 1
ATOM 2971 C C . LEU A 1 369 ? -19.942 13.631 26.566 1.00 90.62 369 LEU A C 1
ATOM 2973 O O . LEU A 1 369 ? -21.059 13.884 27.013 1.00 90.62 369 LEU A O 1
ATOM 2977 N N . TRP A 1 370 ? -19.127 12.751 27.147 1.00 89.75 370 TRP A N 1
ATOM 2978 C CA . TRP A 1 370 ? -19.500 12.016 28.357 1.00 89.75 370 TRP A CA 1
ATOM 2979 C C . TRP A 1 370 ? -19.548 12.924 29.586 1.00 89.75 370 TRP A C 1
ATOM 2981 O O . TRP A 1 370 ? -20.424 12.750 30.433 1.00 89.75 370 TRP A O 1
ATOM 2991 N N . ASN A 1 371 ? -18.678 13.931 29.664 1.00 88.75 371 ASN A N 1
ATOM 2992 C CA . ASN A 1 371 ? -18.747 14.953 30.706 1.00 88.75 371 ASN A CA 1
ATOM 2993 C C . ASN A 1 371 ? -20.029 15.791 30.570 1.00 88.75 371 ASN A C 1
ATOM 2995 O O . ASN A 1 371 ? -20.724 16.012 31.561 1.00 88.75 371 ASN A O 1
ATOM 2999 N N . ALA A 1 372 ? -20.399 16.181 29.345 1.00 86.81 372 ALA A N 1
ATOM 3000 C CA . ALA A 1 372 ? -21.652 16.886 29.071 1.00 86.81 372 ALA A CA 1
ATOM 3001 C C . ALA A 1 372 ? -22.894 16.031 29.385 1.00 86.81 372 ALA A C 1
ATOM 3003 O O . ALA A 1 372 ? -23.897 16.556 29.866 1.00 86.81 372 ALA A O 1
ATOM 3004 N N . ALA A 1 373 ? -22.831 14.718 29.151 1.00 86.06 373 ALA A N 1
ATOM 3005 C CA . ALA A 1 373 ? -23.889 13.785 29.530 1.00 86.06 373 ALA A CA 1
ATOM 3006 C C . ALA A 1 373 ? -24.015 13.631 31.046 1.00 86.06 373 ALA A C 1
ATOM 3008 O O . ALA A 1 373 ? -25.116 13.680 31.584 1.00 86.06 373 ALA A O 1
ATOM 3009 N N . SER A 1 374 ? -22.884 13.509 31.740 1.00 84.38 374 SER A N 1
ATOM 3010 C CA . SER A 1 374 ? -22.849 13.339 33.197 1.00 84.38 374 SER A CA 1
ATOM 3011 C C . SER A 1 374 ? -23.379 14.571 33.934 1.00 84.38 374 SER A C 1
ATOM 3013 O O . SER A 1 374 ? -24.008 14.438 34.978 1.00 84.38 374 SER A O 1
ATOM 3015 N N . ALA A 1 375 ? -23.184 15.768 33.371 1.00 82.25 375 ALA A N 1
ATOM 3016 C CA . ALA A 1 375 ? -23.763 17.007 33.891 1.00 82.25 375 ALA A CA 1
ATOM 3017 C C . ALA A 1 375 ? -25.303 17.055 33.792 1.00 82.25 375 ALA A C 1
ATOM 3019 O O . ALA A 1 375 ? -25.931 17.875 34.453 1.00 82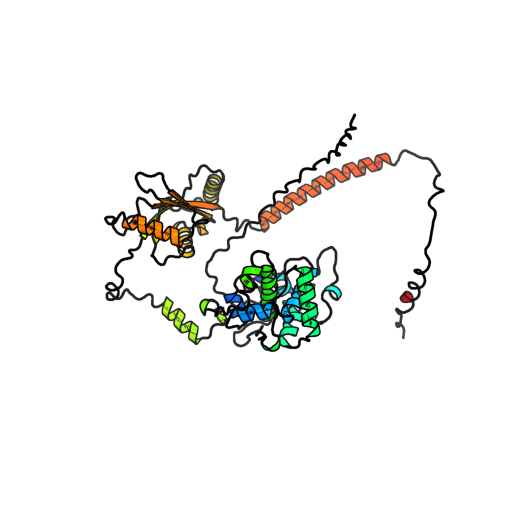.25 375 ALA A O 1
ATOM 3020 N N . ASN A 1 376 ? -25.905 16.173 32.990 1.00 74.75 376 ASN A N 1
ATOM 3021 C CA . ASN A 1 376 ? -27.332 16.115 32.694 1.00 74.75 376 ASN A CA 1
ATOM 3022 C C . ASN A 1 376 ? -27.953 14.782 33.161 1.00 74.75 376 ASN A C 1
ATOM 3024 O O . ASN A 1 376 ? -28.728 14.157 32.439 1.00 74.75 376 ASN A O 1
ATOM 3028 N N . ALA A 1 377 ? -27.592 14.324 34.364 1.00 69.44 377 ALA A N 1
ATOM 3029 C CA . ALA A 1 377 ? -27.933 12.994 34.884 1.00 69.44 377 ALA A CA 1
ATOM 3030 C C . ALA A 1 377 ? -29.446 12.678 34.981 1.00 69.44 377 ALA A C 1
ATOM 3032 O O . ALA A 1 377 ? -29.807 11.518 35.156 1.00 69.44 377 ALA A O 1
ATOM 3033 N N . GLU A 1 378 ? -30.329 13.673 34.851 1.00 73.88 378 GLU A N 1
ATOM 3034 C CA . GLU A 1 378 ? -31.792 13.504 34.889 1.00 73.88 378 GLU A CA 1
ATOM 3035 C C . GLU A 1 378 ? -32.433 13.247 33.510 1.00 73.88 378 GLU A C 1
ATOM 3037 O O . GLU A 1 378 ? -33.647 13.071 33.409 1.00 73.88 378 GLU A O 1
ATOM 3042 N N . ILE A 1 379 ? -31.648 13.227 32.430 1.00 65.94 379 ILE A N 1
ATOM 3043 C CA . ILE A 1 379 ? -32.176 13.053 31.074 1.00 65.94 379 ILE A CA 1
ATOM 3044 C C . ILE A 1 379 ? -32.453 11.562 30.792 1.00 65.94 379 ILE A C 1
ATOM 3046 O O . ILE A 1 379 ? -31.553 10.739 30.972 1.00 65.94 379 ILE A O 1
ATOM 3050 N N . PRO A 1 380 ? -33.660 11.187 30.314 1.00 74.00 380 PRO A N 1
ATOM 3051 C CA . PRO A 1 380 ? -33.963 9.808 29.935 1.00 74.00 380 PRO A CA 1
ATOM 3052 C C . PRO A 1 380 ? -32.975 9.274 28.896 1.00 74.00 380 PRO A C 1
ATOM 3054 O O . PRO A 1 380 ? -32.599 10.000 27.978 1.00 74.00 380 PRO A O 1
ATOM 3057 N N . TYR A 1 381 ? -32.617 7.991 28.991 1.00 65.19 381 TYR A N 1
ATOM 3058 C CA . TYR A 1 381 ? -31.588 7.351 28.155 1.00 65.19 381 TYR A CA 1
ATOM 3059 C C . TYR A 1 381 ? -31.799 7.479 26.635 1.00 65.19 381 TYR A C 1
ATOM 3061 O O . TYR A 1 381 ? -30.827 7.436 25.885 1.00 65.19 381 TYR A O 1
ATOM 3069 N N . ASP A 1 382 ? -33.035 7.697 26.182 1.00 70.19 382 ASP A N 1
ATOM 3070 C CA . ASP A 1 382 ? -33.376 7.862 24.762 1.00 70.19 382 ASP A CA 1
ATOM 3071 C C . ASP A 1 382 ? -33.464 9.328 24.307 1.00 70.19 382 ASP A C 1
ATOM 3073 O O . ASP A 1 382 ? -33.774 9.618 23.150 1.00 70.19 382 ASP A O 1
ATOM 3077 N N . THR A 1 383 ? -33.197 10.279 25.201 1.00 75.88 383 THR A N 1
ATOM 3078 C CA . THR A 1 383 ? -33.249 11.706 24.881 1.00 75.88 383 THR A CA 1
ATOM 3079 C C . THR A 1 383 ? -31.861 12.206 24.504 1.00 75.88 383 THR A C 1
ATOM 3081 O O . THR A 1 383 ? -30.867 11.944 25.178 1.00 75.88 383 THR A O 1
ATOM 3084 N N . ALA A 1 384 ? -31.788 12.941 23.396 1.00 79.12 384 ALA A N 1
ATOM 3085 C CA . ALA A 1 384 ? -30.535 13.506 22.925 1.00 79.12 384 ALA A CA 1
ATOM 3086 C C . ALA A 1 384 ? -29.949 14.500 23.931 1.00 79.12 384 ALA A C 1
ATOM 3088 O O . ALA A 1 384 ? -30.689 15.279 24.535 1.00 79.12 384 ALA A O 1
ATOM 3089 N N . LEU A 1 385 ? -28.620 14.540 24.034 1.00 81.50 385 LEU A N 1
ATOM 3090 C CA . LEU A 1 385 ? -27.937 15.543 24.846 1.00 81.50 385 LEU A CA 1
ATOM 3091 C C . LEU A 1 385 ? -28.314 16.962 24.387 1.00 81.50 385 LEU A C 1
ATOM 3093 O O . LEU A 1 385 ? -28.003 17.333 23.252 1.00 81.50 385 LEU A O 1
ATOM 3097 N N . PRO A 1 386 ? -28.943 17.785 25.246 1.00 79.12 386 PRO A N 1
ATOM 3098 C CA . PRO A 1 386 ? -29.413 19.113 24.856 1.00 79.12 386 PRO A CA 1
ATOM 3099 C C . PRO A 1 386 ? -28.242 20.052 24.548 1.00 79.12 386 PRO A C 1
ATOM 3101 O O . PRO A 1 386 ? -28.333 20.895 23.657 1.00 79.12 386 PRO A O 1
ATOM 3104 N N . ASN A 1 387 ? -27.116 19.832 25.228 1.00 84.62 387 ASN A N 1
ATOM 3105 C CA . ASN A 1 387 ? -25.949 20.706 25.200 1.00 84.62 387 ASN A CA 1
ATOM 3106 C C . ASN A 1 387 ? -24.881 20.253 24.198 1.00 84.62 387 ASN A C 1
ATOM 3108 O O . ASN A 1 387 ? -23.828 20.874 24.124 1.00 84.62 387 ASN A O 1
ATOM 3112 N N . ALA A 1 388 ? -25.102 19.169 23.448 1.00 85.00 388 ALA A N 1
ATOM 3113 C CA . ALA A 1 388 ? -24.132 18.648 22.489 1.00 85.00 388 ALA A CA 1
ATOM 3114 C C . ALA A 1 388 ? -24.809 18.360 21.148 1.00 85.00 388 ALA A C 1
ATOM 3116 O O . ALA A 1 388 ? -25.597 17.424 21.007 1.00 85.00 388 ALA A O 1
ATOM 3117 N N . ILE A 1 389 ? -24.481 19.174 20.146 1.00 88.00 389 ILE A N 1
ATOM 3118 C CA . ILE A 1 389 ? -25.039 19.062 18.800 1.00 88.00 389 ILE A CA 1
ATOM 3119 C C . ILE A 1 389 ? -23.896 18.928 17.814 1.00 88.00 389 ILE A C 1
ATOM 3121 O O . ILE A 1 389 ? -23.033 19.798 17.723 1.00 88.00 389 ILE A O 1
ATOM 3125 N N . PHE A 1 390 ? -23.920 17.865 17.025 1.00 90.75 390 PHE A N 1
ATOM 3126 C CA . PHE A 1 390 ? -23.050 17.769 15.871 1.00 90.75 390 PHE A CA 1
ATOM 3127 C C . PHE A 1 390 ? -23.695 18.440 14.662 1.00 90.75 390 PHE A C 1
ATOM 3129 O O . PHE A 1 390 ? -24.853 18.190 14.337 1.00 90.75 390 PHE A O 1
ATOM 3136 N N . TYR A 1 391 ? -22.921 19.262 13.971 1.00 87.25 391 TYR A N 1
ATOM 3137 C CA . TYR A 1 391 ? -23.243 19.798 12.664 1.00 87.25 391 TYR A CA 1
ATOM 3138 C C . TYR A 1 391 ? -22.512 19.009 11.595 1.00 87.25 391 TYR A C 1
ATOM 3140 O O . TYR A 1 391 ? -21.287 18.865 11.629 1.00 87.25 391 TYR A O 1
ATOM 3148 N N . LEU A 1 392 ? -23.292 18.511 10.650 1.00 87.56 392 LEU A N 1
ATOM 3149 C CA . LEU A 1 392 ? -22.817 17.764 9.508 1.00 87.56 392 LEU A CA 1
ATOM 3150 C C . LEU A 1 392 ? -22.817 18.661 8.275 1.00 87.56 392 LEU A C 1
ATOM 3152 O O . LEU A 1 392 ? -23.853 19.224 7.910 1.00 87.56 392 LEU A O 1
ATOM 3156 N N . PHE A 1 393 ? -21.660 18.721 7.625 1.00 86.06 393 PHE A N 1
ATOM 3157 C CA . PHE A 1 393 ? -21.461 19.372 6.341 1.00 86.06 393 PHE A CA 1
ATOM 3158 C C . PHE A 1 393 ? -21.100 18.308 5.313 1.00 86.06 393 PHE A C 1
ATOM 3160 O O . PHE A 1 393 ? -20.288 17.408 5.561 1.00 86.06 393 PHE A O 1
ATOM 3167 N N . VAL A 1 394 ? -21.771 18.381 4.173 1.00 83.25 394 VAL A N 1
ATOM 3168 C CA . VAL A 1 394 ? -21.754 17.344 3.149 1.00 83.25 394 VAL A CA 1
ATOM 3169 C C . VAL A 1 394 ? -21.437 18.011 1.827 1.00 83.25 394 VAL A C 1
ATOM 3171 O O . VAL A 1 394 ? -21.983 19.068 1.531 1.00 83.25 394 VAL A O 1
ATOM 3174 N N . ARG A 1 395 ? -20.587 17.368 1.037 1.00 82.75 395 ARG A N 1
ATOM 3175 C CA . ARG A 1 395 ? -20.263 17.789 -0.324 1.00 82.75 395 ARG A CA 1
ATOM 3176 C C . ARG A 1 395 ? -20.646 16.700 -1.315 1.00 82.75 395 ARG A C 1
ATOM 3178 O O . ARG A 1 395 ? -20.789 15.530 -0.938 1.00 82.75 395 ARG A O 1
ATOM 3185 N N . LYS A 1 396 ? -20.774 17.075 -2.586 1.00 81.62 396 LYS A N 1
ATOM 3186 C CA . LYS A 1 396 ? -20.946 16.112 -3.676 1.00 81.62 396 LYS A CA 1
ATOM 3187 C C . LYS A 1 396 ? -19.750 15.160 -3.703 1.00 81.62 396 LYS A C 1
ATOM 3189 O O . LYS A 1 396 ? -18.610 15.592 -3.561 1.00 81.62 396 LYS A O 1
ATOM 3194 N N . SER A 1 397 ? -19.997 13.862 -3.858 1.00 78.69 397 SER A N 1
ATOM 3195 C CA . SER A 1 397 ? -18.914 12.921 -4.120 1.00 78.69 397 SER A CA 1
ATOM 3196 C C . SER A 1 397 ? -18.466 13.091 -5.570 1.00 78.69 397 SER A C 1
ATOM 3198 O O . SER A 1 397 ? -19.246 12.876 -6.496 1.00 78.69 397 SER A O 1
ATOM 3200 N N . ASP A 1 398 ? -17.196 13.434 -5.773 1.00 65.81 398 ASP A N 1
ATOM 3201 C CA . ASP A 1 398 ? -16.571 13.474 -7.105 1.00 65.81 398 ASP A CA 1
ATOM 3202 C C . ASP A 1 398 ? -16.379 12.068 -7.702 1.00 65.81 398 ASP A C 1
ATOM 3204 O O . ASP A 1 398 ? -15.888 11.892 -8.820 1.00 65.81 398 ASP A O 1
ATOM 3208 N N . ILE A 1 399 ? -16.755 11.029 -6.951 1.00 49.88 399 ILE A N 1
ATOM 3209 C CA . ILE A 1 399 ? -16.664 9.633 -7.349 1.00 49.88 399 ILE A CA 1
ATOM 3210 C C . ILE A 1 399 ? -17.825 9.328 -8.305 1.00 49.88 399 ILE A C 1
ATOM 3212 O O . ILE A 1 399 ? -18.815 8.703 -7.932 1.00 49.88 399 ILE A O 1
ATOM 3216 N N . GLY A 1 400 ? -17.696 9.762 -9.560 1.00 43.97 400 GLY A N 1
ATO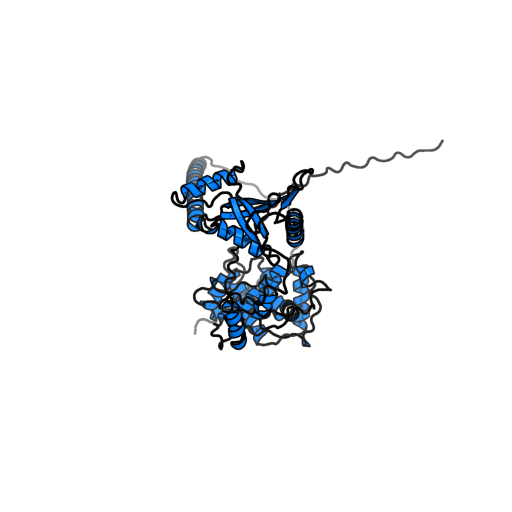M 3217 C CA . GLY A 1 400 ? -18.527 9.246 -10.647 1.00 43.97 400 GLY A CA 1
ATOM 3218 C C . GLY A 1 400 ? -19.146 10.258 -11.600 1.00 43.97 400 GLY A C 1
ATOM 3219 O O . GLY A 1 400 ? -20.275 10.026 -12.024 1.00 43.97 400 GLY A O 1
ATOM 3220 N N . VAL A 1 401 ? -18.422 11.296 -12.033 1.00 41.66 401 VAL A N 1
ATOM 3221 C CA . VAL A 1 401 ? -18.567 11.640 -13.458 1.00 41.66 401 VAL A CA 1
ATOM 3222 C C . VAL A 1 401 ? -17.946 10.456 -14.203 1.00 41.66 401 VAL A C 1
ATOM 3224 O O . VAL A 1 401 ? -16.782 10.129 -13.933 1.00 41.66 401 VAL A O 1
ATOM 3227 N N . PRO A 1 402 ? -18.692 9.712 -15.039 1.00 44.62 402 PRO A N 1
ATOM 3228 C CA . PRO A 1 402 ? -18.084 8.698 -15.880 1.00 44.62 402 PRO A CA 1
ATOM 3229 C C . PRO A 1 402 ? -16.908 9.350 -16.602 1.00 44.62 402 PRO A C 1
ATOM 3231 O O . PRO A 1 402 ? -17.066 10.402 -17.215 1.00 44.62 402 PRO A O 1
ATOM 3234 N N . ILE A 1 403 ? -15.724 8.736 -16.539 1.00 52.50 403 ILE A N 1
ATOM 3235 C CA . ILE A 1 403 ? -14.554 9.205 -17.299 1.00 52.50 403 ILE A CA 1
ATOM 3236 C C . ILE A 1 403 ? -14.925 9.364 -18.780 1.00 52.50 403 ILE A C 1
ATOM 3238 O O . ILE A 1 403 ? -14.312 10.165 -19.462 1.00 52.50 403 ILE A O 1
ATOM 3242 N N . GLU A 1 404 ? -15.946 8.652 -19.260 1.00 51.66 404 GLU A N 1
ATOM 3243 C CA . GLU A 1 404 ? -16.539 8.814 -20.586 1.00 51.66 404 GLU A CA 1
ATOM 3244 C C . GLU A 1 404 ? -17.181 10.186 -20.816 1.00 51.66 404 GLU A C 1
ATOM 3246 O O . GLU A 1 404 ? -16.920 10.758 -21.861 1.00 51.66 404 GLU A O 1
ATOM 3251 N N . GLU A 1 405 ? -17.925 10.769 -19.870 1.00 51.50 405 GLU A N 1
ATOM 3252 C CA . GLU A 1 405 ? -18.482 12.126 -20.018 1.00 51.50 405 GLU A CA 1
ATOM 3253 C C . GLU A 1 405 ? -17.381 13.188 -19.971 1.00 51.50 405 GLU A C 1
ATOM 3255 O O . GLU A 1 405 ? -17.354 14.107 -20.788 1.00 51.50 405 GLU A O 1
ATOM 3260 N N . GLU A 1 406 ? -16.412 13.030 -19.066 1.00 51.66 406 GLU A N 1
ATOM 3261 C CA . GLU A 1 406 ? -15.289 13.962 -18.953 1.00 51.66 406 GLU A CA 1
ATOM 3262 C C . GLU A 1 406 ? -14.314 13.825 -20.142 1.00 51.66 406 GLU A C 1
ATOM 3264 O O . GLU A 1 406 ? -13.783 14.821 -20.636 1.00 51.66 406 GLU A O 1
ATOM 3269 N N . MET A 1 407 ? -14.126 12.607 -20.669 1.00 57.22 407 MET A N 1
ATOM 3270 C CA . MET A 1 407 ? -13.401 12.348 -21.916 1.00 57.22 407 MET A CA 1
ATOM 3271 C C . MET A 1 407 ? -14.172 12.841 -23.130 1.00 57.22 407 MET A C 1
ATOM 3273 O O . MET A 1 407 ? -13.545 13.406 -24.014 1.00 57.22 407 MET A O 1
ATOM 3277 N N . GLU A 1 408 ? -15.487 12.651 -23.211 1.00 68.88 408 GLU A N 1
ATOM 3278 C CA . GLU A 1 408 ? -16.296 13.146 -24.325 1.00 68.88 408 GLU A CA 1
ATOM 3279 C C . GLU A 1 408 ? -16.311 14.667 -24.355 1.00 68.88 408 GLU A C 1
ATOM 3281 O O . GLU A 1 408 ? -16.235 15.260 -25.431 1.00 68.88 408 GLU A O 1
ATOM 3286 N N . GLU A 1 409 ? -16.385 15.314 -23.195 1.00 67.12 409 GLU A N 1
ATOM 3287 C CA . GLU A 1 409 ? -16.356 16.765 -23.115 1.00 67.12 409 GLU A CA 1
ATOM 3288 C C . GLU A 1 409 ? -14.944 17.314 -23.356 1.00 67.12 409 GLU A C 1
ATOM 3290 O O . GLU A 1 409 ? -14.776 18.310 -24.066 1.00 67.12 409 GLU A O 1
ATOM 3295 N N . SER A 1 410 ? -13.904 16.628 -22.872 1.00 68.19 410 SER A N 1
ATOM 3296 C CA . SER A 1 410 ? -12.510 16.935 -23.209 1.00 68.19 410 SER A CA 1
ATOM 3297 C C . SER A 1 410 ? -12.235 16.749 -24.706 1.00 68.19 410 SER A C 1
ATOM 3299 O O . SER A 1 410 ? -11.640 17.629 -25.328 1.00 68.19 410 SER A O 1
ATOM 3301 N N . HIS A 1 411 ? -12.752 15.679 -25.312 1.00 69.25 411 HIS A N 1
ATOM 3302 C CA . HIS A 1 411 ? -12.626 15.387 -26.737 1.00 69.25 411 HIS A CA 1
ATOM 3303 C C . HIS A 1 411 ? -13.433 16.375 -27.587 1.00 69.25 411 HIS A C 1
ATOM 3305 O O . HIS A 1 411 ? -12.933 16.855 -28.601 1.00 69.25 411 HIS A O 1
ATOM 3311 N N . ARG A 1 412 ? -14.632 16.786 -27.147 1.00 77.75 412 ARG A N 1
ATOM 3312 C CA . ARG A 1 412 ? -15.394 17.886 -27.769 1.00 77.75 412 ARG A CA 1
ATOM 3313 C C . ARG A 1 412 ? -14.613 19.197 -27.743 1.00 77.75 412 ARG A C 1
ATOM 3315 O O . ARG A 1 412 ? -14.549 19.879 -28.765 1.00 77.75 412 ARG A O 1
ATOM 3322 N N . ARG A 1 413 ? -13.986 19.542 -26.614 1.00 75.81 413 ARG A N 1
ATOM 3323 C CA . ARG A 1 413 ? -13.148 20.750 -26.488 1.00 75.81 413 ARG A CA 1
ATOM 3324 C C . ARG A 1 413 ? -11.898 20.674 -27.372 1.00 75.81 413 ARG A C 1
ATOM 3326 O O . ARG A 1 413 ? -11.511 21.676 -27.972 1.00 75.81 413 ARG A O 1
ATOM 3333 N N . GLU A 1 414 ? -11.291 19.498 -27.503 1.00 72.19 414 GLU A N 1
ATOM 3334 C CA . GLU A 1 414 ? -10.127 19.262 -28.365 1.00 72.19 414 GLU A CA 1
ATOM 3335 C C . GLU A 1 414 ? -10.488 19.320 -29.861 1.00 72.19 414 GLU A C 1
ATOM 3337 O O . GLU A 1 414 ? -9.782 19.955 -30.650 1.00 72.19 414 GLU A O 1
ATOM 3342 N N . LEU A 1 415 ? -11.635 18.759 -30.256 1.00 75.06 415 LEU A N 1
ATOM 3343 C CA . LEU A 1 415 ? -12.171 18.868 -31.616 1.00 75.06 415 LEU A CA 1
ATOM 3344 C C . LEU A 1 415 ? -12.494 20.324 -31.979 1.00 75.06 415 LEU A C 1
ATOM 3346 O O . LEU A 1 415 ? -12.097 20.796 -33.041 1.00 75.06 415 LEU A O 1
ATOM 3350 N N . GLN A 1 416 ? -13.112 21.085 -31.073 1.00 76.31 416 GLN A N 1
ATOM 3351 C CA . GLN A 1 416 ? -13.366 22.514 -31.292 1.00 76.31 416 GLN A CA 1
ATOM 3352 C C . GLN A 1 416 ? -12.065 23.332 -31.385 1.00 76.31 416 GLN A C 1
ATOM 3354 O O . GLN A 1 416 ? -11.949 24.238 -32.216 1.00 76.31 416 GLN A O 1
ATOM 3359 N N . SER A 1 417 ? -11.052 23.003 -30.577 1.00 73.81 417 SER A N 1
ATOM 3360 C CA . SER A 1 417 ? -9.737 23.655 -30.624 1.00 73.81 417 SER A CA 1
ATOM 3361 C C . SER A 1 417 ? -9.000 23.375 -31.939 1.00 73.81 417 SER A C 1
ATOM 3363 O O . SER A 1 417 ? -8.518 24.304 -32.592 1.00 73.81 417 SER A O 1
ATOM 3365 N N . THR A 1 418 ? -8.969 22.116 -32.380 1.00 68.50 418 THR A N 1
ATOM 3366 C CA . THR A 1 418 ? -8.318 21.711 -33.637 1.00 68.50 418 THR A CA 1
ATOM 3367 C C . THR A 1 418 ? -9.026 22.278 -34.863 1.00 68.50 418 THR A C 1
ATOM 3369 O O . THR A 1 418 ? -8.357 22.709 -35.803 1.00 68.50 418 THR A O 1
ATOM 3372 N N . GLU A 1 419 ? -10.355 22.387 -34.843 1.00 70.81 419 GLU A N 1
ATOM 3373 C CA . GLU A 1 419 ? -11.114 23.028 -35.918 1.00 70.81 419 GLU A CA 1
ATOM 3374 C C . GLU A 1 419 ? -10.834 24.541 -35.995 1.00 70.81 419 GLU A C 1
ATOM 3376 O O . GLU A 1 419 ? -10.710 25.106 -37.086 1.00 70.81 419 GLU A O 1
ATOM 3381 N N . THR A 1 420 ? -10.647 25.197 -34.845 1.00 69.56 420 THR A N 1
ATOM 3382 C CA . THR A 1 420 ? -10.276 26.620 -34.763 1.00 69.56 420 THR A CA 1
ATOM 3383 C C . THR A 1 420 ? -8.848 26.858 -35.273 1.00 69.56 420 THR A C 1
ATOM 3385 O O . THR A 1 420 ? -8.610 27.788 -36.048 1.00 69.56 420 THR A O 1
ATOM 3388 N N . ILE A 1 421 ? -7.904 25.975 -34.928 1.00 67.88 421 ILE A N 1
ATOM 3389 C CA . ILE A 1 421 ? -6.515 26.017 -35.415 1.00 67.88 421 ILE A CA 1
ATOM 3390 C C . ILE A 1 421 ? -6.448 25.717 -36.919 1.00 67.88 421 ILE A C 1
ATOM 3392 O O . ILE A 1 421 ? -5.722 26.392 -37.647 1.00 67.88 421 ILE A O 1
ATOM 3396 N N . ALA A 1 422 ? -7.236 24.765 -37.425 1.00 62.69 422 ALA A N 1
ATOM 3397 C CA . ALA A 1 422 ? -7.295 24.449 -38.852 1.00 62.69 422 ALA A CA 1
ATOM 3398 C C . ALA A 1 422 ? -7.883 25.604 -39.682 1.00 62.69 422 ALA A C 1
ATOM 3400 O O . ALA A 1 422 ? -7.405 25.881 -40.789 1.00 62.69 422 ALA A O 1
ATOM 3401 N N . LYS A 1 423 ? -8.883 26.314 -39.141 1.00 64.94 423 LYS A N 1
ATOM 3402 C CA . LYS A 1 423 ? -9.450 27.522 -39.759 1.00 64.94 423 LYS A CA 1
ATOM 3403 C C . LYS A 1 423 ? -8.455 28.690 -39.747 1.00 64.94 423 LYS A C 1
ATOM 3405 O O . LYS A 1 423 ? -8.346 29.367 -40.765 1.00 64.94 423 LYS A O 1
ATOM 3410 N N . GLY A 1 424 ? -7.679 28.869 -38.673 1.00 60.28 424 GLY A N 1
ATOM 3411 C CA . GLY A 1 424 ? -6.611 29.881 -38.592 1.00 60.28 424 GLY A CA 1
ATOM 3412 C C . GLY A 1 424 ? -5.383 29.575 -39.464 1.00 60.28 424 GLY A C 1
ATOM 3413 O O . GLY A 1 424 ? -4.821 30.466 -40.095 1.00 60.28 424 GLY A O 1
ATOM 3414 N N . GLY A 1 425 ? -4.996 28.302 -39.576 1.00 54.66 425 GLY A N 1
ATOM 3415 C CA . GLY A 1 425 ? -3.860 27.874 -40.396 1.00 54.66 425 GLY A CA 1
ATOM 3416 C C . GLY A 1 425 ? -4.134 27.940 -41.902 1.00 54.66 425 GLY A C 1
ATOM 3417 O O . GLY A 1 425 ? -3.227 28.245 -42.676 1.00 54.66 425 GLY A O 1
ATOM 3418 N N . ARG A 1 426 ? -5.381 27.711 -42.348 1.00 50.94 426 ARG A N 1
ATOM 3419 C CA . ARG A 1 426 ? -5.752 27.860 -43.771 1.00 50.94 426 ARG A CA 1
ATOM 3420 C C . ARG A 1 426 ? -5.707 29.311 -44.240 1.00 50.94 426 ARG A C 1
ATOM 3422 O O . ARG A 1 426 ? -5.223 29.556 -45.344 1.00 50.94 426 ARG A O 1
ATOM 3429 N N . THR A 1 427 ? -6.154 30.259 -43.419 1.00 55.94 427 THR A N 1
ATOM 3430 C CA . THR A 1 427 ? -6.080 31.692 -43.739 1.00 55.94 427 THR A CA 1
ATOM 3431 C C . THR A 1 427 ? -4.638 32.198 -43.734 1.00 55.94 427 THR A C 1
ATOM 3433 O O . THR A 1 427 ? -4.254 32.944 -44.635 1.00 55.94 427 THR A O 1
ATOM 3436 N N . GLU A 1 428 ? -3.797 31.731 -42.808 1.00 49.72 428 GLU A N 1
ATOM 3437 C CA . GLU A 1 428 ? -2.380 32.116 -42.749 1.00 49.72 428 GLU A CA 1
ATOM 3438 C C . GLU A 1 428 ? -1.545 31.503 -43.892 1.00 49.72 428 GLU A C 1
ATOM 3440 O O . GLU A 1 428 ? -0.676 32.164 -44.470 1.00 49.72 428 GLU A O 1
ATOM 3445 N N . TRP A 1 429 ? -1.848 30.265 -44.300 1.00 50.91 429 TRP A N 1
ATOM 3446 C CA . TRP A 1 429 ? -1.187 29.616 -45.436 1.00 50.91 429 TRP A CA 1
ATOM 3447 C C . TRP A 1 429 ? -1.606 30.229 -46.782 1.00 50.91 429 TRP A C 1
ATOM 3449 O O . TRP A 1 429 ? -0.760 30.431 -47.656 1.00 50.91 429 TRP A O 1
ATOM 3459 N N . GLN A 1 430 ? -2.880 30.616 -46.939 1.00 51.84 430 GLN A N 1
ATOM 3460 C CA . GLN A 1 430 ? -3.343 31.369 -48.111 1.00 51.84 430 GLN A CA 1
ATOM 3461 C C . GLN A 1 430 ? -2.729 32.779 -48.174 1.00 51.84 430 GLN A C 1
ATOM 3463 O O . GLN A 1 430 ? -2.330 33.199 -49.258 1.00 51.84 430 GLN A O 1
ATOM 3468 N N . ALA A 1 431 ? -2.547 33.463 -47.036 1.00 52.12 431 ALA A N 1
ATOM 3469 C CA . ALA A 1 431 ? -1.889 34.774 -46.968 1.00 52.12 431 ALA A CA 1
ATOM 3470 C C . ALA A 1 431 ? -0.370 34.722 -47.235 1.00 52.12 431 ALA A C 1
ATOM 3472 O O . ALA A 1 431 ? 0.214 35.683 -47.739 1.00 52.12 431 ALA A O 1
ATOM 3473 N N . ARG A 1 432 ? 0.291 33.598 -46.923 1.00 48.97 432 ARG A N 1
ATOM 3474 C CA . ARG A 1 432 ? 1.708 33.381 -47.262 1.00 48.97 432 ARG A CA 1
ATOM 3475 C C . ARG A 1 432 ? 1.919 33.073 -48.740 1.00 48.97 432 ARG A C 1
ATOM 3477 O O . ARG A 1 432 ? 2.934 33.484 -49.294 1.00 48.97 432 ARG A O 1
ATOM 3484 N N . ARG A 1 433 ? 0.973 32.397 -49.396 1.00 43.47 433 ARG A N 1
ATOM 3485 C CA . ARG A 1 433 ? 1.103 32.037 -50.816 1.00 43.47 433 ARG A CA 1
ATOM 3486 C C . ARG A 1 433 ? 0.958 33.242 -51.752 1.00 43.47 433 ARG A C 1
ATOM 3488 O O . ARG A 1 433 ? 1.612 33.270 -52.786 1.00 43.47 433 ARG A O 1
ATOM 3495 N N . THR A 1 434 ? 0.200 34.264 -51.357 1.00 47.91 434 THR A N 1
ATOM 3496 C CA . THR A 1 434 ? 0.092 35.543 -52.082 1.00 47.91 434 THR A CA 1
ATOM 3497 C C . THR A 1 434 ? 1.282 36.485 -51.887 1.00 47.91 434 THR A C 1
ATOM 3499 O O . THR A 1 434 ? 1.398 37.448 -52.633 1.00 47.91 434 THR A O 1
ATOM 3502 N N . ARG A 1 435 ? 2.199 36.226 -50.940 1.00 42.81 435 ARG A N 1
ATOM 3503 C CA . ARG A 1 435 ? 3.398 37.068 -50.727 1.00 42.81 435 ARG A CA 1
ATOM 3504 C C . ARG A 1 435 ? 4.668 36.583 -51.426 1.00 42.81 435 ARG A C 1
ATOM 3506 O O . ARG A 1 435 ? 5.662 37.294 -51.390 1.00 42.81 435 ARG A O 1
ATOM 3513 N N . VAL A 1 436 ? 4.665 35.399 -52.040 1.00 42.47 436 VAL A N 1
ATOM 3514 C CA . VAL A 1 436 ? 5.880 34.803 -52.644 1.00 42.47 436 VAL A CA 1
ATOM 3515 C C . VAL A 1 436 ? 5.912 34.944 -54.177 1.00 42.47 436 VAL A C 1
ATOM 3517 O O . VAL A 1 436 ? 6.890 34.557 -54.804 1.00 42.47 436 VAL A O 1
ATOM 3520 N N . SER A 1 437 ? 4.897 35.550 -54.804 1.00 41.09 437 SER A N 1
ATOM 3521 C CA . SER A 1 437 ? 4.921 35.841 -56.249 1.00 41.09 437 SER A CA 1
ATOM 3522 C C . SER A 1 437 ? 5.559 37.181 -56.623 1.00 41.09 437 SER A C 1
ATOM 3524 O O . SER A 1 437 ? 5.877 37.368 -57.790 1.00 41.09 437 SER A O 1
ATOM 3526 N N . ASP A 1 438 ? 5.814 38.071 -55.661 1.00 40.00 438 ASP A N 1
ATOM 3527 C CA . ASP A 1 438 ? 6.434 39.374 -55.909 1.00 40.00 438 ASP A CA 1
ATOM 3528 C C . ASP A 1 438 ? 7.681 39.536 -55.047 1.00 40.00 438 ASP A C 1
ATOM 3530 O O . ASP A 1 438 ? 7.596 39.894 -53.876 1.00 40.00 438 ASP A O 1
ATOM 3534 N N . THR A 1 439 ? 8.843 39.220 -55.617 1.00 36.78 439 THR A N 1
ATOM 3535 C CA . THR A 1 439 ? 10.099 39.995 -55.531 1.00 36.78 439 THR A CA 1
ATOM 3536 C C . THR A 1 439 ? 11.257 39.134 -56.028 1.00 36.78 439 THR A C 1
ATOM 3538 O O . THR A 1 439 ? 11.685 38.168 -55.400 1.00 36.78 439 THR A O 1
ATOM 3541 N N . GLY A 1 440 ? 11.768 39.493 -57.204 1.00 35.47 440 GLY A N 1
ATOM 3542 C CA . GLY A 1 440 ? 13.068 39.039 -57.671 1.00 35.47 440 GLY A CA 1
ATOM 3543 C C . GLY A 1 440 ? 14.213 39.776 -56.969 1.00 35.47 440 GLY A C 1
ATOM 3544 O O . GLY A 1 440 ? 14.014 40.835 -56.380 1.00 35.47 440 GLY A O 1
ATOM 3545 N N . LEU A 1 441 ? 15.414 39.227 -57.179 1.00 33.09 441 LEU A N 1
ATOM 3546 C CA . LEU A 1 441 ? 16.747 39.827 -57.037 1.00 33.09 441 LEU A CA 1
ATOM 3547 C C . LEU A 1 441 ? 17.524 39.692 -55.708 1.00 33.09 441 LEU A C 1
ATOM 3549 O O . LEU A 1 441 ? 17.157 40.194 -54.654 1.00 33.09 441 LEU A O 1
ATOM 3553 N N . PHE A 1 442 ? 18.733 39.157 -55.914 1.00 30.31 442 PHE A N 1
ATOM 3554 C CA . PHE A 1 442 ? 20.056 39.619 -55.469 1.00 30.31 442 PHE A CA 1
ATOM 3555 C C . PHE A 1 442 ? 20.932 38.691 -54.604 1.00 30.31 442 PHE A C 1
ATOM 3557 O O . PHE A 1 442 ? 20.627 38.247 -53.505 1.00 30.31 442 PHE A O 1
ATOM 3564 N N . THR A 1 443 ? 22.097 38.466 -55.207 1.00 32.84 443 THR A N 1
ATOM 3565 C CA . THR A 1 443 ? 23.329 37.766 -54.854 1.00 32.84 443 THR A CA 1
ATOM 3566 C C . THR A 1 443 ? 24.149 38.384 -53.706 1.00 32.84 443 THR A C 1
ATOM 3568 O O . THR A 1 443 ? 24.214 39.600 -53.586 1.00 32.84 443 THR A O 1
ATOM 3571 N N . ARG A 1 444 ? 24.969 37.514 -53.076 1.00 29.67 444 ARG A N 1
ATOM 3572 C CA . ARG A 1 444 ? 26.250 37.735 -52.344 1.00 29.67 444 ARG A CA 1
ATOM 3573 C C . ARG A 1 444 ? 26.206 38.339 -50.928 1.00 29.67 444 ARG A C 1
ATOM 3575 O O . ARG A 1 444 ? 25.962 39.524 -50.776 1.00 29.67 444 ARG A O 1
ATOM 3582 N N . LEU A 1 445 ? 26.691 37.560 -49.946 1.00 27.53 445 LEU A N 1
ATOM 3583 C CA . LEU A 1 445 ? 27.794 37.896 -49.013 1.00 27.53 445 LEU A CA 1
ATOM 3584 C C . LEU A 1 445 ? 27.947 36.807 -47.931 1.00 27.53 445 LEU A C 1
ATOM 3586 O O . LEU A 1 445 ? 27.011 36.580 -47.179 1.00 27.53 445 LEU A O 1
ATOM 3590 N N . ALA A 1 446 ? 29.130 36.184 -47.824 1.00 28.61 446 ALA A N 1
ATOM 3591 C CA . ALA A 1 446 ? 29.754 35.796 -46.544 1.00 28.61 446 ALA A CA 1
ATOM 3592 C C . ALA A 1 446 ? 31.147 35.165 -46.770 1.00 28.61 446 ALA A C 1
ATOM 3594 O O . ALA A 1 446 ? 31.285 33.990 -47.105 1.00 28.61 446 ALA A O 1
ATOM 3595 N N . LYS A 1 447 ? 32.196 35.966 -46.553 1.00 30.25 447 LYS A N 1
ATOM 3596 C CA . LYS A 1 447 ? 33.574 35.545 -46.252 1.00 30.25 447 LYS A CA 1
ATOM 3597 C C . LYS A 1 447 ? 33.972 36.246 -44.946 1.00 30.25 447 LYS A C 1
ATOM 3599 O O . LYS A 1 447 ? 33.713 37.439 -44.834 1.00 30.25 447 LYS A O 1
ATOM 3604 N N . ARG A 1 448 ? 34.702 35.523 -44.077 1.00 29.19 448 ARG A N 1
ATOM 3605 C CA . ARG A 1 448 ? 35.328 35.930 -42.787 1.00 29.19 448 ARG A CA 1
ATOM 3606 C C . ARG A 1 448 ? 34.326 36.119 -41.636 1.00 29.19 448 ARG A C 1
ATOM 3608 O O . ARG A 1 448 ? 33.285 36.712 -41.838 1.00 29.19 448 ARG A O 1
ATOM 3615 N N . SER A 1 449 ? 34.547 35.653 -40.407 1.00 27.17 449 SER A N 1
ATOM 3616 C CA . SER A 1 449 ? 35.759 35.298 -39.652 1.00 27.17 449 SER A CA 1
ATOM 3617 C C . SER A 1 449 ? 35.354 34.387 -38.477 1.00 27.17 449 SER A C 1
ATOM 3619 O O . SER A 1 449 ? 34.279 34.600 -37.929 1.00 27.17 449 SER A O 1
ATOM 3621 N N . ILE A 1 450 ? 36.183 33.410 -38.091 1.00 28.45 450 ILE A N 1
ATOM 3622 C CA . ILE A 1 450 ? 36.711 33.228 -36.720 1.00 28.45 450 ILE A CA 1
ATOM 3623 C C . ILE A 1 450 ? 37.775 32.121 -36.772 1.00 28.45 450 ILE A C 1
ATOM 3625 O O . ILE A 1 450 ? 37.563 31.027 -37.292 1.00 28.45 450 ILE A O 1
ATOM 3629 N N . SER A 1 451 ? 38.950 32.476 -36.263 1.00 29.56 451 SER A N 1
ATOM 3630 C CA . SER A 1 451 ? 40.182 31.705 -36.175 1.00 29.56 451 SER A CA 1
ATOM 3631 C C . SER A 1 451 ? 40.369 31.060 -34.792 1.00 29.56 451 SER A C 1
ATOM 3633 O O . SER A 1 451 ? 39.885 31.602 -33.802 1.00 29.56 451 SER A O 1
ATOM 3635 N N . ASN A 1 452 ? 41.215 30.018 -34.760 1.00 28.70 452 ASN A N 1
ATOM 3636 C CA . ASN A 1 452 ? 42.071 29.525 -33.655 1.00 28.70 452 ASN A CA 1
ATOM 3637 C C . ASN A 1 452 ? 41.670 28.244 -32.871 1.00 28.70 452 ASN A C 1
ATOM 3639 O O . ASN A 1 452 ? 41.134 28.321 -31.776 1.00 28.70 452 ASN A O 1
ATOM 3643 N N . SER A 1 453 ? 42.120 27.099 -33.437 1.00 31.27 453 SER A N 1
ATOM 3644 C CA . SER A 1 453 ? 42.839 25.925 -32.849 1.00 31.27 453 SER A CA 1
ATOM 3645 C C . SER A 1 453 ? 42.230 25.007 -31.758 1.00 31.27 453 SER A C 1
ATOM 3647 O O . SER A 1 453 ? 41.512 25.477 -30.889 1.00 31.27 453 SER A O 1
ATOM 3649 N N . PRO A 1 454 ? 42.667 23.721 -31.651 1.00 40.12 454 PRO A N 1
ATOM 3650 C CA . PRO A 1 454 ? 42.921 22.733 -32.709 1.00 40.12 454 PRO A CA 1
ATOM 3651 C C . PRO A 1 454 ? 42.244 21.359 -32.445 1.00 40.12 454 PRO A C 1
ATOM 3653 O O . PRO A 1 454 ? 42.250 20.822 -31.341 1.00 40.12 454 PRO A O 1
ATOM 3656 N N . ARG A 1 455 ? 41.733 20.738 -33.517 1.00 35.81 455 ARG A N 1
ATOM 3657 C CA . ARG A 1 455 ? 41.352 19.315 -33.595 1.00 35.81 455 ARG A CA 1
ATOM 3658 C C . ARG A 1 455 ? 42.535 18.499 -34.128 1.00 35.81 455 ARG A C 1
ATOM 3660 O O . ARG A 1 455 ? 42.876 18.646 -35.299 1.00 35.81 455 ARG A O 1
ATOM 3667 N N . LYS A 1 456 ? 43.065 17.574 -33.332 1.00 40.75 456 LYS A N 1
ATOM 3668 C CA . LYS A 1 456 ? 43.598 16.277 -33.788 1.00 40.75 456 LYS A CA 1
ATOM 3669 C C . LYS A 1 456 ? 43.156 15.223 -32.761 1.00 40.75 456 LYS A C 1
ATOM 3671 O O . LYS A 1 456 ? 42.998 15.571 -31.603 1.00 40.75 456 LYS A O 1
ATOM 3676 N N . GLU A 1 457 ? 42.903 13.993 -33.218 1.00 41.50 457 GLU A N 1
ATOM 3677 C CA . GLU A 1 457 ? 42.481 12.793 -32.445 1.00 41.50 457 GLU A CA 1
ATOM 3678 C C . GLU A 1 457 ? 40.987 12.420 -32.325 1.00 41.50 457 GLU A C 1
ATOM 3680 O O . GLU A 1 457 ? 40.608 11.719 -31.393 1.00 41.50 457 GLU A O 1
ATOM 3685 N N . ARG A 1 458 ? 40.108 12.746 -33.287 1.00 42.66 458 ARG A N 1
ATOM 3686 C CA . ARG A 1 458 ? 38.758 12.116 -33.304 1.00 42.66 458 ARG A CA 1
ATOM 3687 C C . ARG A 1 458 ? 38.226 11.605 -34.641 1.00 42.66 458 ARG A C 1
ATOM 3689 O O . ARG A 1 458 ? 37.050 11.269 -34.725 1.00 42.66 458 ARG A O 1
ATOM 3696 N N . THR A 1 459 ? 39.072 11.466 -35.658 1.00 40.44 459 THR A N 1
ATOM 3697 C CA . THR A 1 459 ? 38.629 10.988 -36.983 1.00 40.44 459 THR A CA 1
ATOM 3698 C C . THR A 1 459 ? 39.161 9.616 -37.392 1.00 40.44 459 THR A C 1
ATOM 3700 O O . THR A 1 459 ? 38.723 9.112 -38.417 1.00 40.44 459 THR A O 1
ATOM 3703 N N . GLN A 1 460 ? 40.009 8.968 -36.584 1.00 38.84 460 GLN A N 1
ATOM 3704 C CA . GLN A 1 460 ? 40.487 7.610 -36.886 1.00 38.84 460 GLN A CA 1
ATOM 3705 C C . GLN A 1 460 ? 39.611 6.507 -36.266 1.00 38.84 460 GLN A C 1
ATOM 3707 O O . GLN A 1 460 ? 39.482 5.436 -36.836 1.00 38.84 460 GLN A O 1
ATOM 3712 N N . HIS A 1 461 ? 38.912 6.776 -35.157 1.00 39.78 461 HIS A N 1
ATOM 3713 C CA . HIS A 1 461 ? 38.137 5.741 -34.456 1.00 39.78 461 HIS A CA 1
ATOM 3714 C C . HIS A 1 461 ? 36.745 5.465 -35.060 1.00 39.78 461 HIS A C 1
ATOM 3716 O O . HIS A 1 461 ? 36.117 4.462 -34.742 1.00 39.78 461 HIS A O 1
ATOM 3722 N N . TRP A 1 462 ? 36.257 6.338 -35.949 1.00 41.28 462 TRP A N 1
ATOM 3723 C CA . TRP A 1 462 ? 34.956 6.163 -36.611 1.00 41.28 462 TRP A CA 1
ATOM 3724 C C . TRP A 1 462 ? 35.025 5.306 -37.884 1.00 41.28 462 TRP A C 1
ATOM 3726 O O . TRP A 1 462 ? 34.025 4.690 -38.238 1.00 41.28 462 TRP A O 1
ATOM 3736 N N . TYR A 1 463 ? 36.190 5.216 -38.537 1.00 43.75 463 TYR A N 1
ATOM 3737 C CA . TYR A 1 463 ? 36.366 4.385 -39.735 1.00 43.75 463 TYR A CA 1
ATOM 3738 C C . TYR A 1 463 ? 36.657 2.909 -39.414 1.00 43.75 463 TYR A C 1
ATOM 3740 O O . TYR A 1 463 ? 36.302 2.046 -40.211 1.00 43.75 463 TYR A O 1
ATOM 3748 N N . ASP A 1 464 ? 37.173 2.597 -38.221 1.00 44.94 464 ASP A N 1
ATOM 3749 C CA . ASP A 1 464 ? 37.457 1.210 -37.816 1.00 44.94 464 ASP A CA 1
ATOM 3750 C C . ASP A 1 464 ? 36.215 0.452 -37.299 1.00 44.94 464 ASP A C 1
ATOM 3752 O O . ASP A 1 464 ? 36.187 -0.777 -37.307 1.00 44.94 464 ASP A O 1
ATOM 3756 N N . ILE A 1 465 ? 35.146 1.156 -36.902 1.00 45.00 465 ILE A N 1
ATOM 3757 C CA . ILE A 1 465 ? 33.914 0.536 -36.369 1.00 45.00 465 ILE A CA 1
ATOM 3758 C C . ILE A 1 465 ? 32.916 0.167 -37.485 1.00 45.00 465 ILE A C 1
ATOM 3760 O O . ILE A 1 465 ? 32.106 -0.741 -37.313 1.00 45.00 465 ILE A O 1
ATOM 3764 N N . GLN A 1 466 ? 32.998 0.793 -38.666 1.00 39.72 466 GLN A N 1
ATOM 3765 C CA . GLN A 1 466 ? 32.140 0.445 -39.810 1.00 39.72 466 GLN A CA 1
ATOM 3766 C C . GLN A 1 466 ? 32.650 -0.737 -40.654 1.00 39.72 466 GLN A C 1
ATOM 3768 O O . GLN A 1 466 ? 31.910 -1.226 -41.502 1.00 39.72 466 GLN A O 1
ATOM 3773 N N . ALA A 1 467 ? 33.860 -1.249 -40.404 1.00 45.34 467 ALA A N 1
ATOM 3774 C CA . ALA A 1 467 ? 34.449 -2.348 -41.177 1.00 45.34 467 ALA A CA 1
ATOM 3775 C C . ALA A 1 467 ? 34.235 -3.757 -40.573 1.00 45.34 467 ALA A C 1
ATOM 3777 O O . ALA A 1 467 ? 34.727 -4.733 -41.134 1.00 45.34 467 ALA A O 1
ATOM 3778 N N . GLN A 1 468 ? 33.507 -3.897 -39.455 1.00 43.72 468 GLN A N 1
ATOM 3779 C CA . GLN A 1 468 ? 33.308 -5.194 -38.775 1.00 43.72 468 GLN A CA 1
ATOM 3780 C C . GLN A 1 468 ? 31.847 -5.673 -38.680 1.00 43.72 468 GLN A C 1
ATOM 3782 O O . GLN A 1 468 ? 31.567 -6.629 -37.961 1.00 43.72 468 GLN A O 1
ATOM 3787 N N . ILE A 1 469 ? 30.904 -5.081 -39.425 1.00 37.97 469 ILE A N 1
ATOM 3788 C CA . ILE A 1 469 ? 29.504 -5.543 -39.437 1.00 37.97 469 ILE A CA 1
ATOM 3789 C C . ILE A 1 469 ? 29.034 -5.849 -40.875 1.00 37.97 469 ILE A C 1
ATOM 3791 O O . ILE A 1 469 ? 28.422 -5.006 -41.515 1.00 37.97 469 ILE A O 1
ATOM 3795 N N . VAL A 1 470 ? 29.305 -7.099 -41.299 1.00 40.03 470 VAL A N 1
ATOM 3796 C CA . VAL A 1 470 ? 28.456 -8.020 -42.113 1.00 40.03 470 VAL A CA 1
ATOM 3797 C C . VAL A 1 470 ? 28.226 -7.641 -43.605 1.00 40.03 470 VAL A C 1
ATOM 3799 O O . VAL A 1 470 ? 27.806 -6.527 -43.899 1.00 40.03 470 VAL A O 1
ATOM 3802 N N . PRO A 1 471 ? 28.483 -8.562 -44.574 1.00 44.88 471 PRO A N 1
ATOM 3803 C CA . PRO A 1 471 ? 27.540 -9.654 -44.847 1.00 44.88 471 PRO A CA 1
ATOM 3804 C C . PRO A 1 471 ? 28.146 -11.049 -45.056 1.00 44.88 471 PRO A C 1
ATOM 3806 O O . PRO A 1 471 ? 28.798 -11.320 -46.058 1.00 44.88 471 PRO A O 1
ATOM 3809 N N . ALA A 1 472 ? 27.784 -11.973 -44.160 1.00 39.81 472 ALA A N 1
ATOM 3810 C CA . ALA A 1 472 ? 27.584 -13.377 -44.506 1.00 39.81 472 ALA A CA 1
ATOM 3811 C C . ALA A 1 472 ? 26.096 -13.570 -44.839 1.00 39.81 472 ALA A C 1
ATOM 3813 O O . ALA A 1 472 ? 25.274 -13.854 -43.972 1.00 39.81 472 ALA A O 1
ATOM 3814 N N . ALA A 1 473 ? 25.760 -13.329 -46.101 1.00 38.66 473 ALA A N 1
ATOM 3815 C CA . ALA A 1 473 ? 24.521 -13.757 -46.731 1.00 38.66 473 ALA A CA 1
ATOM 3816 C C . ALA A 1 473 ? 24.808 -13.885 -48.230 1.00 38.66 473 ALA A C 1
ATOM 3818 O O . ALA A 1 473 ? 24.764 -12.882 -48.938 1.00 38.66 473 ALA A O 1
ATOM 3819 N N . LEU A 1 474 ? 25.205 -15.095 -48.644 1.00 37.47 474 LEU A N 1
ATOM 3820 C CA . LEU A 1 474 ? 25.045 -15.733 -49.963 1.00 37.47 474 LEU A CA 1
ATOM 3821 C C . LEU A 1 474 ? 26.083 -16.861 -50.111 1.00 37.47 474 LEU A C 1
ATOM 3823 O O . LEU A 1 474 ? 27.141 -16.661 -50.705 1.00 37.47 474 LEU A O 1
ATOM 3827 N N . LEU A 1 475 ? 25.776 -18.013 -49.505 1.00 38.22 475 LEU A N 1
ATOM 3828 C CA . LEU A 1 475 ? 25.864 -19.382 -50.045 1.00 38.22 475 LEU A CA 1
ATOM 3829 C C . LEU A 1 475 ? 25.456 -20.379 -48.958 1.00 38.22 475 LEU A C 1
ATOM 3831 O O . LEU A 1 475 ? 26.024 -20.293 -47.845 1.00 38.22 475 LEU A O 1
#

Sequence (475 aa):
MSDVPKIGSAPKTSLKKPSSRVGKSREAHKVSNKKIQLTKGDPQKTRSFVKLDCSEGELTAYLGYTDVAQLRNFALSPYVLKFYNHLLEDDDPLRKYQVLELLRDRPGLFTTDDKPSRVFPFQEDKKHIAHRQALSTAQMVRAIRKGDFSQAIVQTTHSRFEELTKRRPPPINMADLRLPTLGPLKKLGEDDLEAYNRAINLLRYIRYSTNNSVWPKRFGSQNWDNAITVKPSHIPVWMRPEKMVSSESAFLNDVGEPTAEDDQAGLGKSRLVVKMIWRLEAMDAESQAFREHIKEMDPEVSLPGTMQLIHMEPSTTEAQFRDFIRQQYSMQEIKAEIDHVCLRVDPGEKSDQFYSLSSSNWADLKEILWNAASANAEIPYDTALPNAIFYLFVRKSDIGVPIEEEMEESHRRELQSTETIAKGGRTEWQARRTRVSDTGLFTRLAKRSISNSPRKERTQHWYDIQAQIVPAALL